Protein AF-A0A7C5MZ43-F1 (afdb_monomer_lite)

Secondary structure (DSSP, 8-state):
--SSSSSSSSSTTHHHHHHHHHHHHHHHHH-S----PPB--SHHHHHHHHHHHHHHTS-HHHHHHHHH-SS-GGGGG-S-SBHHHHHHTHHHHHHHHHHHHHHSSSSTT-EEEEETTEEEE--------GGGGGGTS-HHHHTT-TTHHHHT----PPPTTS-----S-TTTTTSSHHHHSTHHHHHHHHHHHHHHHHHHHHTHHHHHHHH-TT-HHHHHHHHHHHHHHHHHHHHHHHHHHHHHHHHHHH-HHHHHHHHH-HHHHHHHHHHHHHHHHHHHHHHHHHHHHHHHH-S-HHHHHH----HHHHHHHHHHTT--TTTTT--TTSHHHHHHHHHHHHHHHHHHHHHHTTS-TTGGGHHHHHHHHHHH--HHHHHHHHHHS--

Sequence (387 aa):
MRKVFRSFVFIMTINSIKFGVLGLLLLLATFLPAQPGKQYATVAARKAFYMELASKYDSKGVAQILRSDTGNDFEAYLEGHTEAELLGSYGTVIHELLHAYNGQGFGLNSTYFTGPKVRMLVPMTKVFSSQELNTFVRLGLQDSIFRYGIYVAGKQAKARHGKETMLLNTGKANYVASISLGIYGLLEELNAYYFGTLAVWELFDYYQDIYGAETQVAWADYKADVLGNVVAYYEFRLFIAWYLMYAKREHADVYADLVHNLKLRRTFTLLEDRYRDLVDQVAAALPELDRLSGPGVEDLLNYTGSDEEVRAFFAENDIDVEEMGIAPGSAEWEAIRKEYLRAMGEMKAALGEKVDFFHGQAKAQIAFLKATFGPGEAKALANFRIK

Radius of gyration: 26.14 Å; chains: 1; bounding box: 85×42×78 Å

Structure (mmCIF, N/CA/C/O backbone):
data_AF-A0A7C5MZ43-F1
#
_entry.id   AF-A0A7C5MZ43-F1
#
loop_
_atom_site.group_PDB
_atom_site.id
_atom_site.type_symbol
_atom_site.label_atom_id
_atom_site.label_alt_id
_atom_site.label_comp_id
_atom_site.label_asym_id
_atom_site.label_entity_id
_atom_site.label_seq_id
_atom_site.pdbx_PDB_ins_code
_atom_site.Cartn_x
_atom_site.Cartn_y
_atom_site.Cartn_z
_atom_site.occupancy
_atom_site.B_iso_or_equiv
_atom_site.auth_seq_id
_atom_site.auth_comp_id
_atom_site.auth_asym_id
_atom_site.auth_atom_id
_atom_site.pdbx_PDB_model_num
ATOM 1 N N . MET A 1 1 ? 61.414 -8.307 -50.832 1.00 39.94 1 MET A N 1
ATOM 2 C CA . MET A 1 1 ? 60.881 -7.012 -50.337 1.00 39.94 1 MET A CA 1
ATOM 3 C C . MET A 1 1 ? 59.346 -6.904 -50.445 1.00 39.94 1 MET A C 1
ATOM 5 O O . MET A 1 1 ? 58.830 -5.919 -50.944 1.00 39.94 1 MET A O 1
ATOM 9 N N . ARG A 1 2 ? 58.574 -7.896 -49.962 1.00 30.41 2 ARG A N 1
ATOM 10 C CA . ARG A 1 2 ? 57.089 -7.829 -49.937 1.00 30.41 2 ARG A CA 1
ATOM 11 C C . ARG A 1 2 ? 56.436 -8.539 -48.734 1.00 30.41 2 ARG A C 1
ATOM 13 O O . ARG A 1 2 ? 55.241 -8.800 -48.750 1.00 30.41 2 ARG A O 1
ATOM 20 N N . LYS A 1 3 ? 57.203 -8.839 -47.677 1.00 30.58 3 LYS A N 1
ATOM 21 C CA . LYS A 1 3 ? 56.709 -9.564 -46.486 1.00 30.58 3 LYS A CA 1
ATOM 22 C C . LYS A 1 3 ? 56.977 -8.889 -45.133 1.00 30.58 3 LYS A C 1
ATOM 24 O O . LYS A 1 3 ? 56.634 -9.464 -44.116 1.00 30.58 3 LYS A O 1
ATOM 29 N N . VAL A 1 4 ? 57.507 -7.663 -45.111 1.00 32.62 4 VAL A N 1
ATOM 30 C CA . VAL A 1 4 ? 57.779 -6.927 -43.853 1.00 32.62 4 VAL A CA 1
ATOM 31 C C . VAL A 1 4 ? 56.848 -5.716 -43.659 1.00 32.62 4 VAL A C 1
ATOM 33 O O . VAL A 1 4 ? 56.790 -5.147 -42.582 1.00 32.62 4 VAL A O 1
ATOM 36 N N . PHE A 1 5 ? 56.013 -5.375 -44.648 1.00 27.30 5 PHE A N 1
ATOM 37 C CA . PHE A 1 5 ? 55.110 -4.213 -44.564 1.00 27.30 5 PHE A CA 1
ATOM 38 C C . PHE A 1 5 ? 53.638 -4.553 -44.255 1.00 27.30 5 PHE A C 1
ATOM 40 O O . PHE A 1 5 ? 52.798 -3.661 -44.229 1.00 27.30 5 PHE A O 1
ATOM 47 N N . ARG A 1 6 ? 53.303 -5.831 -44.009 1.00 28.03 6 ARG A N 1
ATOM 48 C CA . ARG A 1 6 ? 51.936 -6.262 -43.635 1.00 28.03 6 ARG A CA 1
ATOM 49 C C . ARG A 1 6 ? 51.732 -6.525 -42.139 1.00 28.03 6 ARG A C 1
ATOM 51 O O . ARG A 1 6 ? 50.588 -6.604 -41.715 1.00 28.03 6 ARG A O 1
ATOM 58 N N . SER A 1 7 ? 52.795 -6.572 -41.336 1.00 29.38 7 SER A N 1
ATOM 59 C CA . SER A 1 7 ? 52.682 -6.823 -39.887 1.00 29.38 7 SER A CA 1
ATOM 60 C C . SER A 1 7 ? 52.654 -5.557 -39.027 1.00 29.38 7 SER A C 1
ATOM 62 O O . SER A 1 7 ? 52.386 -5.654 -37.839 1.00 29.38 7 SER A O 1
ATOM 64 N N . PHE A 1 8 ? 52.871 -4.370 -39.605 1.00 28.27 8 PHE A N 1
ATOM 65 C CA . PHE A 1 8 ? 52.854 -3.110 -38.844 1.00 28.27 8 PHE A CA 1
ATOM 66 C C . PHE A 1 8 ? 51.538 -2.324 -38.964 1.00 28.27 8 PHE A C 1
ATOM 68 O O . PHE A 1 8 ? 51.293 -1.414 -38.184 1.00 28.27 8 PHE A O 1
ATOM 75 N N . VAL A 1 9 ? 50.658 -2.705 -39.898 1.00 28.50 9 VAL A N 1
ATOM 76 C CA . VAL A 1 9 ? 49.350 -2.048 -40.102 1.00 28.50 9 VAL A CA 1
ATOM 77 C C . VAL A 1 9 ? 48.182 -2.895 -39.572 1.00 28.50 9 VAL A C 1
ATOM 79 O O . VAL A 1 9 ? 47.095 -2.371 -39.385 1.00 28.50 9 VAL A O 1
ATOM 82 N N . PHE A 1 10 ? 48.394 -4.174 -39.234 1.00 28.84 10 PHE A N 1
ATOM 83 C CA . PHE A 1 10 ? 47.322 -5.056 -38.739 1.00 28.84 10 PHE A CA 1
ATOM 84 C C . PHE A 1 10 ? 47.204 -5.113 -37.202 1.00 28.84 10 PHE A C 1
ATOM 86 O O . PHE A 1 10 ? 46.176 -5.525 -36.679 1.00 28.84 10 PHE A O 1
ATOM 93 N N . ILE A 1 11 ? 48.223 -4.659 -36.460 1.00 29.47 11 ILE A N 1
ATOM 94 C CA . ILE A 1 11 ? 48.206 -4.656 -34.983 1.00 29.47 11 ILE A CA 1
ATOM 95 C C . ILE A 1 11 ? 47.573 -3.371 -34.417 1.00 29.47 11 ILE A C 1
ATOM 97 O O . ILE A 1 11 ? 47.039 -3.385 -33.314 1.00 29.47 11 ILE A O 1
ATOM 101 N N . MET A 1 12 ? 47.509 -2.280 -35.188 1.00 25.52 12 MET A N 1
ATOM 102 C CA . MET A 1 12 ? 46.862 -1.038 -34.735 1.00 25.52 12 MET A CA 1
ATOM 103 C C . MET A 1 12 ? 45.351 -0.954 -35.007 1.00 25.52 12 MET A C 1
ATOM 105 O O . MET A 1 12 ? 44.722 0.008 -34.579 1.00 25.52 12 MET A O 1
ATOM 109 N N . THR A 1 13 ? 44.740 -1.943 -35.667 1.00 31.34 13 THR A N 1
ATOM 110 C CA . THR A 1 13 ? 43.288 -1.934 -35.958 1.00 31.34 13 THR A CA 1
ATOM 111 C C . THR A 1 13 ? 42.478 -2.889 -35.076 1.00 31.34 13 THR A C 1
ATOM 113 O O . THR A 1 13 ? 41.259 -2.783 -35.028 1.00 31.34 13 THR A O 1
ATOM 116 N N . ILE A 1 14 ? 43.121 -3.796 -34.331 1.00 35.47 14 ILE A N 1
ATOM 117 C CA . ILE A 1 14 ? 42.413 -4.742 -33.447 1.00 35.47 14 ILE A CA 1
ATOM 118 C C . ILE A 1 14 ? 42.079 -4.104 -32.086 1.00 35.47 14 ILE A C 1
ATOM 120 O O . ILE A 1 14 ? 41.019 -4.389 -31.530 1.00 35.47 14 ILE A O 1
ATOM 124 N N . ASN A 1 15 ? 42.898 -3.168 -31.593 1.00 36.91 15 ASN A N 1
ATOM 125 C CA . ASN A 1 15 ? 42.630 -2.490 -30.317 1.00 36.91 15 ASN A CA 1
ATOM 126 C C . ASN A 1 15 ? 41.491 -1.462 -30.408 1.00 36.91 15 ASN A C 1
ATOM 128 O O . ASN A 1 15 ? 40.760 -1.274 -29.448 1.00 36.91 15 ASN A O 1
ATOM 132 N N . SER A 1 16 ? 41.255 -0.847 -31.564 1.00 36.78 16 SER A N 1
ATOM 133 C CA . SER A 1 16 ? 40.146 0.100 -31.758 1.00 36.78 16 SER A CA 1
ATOM 134 C C . SER A 1 16 ? 38.808 -0.587 -32.066 1.00 36.78 16 SER A C 1
ATOM 136 O O . SER A 1 16 ? 37.757 -0.024 -31.773 1.00 36.78 16 SER A O 1
ATOM 138 N N . ILE A 1 17 ? 38.824 -1.820 -32.589 1.00 36.81 17 ILE A N 1
ATOM 139 C CA . ILE A 1 17 ? 37.604 -2.593 -32.876 1.00 36.81 17 ILE A CA 1
ATOM 140 C C . ILE A 1 17 ? 37.121 -3.362 -31.636 1.00 36.81 17 ILE A C 1
ATOM 142 O O . ILE A 1 17 ? 35.921 -3.416 -31.407 1.00 36.81 17 ILE A O 1
ATOM 146 N N . LYS A 1 18 ? 38.010 -3.892 -30.782 1.00 41.44 18 LYS A N 1
ATOM 147 C CA . LYS A 1 18 ? 37.591 -4.611 -29.559 1.00 41.44 18 LYS A CA 1
ATOM 148 C C . LYS A 1 18 ? 37.033 -3.685 -28.469 1.00 41.44 18 LYS A C 1
ATOM 150 O O . LYS A 1 18 ? 36.003 -4.004 -27.887 1.00 41.44 18 LYS A O 1
ATOM 155 N N . PHE A 1 19 ? 37.635 -2.510 -28.265 1.00 40.47 19 PHE A N 1
ATOM 156 C CA . PHE A 1 19 ? 37.066 -1.474 -27.387 1.00 40.47 19 PHE A CA 1
ATOM 157 C C . PHE A 1 19 ? 35.831 -0.806 -28.005 1.00 40.47 19 PHE A C 1
ATOM 159 O O . PHE A 1 19 ? 34.907 -0.443 -27.285 1.00 40.47 19 PHE A O 1
ATOM 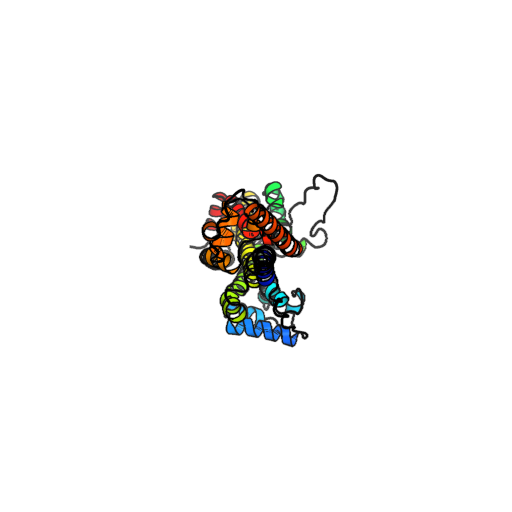166 N N . GLY A 1 20 ? 35.778 -0.710 -29.338 1.00 35.88 20 GLY A N 1
ATOM 167 C CA . GLY A 1 20 ? 34.598 -0.245 -30.060 1.00 35.88 20 GLY A CA 1
ATOM 168 C C . GLY A 1 20 ? 33.407 -1.187 -29.902 1.00 35.88 20 GLY A C 1
ATOM 169 O O . GLY A 1 20 ? 32.319 -0.710 -29.639 1.00 35.88 20 GLY A O 1
ATOM 170 N N . VAL A 1 21 ? 33.600 -2.506 -29.998 1.00 40.31 21 VAL A N 1
ATOM 171 C CA . VAL A 1 21 ? 32.528 -3.507 -29.846 1.00 40.31 21 VAL A CA 1
ATOM 172 C C . VAL A 1 21 ? 32.087 -3.656 -28.390 1.00 40.31 21 VAL A C 1
ATOM 174 O O . VAL A 1 21 ? 30.893 -3.772 -28.154 1.00 40.31 21 VAL A O 1
ATOM 177 N N . LEU A 1 22 ? 33.000 -3.578 -27.414 1.00 39.91 22 LEU A N 1
ATOM 178 C CA . LEU A 1 22 ? 32.638 -3.589 -25.991 1.00 39.91 22 LEU A CA 1
ATOM 179 C C . LEU A 1 22 ? 31.891 -2.308 -25.586 1.00 39.91 22 LEU A C 1
ATOM 181 O O . LEU A 1 22 ? 30.852 -2.382 -24.940 1.00 39.91 22 LEU A O 1
ATOM 185 N N . GLY A 1 23 ? 32.364 -1.144 -26.044 1.00 41.44 23 GLY A N 1
ATOM 186 C CA . GLY A 1 23 ? 31.661 0.128 -25.882 1.00 41.44 23 GLY A CA 1
ATOM 187 C C . GLY A 1 23 ? 30.323 0.159 -26.622 1.00 41.44 23 GLY A C 1
ATOM 188 O O . GLY A 1 23 ? 29.373 0.727 -26.105 1.00 41.44 23 GLY A O 1
ATOM 189 N N . LEU A 1 24 ? 30.213 -0.492 -27.787 1.00 37.00 24 LEU A N 1
ATOM 190 C CA . LEU A 1 24 ? 28.968 -0.621 -28.551 1.00 37.00 24 LEU A CA 1
ATOM 191 C C . LEU A 1 24 ? 27.997 -1.622 -27.911 1.00 37.00 24 LEU A C 1
ATOM 193 O O . LEU A 1 24 ? 26.809 -1.367 -27.963 1.00 37.00 24 LEU A O 1
ATOM 197 N N . LEU A 1 25 ? 28.455 -2.715 -27.293 1.00 41.38 25 LEU A N 1
ATOM 198 C CA . LEU A 1 25 ? 27.604 -3.654 -26.546 1.00 41.38 25 LEU A CA 1
ATOM 199 C C . LEU A 1 25 ? 27.097 -3.025 -25.238 1.00 41.38 25 LEU A C 1
ATOM 201 O O . LEU A 1 25 ? 25.911 -3.124 -24.943 1.00 41.38 25 LEU A O 1
ATOM 205 N N . LEU A 1 26 ? 27.952 -2.279 -24.525 1.00 41.09 26 LEU A N 1
ATOM 206 C CA . LEU A 1 26 ? 27.565 -1.466 -23.363 1.00 41.09 26 LEU A CA 1
ATOM 207 C C . LEU A 1 26 ? 26.634 -0.297 -23.746 1.00 41.09 26 LEU A C 1
ATOM 209 O O . LEU A 1 26 ? 25.702 0.008 -23.004 1.00 41.09 26 LEU A O 1
ATOM 213 N N . LEU A 1 27 ? 26.824 0.332 -24.916 1.00 37.44 27 LEU A N 1
ATOM 214 C CA . LEU A 1 27 ? 25.891 1.338 -25.448 1.00 37.44 27 LEU A CA 1
ATOM 215 C C . LEU A 1 27 ? 24.586 0.719 -25.970 1.00 37.44 27 LEU A C 1
ATOM 217 O O . LEU A 1 27 ? 23.526 1.302 -25.803 1.00 37.44 27 LEU A O 1
ATOM 221 N N . LEU A 1 28 ? 24.619 -0.443 -26.620 1.00 35.75 28 LEU A N 1
ATOM 222 C CA . LEU A 1 28 ? 23.420 -1.077 -27.180 1.00 35.75 28 LEU A CA 1
ATOM 223 C C . LEU A 1 28 ? 22.530 -1.676 -26.085 1.00 35.75 28 LEU A C 1
ATOM 225 O O . LEU A 1 28 ? 21.314 -1.655 -26.242 1.00 35.75 28 LEU A O 1
ATOM 229 N N . ALA A 1 29 ? 23.108 -2.110 -24.960 1.00 41.22 29 ALA A N 1
ATOM 230 C CA . ALA A 1 29 ? 22.352 -2.489 -23.765 1.00 41.22 29 ALA A CA 1
ATOM 231 C C . ALA A 1 29 ? 21.711 -1.283 -23.045 1.00 41.22 29 ALA A C 1
ATOM 233 O O . ALA A 1 29 ? 20.721 -1.446 -22.339 1.00 41.22 29 ALA A O 1
ATOM 234 N N . THR A 1 30 ? 22.230 -0.063 -23.245 1.00 41.06 30 THR A N 1
ATOM 235 C CA . THR A 1 30 ? 21.733 1.172 -22.600 1.00 41.06 30 THR A CA 1
ATOM 236 C C . THR A 1 30 ? 20.897 2.073 -23.522 1.00 41.06 30 THR A C 1
ATOM 238 O O . THR A 1 30 ? 20.233 2.990 -23.041 1.00 41.06 30 THR A O 1
ATOM 241 N N . PHE A 1 31 ? 20.876 1.803 -24.833 1.00 37.84 31 PHE A N 1
ATOM 242 C CA . PHE A 1 31 ? 20.180 2.605 -25.848 1.00 37.84 31 PHE A CA 1
ATOM 243 C C . PHE A 1 31 ? 19.373 1.766 -26.850 1.00 37.84 31 PHE A C 1
ATOM 245 O O . PHE A 1 31 ? 19.272 2.126 -28.027 1.00 37.84 31 PHE A O 1
ATOM 252 N N . LEU A 1 32 ? 18.708 0.691 -26.412 1.00 36.81 32 LEU A N 1
ATOM 253 C CA . LEU A 1 32 ? 17.429 0.397 -27.060 1.00 36.81 32 LEU A CA 1
ATOM 254 C C . LEU A 1 32 ? 16.546 1.617 -26.780 1.00 36.81 32 LEU A C 1
ATOM 256 O O . LEU A 1 32 ? 16.357 1.949 -25.607 1.00 36.81 32 LEU A O 1
ATOM 260 N N . PRO A 1 33 ? 16.072 2.354 -27.806 1.00 35.12 33 PRO A N 1
ATOM 261 C CA . PRO A 1 33 ? 15.159 3.451 -27.555 1.00 35.12 33 PRO A CA 1
ATOM 262 C C . PRO A 1 33 ? 14.014 2.858 -26.749 1.00 35.12 33 PRO A C 1
ATOM 264 O O . PRO A 1 33 ? 13.383 1.904 -27.211 1.00 35.12 33 PRO A O 1
ATOM 267 N N . ALA A 1 34 ? 13.794 3.388 -25.540 1.00 45.41 34 ALA A N 1
ATOM 268 C CA . ALA A 1 34 ? 12.556 3.165 -24.817 1.00 45.41 34 ALA A CA 1
ATOM 269 C C . ALA A 1 34 ? 11.457 3.295 -25.869 1.00 45.41 34 ALA A C 1
ATOM 271 O O . ALA A 1 34 ? 11.379 4.345 -26.519 1.00 45.41 34 ALA A O 1
ATOM 272 N N . GLN A 1 35 ? 10.747 2.192 -26.144 1.00 46.34 35 GLN A N 1
ATOM 273 C CA . GLN A 1 35 ? 9.634 2.167 -27.090 1.00 46.34 35 GLN A CA 1
ATOM 274 C C . GLN A 1 35 ? 8.875 3.474 -26.869 1.00 46.34 35 GLN A C 1
ATOM 276 O O . GLN A 1 35 ? 8.497 3.706 -25.718 1.00 46.34 35 GLN A O 1
ATOM 281 N N . PRO A 1 36 ? 8.771 4.384 -27.862 1.00 50.19 36 PRO A N 1
ATOM 282 C CA . PRO A 1 36 ? 8.165 5.685 -27.633 1.00 50.19 36 PRO A CA 1
ATOM 283 C C . PRO A 1 36 ? 6.770 5.420 -27.088 1.00 50.19 36 PRO A C 1
ATOM 285 O O . PRO A 1 36 ? 5.910 4.913 -27.810 1.00 50.19 36 PRO A O 1
ATOM 288 N N . GLY A 1 37 ? 6.616 5.644 -25.780 1.00 66.81 37 GLY A N 1
ATOM 289 C CA . GLY A 1 37 ? 5.499 5.100 -25.029 1.00 66.81 37 GLY A CA 1
ATOM 290 C C . GLY A 1 37 ? 4.210 5.560 -25.678 1.00 66.81 37 GLY A C 1
ATOM 291 O O . GLY A 1 37 ? 4.070 6.741 -26.017 1.00 66.81 37 GLY A O 1
ATOM 292 N N . LYS A 1 38 ? 3.282 4.628 -25.897 1.00 85.06 38 LYS A N 1
ATOM 293 C CA . LYS A 1 38 ? 1.977 4.951 -26.466 1.00 85.06 38 LYS A CA 1
ATOM 294 C C . LYS A 1 38 ? 1.367 6.095 -25.655 1.00 85.06 38 LYS A C 1
ATOM 296 O O . LYS A 1 38 ? 1.335 6.047 -24.427 1.00 85.06 38 LYS A O 1
ATOM 301 N N . GLN A 1 39 ? 0.950 7.158 -26.337 1.00 90.19 39 GLN A N 1
ATOM 302 C CA . GLN A 1 39 ? 0.338 8.314 -25.690 1.00 90.19 39 GLN A CA 1
ATOM 303 C C . GLN A 1 39 ? -1.179 8.191 -25.704 1.00 90.19 39 GLN A C 1
ATOM 305 O O . GLN A 1 39 ? -1.790 7.857 -26.721 1.00 90.19 39 GLN A O 1
ATOM 310 N N . TYR A 1 40 ? -1.792 8.539 -24.581 1.00 93.69 40 TYR A N 1
ATOM 311 C CA . TYR A 1 40 ? -3.229 8.478 -24.374 1.00 93.69 40 TYR A CA 1
ATOM 312 C C . TYR A 1 40 ? -3.746 9.899 -24.144 1.00 93.69 40 TYR A C 1
ATOM 314 O O . TYR A 1 40 ? -3.916 10.354 -23.016 1.00 93.69 40 TYR A O 1
ATOM 322 N N . ALA A 1 41 ? -3.960 10.635 -25.238 1.00 91.81 41 ALA A N 1
ATOM 323 C CA . ALA A 1 41 ? -4.207 12.080 -25.198 1.00 91.81 41 ALA A CA 1
ATOM 324 C C . ALA A 1 41 ? -5.538 12.486 -24.535 1.00 91.81 41 ALA A C 1
ATOM 326 O O . ALA A 1 41 ? -5.649 13.588 -23.998 1.00 91.81 41 ALA A O 1
ATOM 327 N N . THR A 1 42 ? -6.552 11.620 -24.559 1.00 96.56 42 THR A N 1
ATOM 328 C CA . THR A 1 42 ? -7.888 11.928 -24.029 1.00 96.56 42 THR A CA 1
ATOM 329 C C . THR A 1 42 ? -8.187 11.131 -22.764 1.00 96.56 42 THR A C 1
ATOM 331 O O . THR A 1 42 ? -7.760 9.984 -22.636 1.00 96.56 42 THR A O 1
ATOM 334 N N . VAL A 1 43 ? -9.004 11.705 -21.874 1.00 96.75 43 VAL A N 1
ATOM 335 C CA . VAL A 1 43 ? -9.535 11.020 -20.678 1.00 96.75 43 VAL A CA 1
ATOM 336 C C . VAL A 1 43 ? -10.169 9.678 -21.057 1.00 96.75 43 VAL A C 1
ATOM 338 O O . VAL A 1 43 ? -9.926 8.656 -20.425 1.00 96.75 43 VAL A O 1
ATOM 341 N N . ALA A 1 44 ? -10.941 9.653 -22.150 1.00 96.75 44 ALA A N 1
ATOM 342 C CA . ALA A 1 44 ? -11.579 8.436 -22.642 1.00 96.75 44 ALA A CA 1
ATOM 343 C C . ALA A 1 44 ? -10.563 7.359 -23.063 1.00 96.75 44 ALA A C 1
ATOM 345 O O . ALA A 1 44 ? -10.781 6.185 -22.777 1.00 96.75 44 ALA A O 1
ATOM 346 N N . ALA A 1 45 ? -9.454 7.739 -23.708 1.00 97.12 45 ALA A N 1
ATOM 347 C CA . ALA A 1 45 ? -8.401 6.802 -24.097 1.00 97.12 45 ALA A CA 1
ATOM 348 C C . ALA A 1 45 ? -7.654 6.240 -22.879 1.00 97.12 45 ALA A C 1
ATOM 350 O O . ALA A 1 45 ? -7.397 5.040 -22.833 1.00 97.12 45 ALA A O 1
ATOM 351 N N . ARG A 1 46 ? -7.356 7.078 -21.877 1.00 97.00 46 ARG A N 1
ATOM 352 C CA . ARG A 1 46 ? -6.718 6.645 -20.621 1.00 97.00 46 ARG A CA 1
ATOM 353 C C . ARG A 1 46 ? -7.617 5.713 -19.818 1.00 97.00 46 ARG A C 1
ATOM 355 O O . ARG A 1 46 ? -7.190 4.642 -19.400 1.00 97.00 46 ARG A O 1
ATOM 362 N N . LYS A 1 47 ? -8.900 6.059 -19.696 1.00 96.69 47 LYS A N 1
ATOM 363 C CA . LYS A 1 47 ? -9.891 5.194 -19.051 1.00 96.69 47 LYS A CA 1
ATOM 364 C C . LYS A 1 47 ? -10.051 3.866 -19.781 1.00 96.69 47 LYS A C 1
ATOM 366 O O . LYS A 1 47 ? -10.139 2.827 -19.137 1.00 96.69 47 LYS A O 1
ATOM 371 N N . ALA A 1 48 ? -10.083 3.887 -21.114 1.00 96.88 48 ALA A N 1
ATOM 372 C CA . ALA A 1 48 ? -10.149 2.668 -21.913 1.00 96.88 48 ALA A CA 1
ATOM 373 C C . ALA A 1 48 ? -8.921 1.777 -21.686 1.00 96.88 48 ALA A C 1
ATOM 375 O O . ALA A 1 48 ? -9.094 0.575 -21.525 1.00 96.88 48 ALA A O 1
ATOM 376 N N . PHE A 1 49 ? -7.722 2.360 -21.594 1.00 96.50 49 PHE A N 1
ATOM 377 C CA . PHE A 1 49 ? -6.496 1.630 -21.268 1.00 96.50 49 PHE A CA 1
ATOM 378 C C . PHE A 1 49 ? -6.584 0.935 -19.903 1.00 96.50 49 PHE A C 1
ATOM 380 O O . PHE A 1 49 ? -6.424 -0.278 -19.827 1.00 96.50 49 PHE A O 1
ATOM 387 N N . TYR A 1 50 ? -6.948 1.651 -18.836 1.00 97.56 50 TYR A N 1
ATOM 388 C CA . TYR A 1 50 ? -7.125 1.027 -17.518 1.00 97.56 50 TYR A CA 1
ATOM 389 C C . TYR A 1 50 ? -8.228 -0.027 -17.484 1.00 97.56 50 TYR A C 1
ATOM 391 O O . TYR A 1 50 ? -8.086 -1.048 -16.816 1.00 97.56 50 TYR A O 1
ATOM 399 N N . MET A 1 51 ? -9.327 0.192 -18.207 1.00 96.75 51 MET A N 1
ATOM 400 C CA . MET A 1 51 ? -10.399 -0.794 -18.316 1.00 96.75 51 MET A CA 1
ATOM 401 C C . MET A 1 51 ? -9.956 -2.044 -19.083 1.00 96.75 51 MET A C 1
ATOM 403 O O . MET A 1 51 ? -10.408 -3.137 -18.751 1.00 96.75 51 MET A O 1
ATOM 407 N N . GLU A 1 52 ? -9.083 -1.898 -20.081 1.00 96.06 52 GLU A N 1
ATOM 408 C CA . GLU A 1 52 ? -8.466 -3.015 -20.796 1.00 96.06 52 GLU A CA 1
ATOM 409 C C . GLU A 1 52 ? -7.576 -3.826 -19.852 1.00 96.06 52 GLU A C 1
ATOM 411 O O . GLU A 1 52 ? -7.819 -5.029 -19.717 1.00 96.06 52 GLU A O 1
ATOM 416 N N . LEU A 1 53 ? -6.656 -3.167 -19.130 1.00 96.50 53 LEU A N 1
ATOM 417 C CA . LEU A 1 53 ? -5.808 -3.803 -18.112 1.00 96.50 53 LEU A CA 1
ATOM 418 C C . LEU A 1 53 ? -6.655 -4.589 -17.103 1.00 96.50 53 LEU A C 1
ATOM 420 O O . LEU A 1 53 ? -6.546 -5.815 -17.017 1.00 96.50 53 LEU A O 1
ATOM 424 N N . ALA A 1 54 ? -7.622 -3.900 -16.488 1.00 95.94 54 ALA A N 1
ATOM 425 C CA . ALA A 1 54 ? -8.506 -4.466 -15.477 1.00 95.94 54 ALA A CA 1
ATOM 426 C C . ALA A 1 54 ? -9.368 -5.629 -15.983 1.00 95.94 54 ALA A C 1
ATOM 428 O O . ALA A 1 54 ? -9.846 -6.452 -15.204 1.00 95.94 54 ALA A O 1
ATOM 429 N N . SER A 1 55 ? -9.660 -5.668 -17.284 1.00 95.25 55 SER A N 1
ATOM 430 C CA . SER A 1 55 ? -10.474 -6.729 -17.878 1.00 95.25 55 SER A CA 1
ATOM 431 C C . SER A 1 55 ? -9.665 -7.962 -18.265 1.00 95.25 55 SER A C 1
ATOM 433 O O . SER A 1 55 ? -10.221 -9.063 -18.246 1.00 95.25 55 SER A O 1
ATOM 435 N N . LYS A 1 56 ? -8.396 -7.772 -18.647 1.00 96.44 56 LYS A N 1
ATOM 436 C CA . LYS A 1 56 ? -7.541 -8.828 -19.189 1.00 96.44 56 LYS A CA 1
ATOM 437 C C . LYS A 1 56 ? -6.669 -9.470 -18.110 1.00 96.44 56 LYS A C 1
ATOM 439 O O . LYS A 1 56 ? -6.538 -10.691 -18.136 1.00 96.44 56 LYS A O 1
ATOM 444 N N . TYR A 1 57 ? -6.109 -8.679 -17.198 1.00 96.94 57 TYR A N 1
ATOM 445 C CA . TYR A 1 57 ? -5.080 -9.142 -16.262 1.00 96.94 57 TYR A CA 1
ATOM 446 C C . TYR A 1 57 ? -5.558 -9.144 -14.810 1.00 96.94 57 TYR A C 1
ATOM 448 O O . TYR A 1 57 ? -5.271 -10.086 -14.076 1.00 96.94 57 TYR A O 1
ATOM 456 N N . ASP A 1 58 ? -6.359 -8.157 -14.405 1.00 96.19 58 ASP A N 1
ATOM 457 C CA . ASP A 1 58 ? -6.737 -8.033 -12.999 1.00 96.19 58 ASP A CA 1
ATOM 458 C C . ASP A 1 58 ? -7.917 -8.907 -12.555 1.00 96.19 58 ASP A C 1
ATOM 460 O O . ASP A 1 58 ? -8.821 -9.314 -13.300 1.00 96.19 58 ASP A O 1
ATOM 464 N N . SER A 1 59 ? -7.966 -9.126 -11.246 1.00 94.62 59 SER A N 1
ATOM 465 C CA . SER A 1 59 ? -9.092 -9.732 -10.567 1.00 94.62 59 SER A CA 1
ATOM 466 C C . SER A 1 59 ? -10.367 -8.905 -10.706 1.00 94.62 59 SER A C 1
ATOM 468 O O . SER A 1 59 ? -10.410 -7.677 -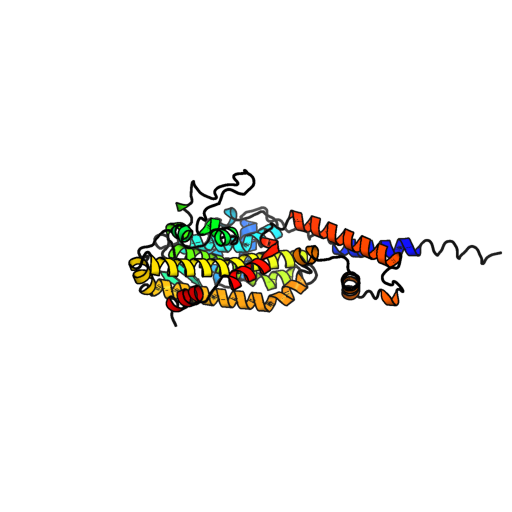10.821 1.00 94.62 59 SER A O 1
ATOM 470 N N . LYS A 1 60 ? -11.495 -9.600 -10.520 1.00 95.06 60 LYS A N 1
ATOM 471 C CA . LYS A 1 60 ? -12.822 -8.969 -10.436 1.00 95.06 60 LYS A CA 1
ATOM 472 C C . LYS A 1 60 ? -12.912 -7.899 -9.341 1.00 95.06 60 LYS A C 1
ATOM 474 O O . LYS A 1 60 ? -13.837 -7.095 -9.395 1.00 95.06 60 LYS A O 1
ATOM 479 N N . GLY A 1 61 ? -12.034 -7.935 -8.334 1.00 95.06 61 GLY A N 1
ATOM 480 C CA . GLY A 1 61 ? -12.004 -6.961 -7.245 1.00 95.06 61 GLY A CA 1
ATOM 481 C C . GLY A 1 61 ? -11.502 -5.606 -7.730 1.00 95.06 61 GLY A C 1
ATOM 482 O O . GLY A 1 61 ? -12.240 -4.626 -7.646 1.00 95.06 61 GLY A O 1
ATOM 483 N N . VAL A 1 62 ? -10.306 -5.587 -8.317 1.00 96.44 62 VAL A N 1
ATOM 484 C CA . VAL A 1 62 ? -9.693 -4.400 -8.933 1.00 96.44 62 VAL A CA 1
ATOM 485 C C . VAL A 1 62 ? -10.604 -3.831 -10.023 1.00 96.44 62 VAL A C 1
ATOM 487 O O . VAL A 1 62 ? -10.989 -2.661 -9.979 1.00 96.44 62 VAL A O 1
ATOM 490 N N . ALA A 1 63 ? -11.105 -4.688 -10.918 1.00 96.06 63 ALA A N 1
ATOM 491 C CA . ALA A 1 63 ? -12.019 -4.267 -11.977 1.00 96.06 63 ALA A CA 1
ATOM 492 C C . ALA A 1 63 ? -13.357 -3.703 -11.464 1.00 96.06 63 ALA A C 1
ATOM 494 O O . ALA A 1 63 ? -14.042 -2.983 -12.193 1.00 96.06 63 ALA A O 1
ATOM 495 N N . GLN A 1 64 ? -13.790 -4.067 -10.252 1.00 95.44 64 GLN A N 1
ATOM 496 C CA . GLN A 1 64 ? -14.994 -3.514 -9.627 1.00 95.44 64 GLN A CA 1
ATOM 497 C C . GLN A 1 64 ? -14.729 -2.117 -9.052 1.00 95.44 64 GLN A C 1
ATOM 499 O O . GLN A 1 64 ? -15.600 -1.257 -9.175 1.00 95.44 64 GLN A O 1
ATOM 504 N N . ILE A 1 65 ? -13.547 -1.887 -8.472 1.00 96.00 65 ILE A N 1
ATOM 505 C CA . ILE A 1 65 ? -13.124 -0.573 -7.967 1.00 96.00 65 ILE A CA 1
ATOM 506 C C . ILE A 1 65 ? -13.033 0.416 -9.128 1.00 96.00 65 ILE A C 1
ATOM 508 O O . ILE A 1 65 ? -13.704 1.446 -9.100 1.00 96.00 65 ILE A O 1
ATOM 512 N N . LEU A 1 66 ? -12.320 0.059 -10.199 1.00 96.12 66 LEU A N 1
ATOM 513 C CA . LEU A 1 66 ? -12.179 0.925 -11.371 1.00 96.12 66 LEU A CA 1
ATOM 514 C C . LEU A 1 66 ? -13.534 1.255 -12.020 1.00 96.12 66 LEU A C 1
ATOM 516 O O . LEU A 1 66 ? -13.804 2.397 -12.377 1.00 96.12 66 LEU A O 1
ATOM 520 N N . ARG A 1 67 ? -14.441 0.273 -12.117 1.00 95.12 67 ARG A N 1
ATOM 521 C CA . ARG A 1 67 ? -15.803 0.487 -12.643 1.00 95.12 67 ARG A CA 1
ATOM 522 C C . ARG A 1 67 ? -16.677 1.384 -11.774 1.00 95.12 67 ARG A C 1
ATOM 524 O O . ARG A 1 67 ? -17.695 1.870 -12.264 1.00 95.12 67 ARG A O 1
ATOM 531 N N . SER A 1 68 ? -16.333 1.556 -10.501 1.00 93.62 68 SER A N 1
ATOM 532 C CA . SER A 1 68 ? -17.085 2.430 -9.602 1.00 93.62 68 SER A CA 1
ATOM 533 C C . SER A 1 68 ? -16.831 3.915 -9.863 1.00 93.62 68 SER A C 1
ATOM 535 O O . SER A 1 68 ? -17.658 4.740 -9.473 1.00 93.62 68 SER A O 1
ATOM 537 N N . ASP A 1 69 ? -15.744 4.243 -10.567 1.00 94.69 69 ASP A N 1
ATOM 538 C CA . ASP A 1 69 ? -15.467 5.590 -11.039 1.00 94.69 69 ASP A CA 1
ATOM 539 C C . ASP A 1 69 ? -16.363 5.937 -12.236 1.00 94.69 69 ASP A C 1
ATOM 541 O O . ASP A 1 69 ? -16.062 5.656 -13.399 1.00 94.69 69 ASP A O 1
ATOM 545 N N . THR A 1 70 ? -17.491 6.580 -11.962 1.00 92.06 70 THR A N 1
ATOM 546 C CA . THR A 1 70 ? -18.365 7.134 -13.006 1.00 92.06 70 THR A CA 1
ATOM 547 C C . THR A 1 70 ? -18.010 8.577 -13.372 1.00 92.06 70 THR A C 1
ATOM 549 O O . THR A 1 70 ? -18.481 9.064 -14.398 1.00 92.06 70 THR A O 1
ATOM 552 N N . GLY A 1 71 ? -17.214 9.258 -12.539 1.00 93.19 71 GLY A N 1
ATOM 553 C CA . GLY A 1 71 ? -16.888 10.685 -12.652 1.00 93.19 71 GLY A CA 1
ATOM 554 C C . GLY A 1 71 ? -15.644 10.990 -13.485 1.00 93.19 71 GLY A C 1
ATOM 555 O O . GLY A 1 71 ? -15.490 12.119 -13.941 1.00 93.19 71 GLY A O 1
ATOM 556 N N . ASN A 1 72 ? -14.818 9.976 -13.761 1.00 95.00 72 ASN A N 1
ATOM 557 C CA . ASN A 1 72 ? -13.440 10.131 -14.234 1.00 95.00 72 ASN A CA 1
ATOM 558 C C . ASN A 1 72 ? -12.525 10.745 -13.165 1.00 95.00 72 ASN A C 1
ATOM 560 O O . ASN A 1 72 ? -11.587 11.466 -13.493 1.00 95.00 72 ASN A O 1
ATOM 564 N N . ASP A 1 73 ? -12.787 10.432 -11.894 1.00 94.19 73 ASP A N 1
ATOM 565 C CA . ASP A 1 73 ? -12.008 10.924 -10.756 1.00 94.19 73 ASP A CA 1
ATOM 566 C C . ASP A 1 73 ? -10.571 10.375 -10.777 1.00 94.19 73 ASP A C 1
ATOM 568 O O . ASP A 1 73 ? -9.663 11.002 -10.240 1.00 94.19 73 ASP A O 1
ATOM 572 N N . PHE A 1 74 ? -10.341 9.252 -11.475 1.00 95.81 74 PHE A N 1
ATOM 573 C CA . PHE A 1 74 ? -9.012 8.662 -11.665 1.00 95.81 74 PHE A CA 1
ATOM 574 C C . PHE A 1 74 ? -7.984 9.643 -12.257 1.00 95.81 74 PHE A C 1
ATOM 576 O O . PHE A 1 74 ? -6.795 9.524 -11.982 1.00 95.81 74 PHE A O 1
ATOM 583 N N . GLU A 1 75 ? -8.437 10.625 -13.044 1.00 96.00 75 GLU A N 1
ATOM 584 C CA . GLU A 1 75 ? -7.582 11.636 -13.677 1.00 96.00 75 GLU A CA 1
ATOM 585 C C . GLU A 1 75 ? -6.817 12.492 -12.664 1.00 96.00 75 GLU A C 1
ATOM 587 O O . GLU A 1 75 ? -5.735 12.981 -12.972 1.00 96.00 75 GLU A O 1
ATOM 592 N N . ALA A 1 76 ? -7.355 12.664 -11.452 1.00 92.75 76 ALA A N 1
ATOM 593 C CA . ALA A 1 76 ? -6.705 13.446 -10.403 1.00 92.75 76 ALA A CA 1
ATOM 594 C C . ALA A 1 76 ? -5.426 12.786 -9.859 1.00 92.75 76 ALA A C 1
ATOM 596 O O . ALA A 1 76 ? -4.653 13.449 -9.168 1.00 92.75 76 ALA A O 1
ATOM 597 N N . TYR A 1 77 ? -5.217 11.504 -10.164 1.00 92.31 77 TYR A N 1
ATOM 598 C CA . TYR A 1 77 ? -4.158 10.669 -9.597 1.00 92.31 77 TYR A CA 1
ATOM 599 C C . TYR A 1 77 ? -3.128 10.212 -10.633 1.00 92.31 77 TYR A C 1
ATOM 601 O O . TYR A 1 77 ? -2.286 9.375 -10.329 1.00 92.31 77 TYR A O 1
ATOM 609 N N . LEU A 1 78 ? -3.206 10.737 -11.858 1.00 92.00 78 LEU A N 1
ATOM 610 C CA . LEU A 1 78 ? -2.260 10.422 -12.919 1.00 92.00 78 LEU A CA 1
ATOM 611 C C . LEU A 1 78 ? -1.016 11.306 -12.834 1.00 92.00 78 LEU A C 1
ATOM 613 O O . LEU A 1 78 ? -1.115 12.524 -12.691 1.00 92.00 78 LEU A O 1
ATOM 617 N N . GLU A 1 79 ? 0.148 10.699 -13.033 1.00 82.31 79 GLU A N 1
ATOM 618 C CA . GLU A 1 79 ? 1.425 11.408 -13.167 1.00 82.31 79 GLU A CA 1
ATOM 619 C C . GLU A 1 79 ? 1.660 11.943 -14.588 1.00 82.31 79 GLU A C 1
ATOM 621 O O . GLU A 1 79 ? 2.461 12.856 -14.793 1.00 82.31 79 GLU A O 1
ATOM 626 N N . GLY A 1 80 ? 0.927 11.420 -15.576 1.00 89.38 80 GLY A N 1
ATOM 627 C CA . GLY A 1 80 ? 1.045 11.835 -16.967 1.00 89.38 80 GLY A CA 1
ATOM 628 C C . GLY A 1 80 ? 0.131 11.069 -17.923 1.00 89.38 80 GLY A C 1
ATOM 629 O O . GLY A 1 80 ? -0.913 10.543 -17.538 1.00 89.38 80 GLY A O 1
ATOM 630 N N . HIS A 1 81 ? 0.491 11.059 -19.207 1.00 92.69 81 HIS A N 1
ATOM 631 C CA . HIS A 1 81 ? -0.363 10.566 -20.299 1.00 92.69 81 HIS A CA 1
ATOM 632 C C . HIS A 1 81 ? 0.329 9.551 -21.225 1.00 92.69 81 HIS A C 1
ATOM 634 O O . HIS A 1 81 ? -0.253 9.143 -22.237 1.00 92.69 81 HIS A O 1
ATOM 640 N N . THR A 1 82 ? 1.568 9.169 -20.930 1.00 91.38 82 THR A N 1
ATOM 641 C CA . THR A 1 82 ? 2.267 8.070 -21.606 1.00 91.38 82 THR A CA 1
ATOM 642 C C . THR A 1 82 ? 1.923 6.735 -20.953 1.00 91.38 82 THR A C 1
ATOM 644 O O . THR A 1 82 ? 1.547 6.688 -19.789 1.00 91.38 82 THR A O 1
ATOM 647 N N . GLU A 1 83 ? 2.070 5.633 -21.687 1.00 91.19 83 GLU A N 1
ATOM 648 C CA . GLU A 1 83 ? 1.844 4.287 -21.148 1.00 91.19 83 GLU A CA 1
ATOM 649 C C . GLU A 1 83 ? 2.615 4.020 -19.850 1.00 91.19 83 GLU A C 1
ATOM 651 O O . GLU A 1 83 ? 2.025 3.530 -18.895 1.00 91.19 83 GLU A O 1
ATOM 656 N N . ALA A 1 84 ? 3.893 4.406 -19.790 1.00 87.12 84 ALA A N 1
ATOM 657 C CA . ALA A 1 84 ? 4.724 4.233 -18.601 1.00 87.12 84 ALA A CA 1
ATOM 658 C C . ALA A 1 84 ? 4.185 5.020 -17.394 1.00 87.12 84 ALA A C 1
ATOM 660 O O . ALA A 1 84 ? 4.068 4.465 -16.307 1.00 87.12 84 ALA A O 1
ATOM 661 N N . GLU A 1 85 ? 3.786 6.281 -17.590 1.00 89.81 85 GLU A N 1
ATOM 662 C CA . GLU A 1 85 ? 3.191 7.107 -16.526 1.00 89.81 85 GLU A CA 1
ATOM 663 C C . GLU A 1 85 ? 1.833 6.553 -16.071 1.00 89.81 85 GLU A C 1
ATOM 665 O O . GLU A 1 85 ? 1.521 6.562 -14.881 1.00 89.81 85 GLU A O 1
ATOM 670 N N . LEU A 1 86 ? 1.022 6.033 -17.000 1.00 94.69 86 LEU A N 1
ATOM 671 C CA . LEU A 1 86 ? -0.253 5.402 -16.660 1.00 94.69 86 LEU A CA 1
ATOM 672 C C . LEU A 1 86 ? -0.051 4.109 -15.871 1.00 94.69 86 LEU A C 1
ATOM 674 O O . LEU A 1 86 ? -0.780 3.891 -14.907 1.00 94.69 86 LEU A O 1
ATOM 678 N N . LEU A 1 87 ? 0.909 3.269 -16.261 1.00 93.69 87 LEU A N 1
ATOM 679 C CA . LEU A 1 87 ? 1.259 2.055 -15.523 1.00 93.69 87 LEU A CA 1
ATOM 680 C C . LEU A 1 87 ? 1.770 2.401 -14.122 1.00 93.69 87 LEU A C 1
ATOM 682 O O . LEU A 1 87 ? 1.244 1.862 -13.155 1.00 93.69 87 LEU A O 1
ATOM 686 N N . GLY A 1 88 ? 2.688 3.367 -14.004 1.00 89.94 88 GLY A N 1
ATOM 687 C CA . GLY A 1 88 ? 3.203 3.833 -12.710 1.00 89.94 88 GLY A CA 1
ATOM 688 C C . GLY A 1 88 ? 2.134 4.459 -11.805 1.00 89.94 88 GLY A C 1
ATOM 689 O O . GLY A 1 88 ? 2.213 4.361 -10.586 1.00 89.94 88 GLY A O 1
ATOM 690 N N . SER A 1 89 ? 1.078 5.040 -12.383 1.00 93.81 89 SER A N 1
ATOM 691 C CA . SER A 1 89 ? -0.051 5.588 -11.616 1.00 93.81 89 SER A CA 1
ATOM 692 C C . SER A 1 89 ? -1.137 4.549 -11.293 1.00 93.81 89 SER A C 1
ATOM 694 O O . SER A 1 89 ? -2.071 4.861 -10.553 1.00 93.81 89 SER A O 1
ATOM 696 N N . TYR A 1 90 ? -1.075 3.330 -11.844 1.00 96.75 90 TYR A N 1
ATOM 697 C CA . TYR A 1 90 ? -2.195 2.382 -11.800 1.00 96.75 90 TYR A CA 1
ATOM 698 C C . TYR A 1 90 ? -2.543 1.944 -10.372 1.00 96.75 90 TYR A C 1
ATOM 700 O O . TYR A 1 90 ? -3.710 2.004 -9.972 1.00 96.75 90 TYR A O 1
ATOM 708 N N . GLY A 1 91 ? -1.536 1.581 -9.571 1.00 96.38 91 GLY A N 1
ATOM 709 C CA . GLY A 1 91 ? -1.725 1.227 -8.162 1.00 96.38 91 GLY A CA 1
ATOM 710 C C . GLY A 1 91 ? -2.333 2.370 -7.345 1.00 96.38 91 GLY A C 1
ATOM 711 O O . GLY A 1 91 ? -3.296 2.156 -6.604 1.00 96.38 91 GLY A O 1
ATOM 712 N N . THR A 1 92 ? -1.833 3.595 -7.538 1.00 94.69 92 THR A N 1
ATOM 713 C CA . THR A 1 92 ? -2.339 4.819 -6.891 1.00 94.69 92 THR A CA 1
ATOM 714 C C . THR A 1 92 ? -3.786 5.109 -7.280 1.00 94.69 92 THR A C 1
ATOM 716 O O . THR A 1 92 ? -4.620 5.393 -6.423 1.00 94.69 92 THR A O 1
ATOM 719 N N . VAL A 1 93 ? -4.132 4.971 -8.560 1.00 97.00 93 VAL A N 1
ATOM 720 C CA . VAL A 1 93 ? -5.508 5.144 -9.038 1.00 97.00 93 VAL A CA 1
ATOM 721 C C . VAL A 1 93 ? -6.448 4.153 -8.357 1.00 97.00 93 VAL A C 1
ATOM 723 O O . VAL A 1 93 ? -7.500 4.548 -7.859 1.00 97.00 93 VAL A O 1
ATOM 726 N N . ILE A 1 94 ? -6.085 2.870 -8.288 1.00 98.06 94 ILE A N 1
ATOM 727 C CA . ILE A 1 94 ? -6.923 1.864 -7.622 1.00 98.06 94 ILE A CA 1
ATOM 728 C C . ILE A 1 94 ? -7.028 2.128 -6.114 1.00 98.06 94 ILE A C 1
ATOM 730 O O . ILE A 1 94 ? -8.119 1.984 -5.555 1.00 98.06 94 ILE A O 1
ATOM 734 N N . HIS A 1 95 ? -5.938 2.549 -5.468 1.00 96.56 95 HIS A N 1
ATOM 735 C CA . HIS A 1 95 ? -5.916 2.953 -4.061 1.00 96.56 95 HIS A CA 1
ATOM 736 C C . HIS A 1 95 ? -6.938 4.065 -3.786 1.00 96.56 95 HIS A C 1
ATOM 738 O O . HIS A 1 95 ? -7.818 3.918 -2.939 1.00 96.56 95 HIS A O 1
ATOM 744 N N . GLU A 1 96 ? -6.876 5.152 -4.546 1.00 94.62 96 GLU A N 1
ATOM 745 C CA . GLU A 1 96 ? -7.702 6.336 -4.315 1.00 94.62 96 GLU A CA 1
ATOM 746 C C . GLU A 1 96 ? -9.171 6.116 -4.703 1.00 94.62 96 GLU A C 1
ATOM 748 O O . GLU A 1 96 ? -10.097 6.529 -3.997 1.00 94.62 96 GLU A O 1
ATOM 753 N N . LEU A 1 97 ? -9.420 5.374 -5.786 1.00 95.31 97 LEU A N 1
ATOM 754 C CA . LEU A 1 97 ? -10.777 4.979 -6.154 1.00 95.31 97 LEU A CA 1
ATOM 755 C C . LEU A 1 97 ? -11.406 4.037 -5.121 1.00 95.31 97 LEU A C 1
ATOM 757 O O . LEU A 1 97 ? -12.630 4.050 -4.961 1.00 95.31 97 LEU A O 1
ATOM 761 N N . LEU A 1 98 ? -10.616 3.240 -4.391 1.00 94.88 98 LEU A N 1
ATOM 762 C CA . LEU A 1 98 ? -11.151 2.418 -3.307 1.00 94.88 98 LEU A CA 1
ATOM 763 C C . LEU A 1 98 ? -11.720 3.283 -2.177 1.00 94.88 98 LEU A C 1
ATOM 765 O O . LEU A 1 98 ? -12.793 2.954 -1.661 1.00 94.88 98 LEU A O 1
ATOM 769 N N . HIS A 1 99 ? -11.048 4.376 -1.810 1.00 92.44 99 HIS A N 1
ATOM 770 C CA . HIS A 1 99 ? -11.536 5.325 -0.801 1.00 92.44 99 HIS A CA 1
ATOM 771 C C . HIS A 1 99 ? -12.911 5.869 -1.194 1.00 92.44 99 HIS A C 1
ATOM 773 O O . HIS A 1 99 ? -13.891 5.747 -0.446 1.00 92.44 99 HIS A O 1
ATOM 779 N N 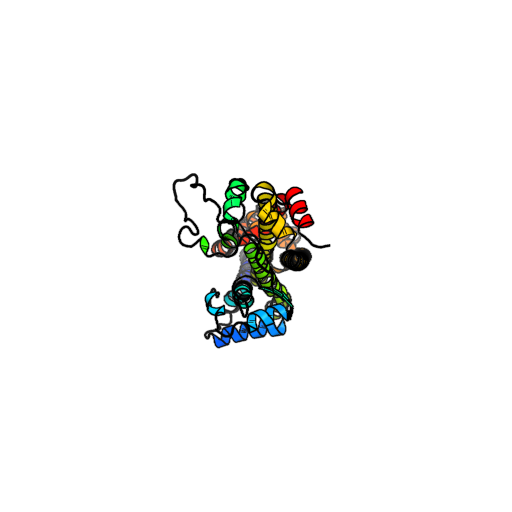. ALA A 1 100 ? -13.024 6.361 -2.432 1.00 90.19 100 ALA A N 1
ATOM 780 C CA . ALA A 1 100 ? -14.289 6.828 -2.993 1.00 90.19 100 ALA A CA 1
ATOM 781 C C . ALA A 1 100 ? -15.354 5.718 -2.995 1.00 90.19 100 ALA A C 1
ATOM 783 O O . ALA A 1 100 ? -16.492 5.940 -2.568 1.00 90.19 100 ALA A O 1
ATOM 784 N N . TYR A 1 101 ? -14.988 4.500 -3.407 1.00 91.38 101 TYR A N 1
ATOM 785 C CA . TYR A 1 101 ? -15.896 3.357 -3.460 1.00 91.38 101 TYR A CA 1
ATOM 786 C C . TYR A 1 101 ? -16.420 2.939 -2.081 1.00 91.38 101 TYR A C 1
ATOM 788 O O . TYR A 1 101 ? -17.609 2.640 -1.909 1.00 91.38 101 TYR A O 1
ATOM 796 N N . ASN A 1 102 ? -15.558 2.954 -1.066 1.00 90.38 102 ASN A N 1
ATOM 797 C CA . ASN A 1 102 ? -15.937 2.687 0.316 1.00 90.38 102 ASN A CA 1
ATOM 798 C C . ASN A 1 102 ? -16.925 3.738 0.843 1.00 90.38 102 ASN A C 1
ATOM 800 O O . ASN A 1 102 ? -17.862 3.370 1.557 1.00 90.38 102 ASN A O 1
ATOM 804 N N . GLY A 1 103 ? -16.797 4.996 0.408 1.00 82.19 103 GLY A N 1
ATOM 805 C CA . GLY A 1 103 ? -17.721 6.092 0.718 1.00 82.19 103 GLY A CA 1
ATOM 806 C C . GLY A 1 103 ? -19.099 6.022 0.038 1.00 82.19 103 GLY A C 1
ATOM 807 O O . GLY A 1 103 ? -20.014 6.740 0.442 1.00 82.19 103 GLY A O 1
ATOM 808 N N . GLN A 1 104 ? -19.306 5.160 -0.967 1.00 76.50 104 GLN A N 1
ATOM 809 C CA . GLN A 1 104 ? -20.583 5.086 -1.691 1.00 76.50 104 GLN A CA 1
ATOM 810 C C . GLN A 1 104 ? -21.691 4.373 -0.891 1.00 76.50 104 GLN A C 1
ATOM 812 O O . GLN A 1 104 ? -21.568 3.198 -0.527 1.00 76.50 104 GLN A O 1
ATOM 817 N N . GLY A 1 105 ? -22.843 5.034 -0.721 1.00 54.09 105 GLY A N 1
ATOM 818 C CA . GLY A 1 105 ? -24.112 4.414 -0.297 1.00 54.09 105 GLY A CA 1
ATOM 819 C C . GLY A 1 105 ? -24.307 4.210 1.210 1.00 54.09 105 GLY A C 1
ATOM 820 O O . GLY A 1 105 ? -25.402 3.845 1.632 1.00 54.09 105 GLY A O 1
ATOM 821 N N . PHE A 1 106 ? -23.294 4.492 2.026 1.00 51.50 106 PHE A N 1
ATOM 822 C CA . PHE A 1 106 ? -23.382 4.511 3.485 1.00 51.50 106 PHE A CA 1
ATOM 823 C C . PHE A 1 106 ? -22.670 5.768 3.984 1.00 51.50 106 PHE A C 1
ATOM 825 O O . PHE A 1 106 ? -21.723 6.219 3.347 1.00 51.50 106 PHE A O 1
ATOM 832 N N . GLY A 1 107 ? -23.140 6.367 5.085 1.00 53.47 107 GLY A N 1
ATOM 833 C CA . GLY A 1 107 ? -22.472 7.529 5.681 1.00 53.47 107 GLY A CA 1
ATOM 834 C C . GLY A 1 107 ? -20.966 7.278 5.833 1.00 53.47 107 GLY A C 1
ATOM 835 O O . GLY A 1 107 ? -20.564 6.145 6.122 1.00 53.47 107 GLY A O 1
ATOM 836 N N . LEU A 1 108 ? -20.170 8.324 5.576 1.00 54.00 108 LEU A N 1
ATOM 837 C CA . LEU A 1 108 ? -18.707 8.282 5.485 1.00 54.00 108 LEU A CA 1
ATOM 838 C C . LEU A 1 108 ? -18.082 7.339 6.535 1.00 54.00 108 LEU A C 1
ATOM 840 O O . LEU A 1 108 ? -18.435 7.388 7.713 1.00 54.00 108 LEU A O 1
ATOM 844 N N . ASN A 1 109 ? -17.122 6.520 6.091 1.00 60.25 109 ASN A N 1
ATOM 845 C CA . ASN A 1 109 ? -16.143 5.804 6.927 1.00 60.25 109 ASN A CA 1
ATOM 846 C C . ASN A 1 109 ? -16.628 4.584 7.724 1.00 60.25 109 ASN A C 1
ATOM 848 O O . ASN A 1 109 ? -16.038 4.219 8.739 1.00 60.25 109 ASN A O 1
ATOM 852 N N . SER A 1 110 ? -17.686 3.919 7.263 1.00 71.00 110 SER A N 1
ATOM 853 C CA . SER A 1 110 ? -18.199 2.706 7.915 1.00 71.00 110 SER A CA 1
ATOM 854 C C . SER A 1 110 ? -18.207 1.471 7.021 1.00 71.00 110 SER A C 1
ATOM 856 O O . SER A 1 110 ? -18.627 0.414 7.473 1.00 71.00 110 SER A O 1
ATOM 858 N N . THR A 1 111 ? -17.759 1.553 5.765 1.00 89.00 111 THR A N 1
ATOM 859 C CA . THR A 1 111 ? -17.823 0.418 4.835 1.00 89.00 111 THR A CA 1
ATOM 860 C C . THR A 1 111 ? -16.458 0.071 4.270 1.00 89.00 111 THR A C 1
ATOM 862 O O . THR A 1 111 ? -15.755 0.941 3.781 1.00 89.00 111 THR A O 1
ATOM 865 N N . TYR A 1 112 ? -16.128 -1.218 4.281 1.00 93.00 112 TYR A N 1
ATOM 866 C CA . TYR A 1 112 ? -14.890 -1.744 3.716 1.00 93.00 112 TYR A CA 1
ATOM 867 C C . TYR A 1 112 ? -15.225 -2.758 2.630 1.00 93.00 112 TYR A C 1
ATOM 869 O O . TYR A 1 112 ? -15.779 -3.828 2.908 1.00 93.00 112 TYR A O 1
ATOM 877 N N . PHE A 1 113 ? -14.916 -2.435 1.380 1.00 94.12 113 PHE A N 1
ATOM 878 C CA . PHE A 1 113 ? -14.842 -3.432 0.325 1.00 94.12 113 PHE A CA 1
ATOM 879 C C . PHE A 1 113 ? -13.670 -4.353 0.629 1.00 94.12 113 PHE A C 1
ATOM 881 O O . PHE A 1 113 ? -12.555 -3.891 0.827 1.00 94.12 113 PHE A O 1
ATOM 888 N N . THR A 1 114 ? -13.942 -5.648 0.719 1.00 90.00 114 THR A N 1
ATOM 889 C CA . THR A 1 114 ? -12.902 -6.643 1.007 1.00 90.00 114 THR A CA 1
ATOM 890 C C . THR A 1 114 ? -12.674 -7.565 -0.175 1.00 90.00 114 THR A C 1
ATOM 892 O O . THR A 1 114 ? -11.621 -8.173 -0.250 1.00 90.00 114 THR A O 1
ATOM 895 N N . GLY A 1 115 ? -13.610 -7.647 -1.124 1.00 88.62 115 GLY A N 1
ATOM 896 C CA . GLY A 1 115 ? -13.487 -8.366 -2.392 1.00 88.62 115 GLY A CA 1
ATOM 897 C C . GLY A 1 115 ? -14.826 -8.413 -3.134 1.00 88.62 115 GLY A C 1
ATOM 898 O O . GLY A 1 115 ? -15.824 -7.909 -2.609 1.00 88.62 115 GLY A O 1
ATOM 899 N N . PRO A 1 116 ? -14.893 -9.029 -4.330 1.00 85.12 116 PRO A N 1
ATOM 900 C CA . PRO A 1 116 ? -16.087 -9.016 -5.173 1.00 85.12 116 PRO A CA 1
ATOM 901 C C . PRO A 1 116 ? -17.358 -9.373 -4.400 1.00 85.12 116 PRO A C 1
ATOM 903 O O . PRO A 1 116 ? -17.448 -10.438 -3.792 1.00 85.12 116 PRO A O 1
ATOM 906 N N . LYS A 1 117 ? -18.351 -8.477 -4.440 1.00 77.75 117 LYS A N 1
ATOM 907 C CA . LYS A 1 117 ? -19.639 -8.591 -3.720 1.00 77.75 117 LYS A CA 1
ATOM 908 C C . LYS A 1 117 ? -19.565 -8.619 -2.181 1.00 77.75 117 LYS A C 1
ATOM 910 O O . LYS A 1 117 ? -20.604 -8.782 -1.546 1.00 77.75 117 LYS A O 1
ATOM 915 N N . VAL A 1 118 ? -18.398 -8.425 -1.565 1.00 86.06 118 VAL A N 1
ATOM 916 C CA . VAL A 1 118 ? -18.231 -8.391 -0.104 1.00 86.06 118 VAL A CA 1
ATOM 917 C C . VAL A 1 118 ? -17.866 -6.977 0.346 1.00 86.06 118 VAL A C 1
ATOM 919 O O . VAL A 1 118 ? -16.712 -6.551 0.265 1.00 86.06 118 VAL A O 1
ATOM 922 N N . ARG A 1 119 ? -18.868 -6.253 0.855 1.00 89.12 119 ARG A N 1
ATOM 923 C CA . ARG A 1 119 ? -18.707 -4.963 1.539 1.00 89.12 119 ARG A CA 1
ATOM 924 C C . ARG A 1 119 ? -19.150 -5.105 2.990 1.00 89.12 119 ARG A C 1
ATOM 926 O O . ARG A 1 119 ? -20.272 -5.525 3.265 1.00 89.12 119 ARG A O 1
ATOM 933 N N . MET A 1 120 ? -18.256 -4.775 3.912 1.00 90.12 120 MET A N 1
ATOM 934 C CA . MET A 1 120 ? -18.469 -4.915 5.347 1.00 90.12 120 MET A CA 1
ATOM 935 C C . MET A 1 120 ? -18.856 -3.566 5.944 1.00 90.12 120 MET A C 1
ATOM 937 O O . MET A 1 120 ? -18.012 -2.682 6.033 1.00 90.12 120 MET A O 1
ATOM 941 N N . LEU A 1 121 ? -20.111 -3.423 6.384 1.00 91.19 121 LEU A N 1
ATOM 942 C CA . LEU A 1 121 ? -20.541 -2.276 7.189 1.00 91.19 121 LEU A CA 1
ATOM 943 C C . LEU A 1 121 ? -20.094 -2.471 8.645 1.00 91.19 121 LEU A C 1
ATOM 945 O O . LEU A 1 121 ? -20.676 -3.289 9.368 1.00 91.19 121 LEU A O 1
ATOM 949 N N . VAL A 1 122 ? -19.091 -1.713 9.066 1.00 91.88 122 VAL A N 1
ATOM 950 C CA . VAL A 1 122 ? -18.476 -1.680 10.391 1.00 91.88 122 VAL A CA 1
ATOM 951 C C . VAL A 1 122 ? -18.980 -0.448 11.161 1.00 91.88 122 VAL A C 1
ATOM 953 O O . VAL A 1 122 ? -18.619 0.677 10.824 1.00 91.88 122 VAL A O 1
ATOM 956 N N . PRO A 1 123 ? -19.805 -0.628 12.211 1.00 90.56 123 PRO A N 1
ATOM 957 C CA . PRO A 1 123 ? -20.195 0.460 13.098 1.00 90.56 123 PRO A CA 1
ATOM 958 C C . PRO A 1 123 ? -18.964 1.053 13.775 1.00 90.56 123 PRO A C 1
ATOM 960 O O . PRO A 1 123 ? -18.180 0.309 14.367 1.00 90.56 123 PRO A O 1
ATOM 963 N N . MET A 1 124 ? -18.807 2.370 13.696 1.00 91.00 124 MET A N 1
ATOM 964 C CA . MET A 1 124 ? -17.731 3.061 14.393 1.00 91.00 124 MET A CA 1
ATOM 965 C C . MET A 1 124 ? -18.024 3.146 15.893 1.00 91.00 124 MET A C 1
ATOM 967 O O . MET A 1 124 ? -19.163 3.346 16.316 1.00 91.00 124 MET A O 1
ATOM 971 N N . THR A 1 125 ? -16.971 3.013 16.687 1.00 93.81 125 THR A N 1
ATOM 972 C CA . THR A 1 125 ? -16.958 3.242 18.138 1.00 93.81 125 THR A CA 1
ATOM 973 C C . THR A 1 125 ? -16.150 4.500 18.438 1.00 93.81 125 THR A C 1
ATOM 975 O O . THR A 1 125 ? -15.588 5.111 17.525 1.00 93.81 125 THR A O 1
ATOM 978 N N . LYS A 1 126 ? -16.053 4.886 19.715 1.00 95.12 126 LYS A N 1
ATOM 979 C CA . LYS A 1 126 ? -15.137 5.953 20.126 1.00 95.12 126 LYS A CA 1
ATOM 980 C C . LYS A 1 126 ? -13.710 5.626 19.669 1.00 95.12 126 LYS A C 1
ATOM 982 O O . LYS A 1 126 ? -13.292 4.468 19.701 1.00 95.12 126 LYS A O 1
ATOM 987 N N . VAL A 1 127 ? -12.984 6.659 19.254 1.00 94.81 127 VAL A N 1
ATOM 988 C CA . VAL A 1 127 ? -11.574 6.606 18.856 1.00 94.81 127 VAL A CA 1
ATOM 989 C C . VAL A 1 127 ? -10.816 7.785 19.449 1.00 94.81 127 VAL A C 1
ATOM 991 O O . VAL A 1 127 ? -11.417 8.776 19.866 1.00 94.81 127 VAL A O 1
ATOM 994 N N . PHE A 1 128 ? -9.495 7.671 19.462 1.00 94.94 128 PHE A N 1
ATOM 995 C CA . PHE A 1 128 ? -8.566 8.774 19.681 1.00 94.94 128 PHE A CA 1
ATOM 996 C C . PHE A 1 128 ? -7.713 8.998 18.424 1.00 94.94 128 PHE A C 1
ATOM 998 O O . PHE A 1 128 ? -7.632 8.120 17.555 1.00 94.94 128 PHE A O 1
ATOM 1005 N N . SER A 1 129 ? -7.098 10.176 18.318 1.00 93.62 129 SER A N 1
ATOM 1006 C CA . SER A 1 129 ? -6.293 10.543 17.150 1.00 93.62 129 SER A CA 1
ATOM 1007 C C . SER A 1 129 ? -5.022 9.703 17.086 1.00 93.62 129 SER A C 1
ATOM 1009 O O . SER A 1 129 ? -4.318 9.565 18.087 1.00 93.62 129 SER A O 1
ATOM 1011 N N . SER A 1 130 ? -4.655 9.204 15.902 1.00 93.75 130 SER A N 1
ATOM 1012 C CA . SER A 1 130 ? -3.392 8.464 15.744 1.00 93.75 130 SER A CA 1
ATOM 1013 C C . SER A 1 130 ? -2.163 9.324 16.082 1.00 93.75 130 SER A C 1
ATOM 1015 O O . SER A 1 130 ? -1.134 8.778 16.465 1.00 93.75 130 SER A O 1
ATOM 1017 N N . GLN A 1 131 ? -2.273 10.660 16.074 1.00 91.81 131 GLN A N 1
ATOM 1018 C CA . GLN A 1 131 ? -1.211 11.567 16.542 1.00 91.81 131 GLN A CA 1
ATOM 1019 C C . GLN A 1 131 ? -0.774 11.325 17.986 1.00 91.81 131 GLN A C 1
ATOM 1021 O O . GLN A 1 131 ? 0.358 11.655 18.349 1.00 91.81 131 GLN A O 1
ATOM 1026 N N . GLU A 1 132 ? -1.633 10.750 18.826 1.00 93.56 132 GLU A N 1
ATOM 1027 C CA . GLU A 1 132 ? -1.276 10.442 20.211 1.00 93.56 132 GLU A CA 1
ATOM 1028 C C . GLU A 1 132 ? -0.158 9.393 20.300 1.00 93.56 132 GLU A C 1
ATOM 1030 O O . GLU A 1 132 ? 0.628 9.408 21.255 1.00 93.56 132 GLU A O 1
ATOM 1035 N N . LEU A 1 133 ? 0.021 8.574 19.253 1.00 93.56 133 LEU A N 1
ATOM 1036 C CA . LEU A 1 133 ? 1.137 7.631 19.134 1.00 93.56 133 LEU A CA 1
ATOM 1037 C C . LEU A 1 133 ? 2.503 8.320 19.162 1.00 93.56 133 LEU A C 1
ATOM 1039 O O . LEU A 1 133 ? 3.488 7.694 19.546 1.00 93.56 133 LEU A O 1
ATOM 1043 N N . ASN A 1 134 ? 2.582 9.623 18.889 1.00 88.75 134 ASN A N 1
ATOM 1044 C CA . ASN A 1 134 ? 3.822 10.388 19.028 1.00 88.75 134 ASN A CA 1
ATOM 1045 C C . ASN A 1 134 ? 4.342 10.465 20.471 1.00 88.75 134 ASN A C 1
ATOM 1047 O O . ASN A 1 134 ? 5.505 10.803 20.684 1.00 88.75 134 ASN A O 1
ATOM 1051 N N . THR A 1 135 ? 3.492 10.175 21.461 1.00 88.75 135 THR A N 1
ATOM 1052 C CA . THR A 1 135 ? 3.878 10.057 22.878 1.00 88.75 135 THR A CA 1
ATOM 1053 C C . THR A 1 135 ? 4.325 8.640 23.255 1.00 88.75 135 THR A C 1
ATOM 1055 O O . THR A 1 135 ? 4.870 8.420 24.335 1.00 88.75 135 THR A O 1
ATOM 1058 N N . PHE A 1 136 ? 4.096 7.677 22.362 1.00 89.31 136 PHE A N 1
ATOM 1059 C CA . PHE A 1 136 ? 4.334 6.253 22.558 1.00 89.31 136 PHE A CA 1
ATOM 1060 C C . PHE A 1 136 ? 5.544 5.743 21.769 1.00 89.31 136 PHE A C 1
ATOM 1062 O O . PHE A 1 136 ? 6.358 4.988 22.298 1.00 89.31 136 PHE A O 1
ATOM 1069 N N . VAL A 1 137 ? 5.680 6.174 20.515 1.00 86.75 137 VAL A N 1
ATOM 1070 C CA . VAL A 1 137 ? 6.730 5.755 19.582 1.00 86.75 137 VAL A CA 1
ATOM 1071 C C . VAL A 1 137 ? 7.956 6.654 19.743 1.00 86.75 137 VAL A C 1
ATOM 1073 O O . VAL A 1 137 ? 7.841 7.878 19.741 1.00 86.75 137 VAL A O 1
ATOM 1076 N N . ARG A 1 138 ? 9.159 6.077 19.861 1.00 81.31 138 ARG A N 1
ATOM 1077 C CA . ARG A 1 138 ? 10.404 6.862 19.990 1.00 81.31 138 ARG A CA 1
ATOM 1078 C C . ARG A 1 138 ? 10.668 7.692 18.728 1.00 81.31 138 ARG A C 1
ATOM 1080 O O . ARG A 1 138 ? 10.536 7.164 17.631 1.00 81.31 138 ARG A O 1
ATOM 1087 N N . LEU A 1 139 ? 11.132 8.937 18.881 1.00 71.06 139 LEU A N 1
ATOM 1088 C CA . LEU A 1 139 ? 11.369 9.874 17.765 1.00 71.06 139 LEU A CA 1
ATOM 1089 C C . LEU A 1 139 ? 12.194 9.265 16.621 1.00 71.06 139 LEU A C 1
ATOM 1091 O O . LEU A 1 139 ? 11.779 9.321 15.474 1.00 71.06 139 LEU A O 1
ATOM 1095 N N . GLY A 1 140 ? 13.292 8.569 16.935 1.00 68.69 140 GLY A N 1
ATOM 1096 C CA . GLY A 1 140 ? 14.115 7.933 15.900 1.00 68.69 140 GLY A CA 1
ATOM 1097 C C . GLY A 1 140 ? 13.393 6.856 15.074 1.00 68.69 140 GLY A C 1
ATOM 1098 O O . GLY A 1 140 ? 13.811 6.598 13.955 1.00 68.69 140 GLY A O 1
ATOM 1099 N N . LEU A 1 141 ? 12.323 6.231 15.588 1.00 77.38 141 LEU A N 1
ATOM 1100 C CA . LEU A 1 141 ? 11.469 5.348 14.776 1.00 77.38 141 LEU A CA 1
ATOM 1101 C C . LEU A 1 141 ? 10.496 6.137 13.907 1.00 77.38 141 LEU A C 1
ATOM 1103 O O . LEU A 1 141 ? 10.258 5.724 12.781 1.00 77.38 141 LEU A O 1
ATOM 1107 N N . GLN A 1 142 ? 9.959 7.251 14.409 1.00 80.56 142 GLN A N 1
ATOM 1108 C CA . GLN A 1 142 ? 9.037 8.100 13.649 1.00 80.56 142 GLN A CA 1
ATOM 1109 C C . GLN A 1 142 ? 9.703 8.598 12.358 1.00 80.56 142 GLN A C 1
ATOM 1111 O O . GLN A 1 142 ? 9.106 8.509 11.293 1.00 80.56 142 GLN A O 1
ATOM 1116 N N . ASP A 1 143 ? 10.965 9.029 12.453 1.00 73.44 143 ASP A N 1
ATOM 1117 C CA . ASP A 1 143 ? 11.741 9.549 11.318 1.00 73.44 143 ASP A CA 1
ATOM 1118 C C . ASP A 1 143 ? 12.217 8.454 10.346 1.00 73.44 143 ASP A C 1
ATOM 1120 O O . ASP A 1 143 ? 12.541 8.741 9.198 1.00 73.44 143 ASP A O 1
ATOM 1124 N N . SER A 1 144 ? 12.273 7.196 10.798 1.00 78.50 144 SER A N 1
ATOM 1125 C CA . SER A 1 144 ? 12.766 6.061 9.997 1.00 78.50 144 SER A CA 1
ATOM 1126 C C . SER A 1 144 ? 11.652 5.321 9.249 1.00 78.50 144 SER A C 1
ATOM 1128 O O . SER A 1 144 ? 11.914 4.352 8.539 1.00 78.50 144 SER A O 1
ATOM 1130 N N . ILE A 1 145 ? 10.392 5.716 9.438 1.00 83.38 145 ILE A N 1
ATOM 1131 C CA . ILE A 1 145 ? 9.240 5.070 8.812 1.00 83.38 145 ILE A CA 1
ATOM 1132 C C . ILE A 1 145 ? 8.618 6.051 7.824 1.00 83.38 145 ILE A C 1
ATOM 1134 O O . ILE A 1 145 ? 8.025 7.051 8.227 1.00 83.38 145 ILE A O 1
ATOM 1138 N N . PHE A 1 146 ? 8.743 5.738 6.535 1.00 83.88 146 PHE A N 1
ATOM 1139 C CA . PHE A 1 146 ? 8.368 6.605 5.419 1.00 83.88 146 PHE A CA 1
ATOM 1140 C C . PHE A 1 146 ? 6.952 7.182 5.564 1.00 83.88 146 PHE A C 1
ATOM 1142 O O . PHE A 1 146 ? 6.758 8.397 5.515 1.00 83.88 146 PHE A O 1
ATOM 1149 N N . ARG A 1 147 ? 5.960 6.329 5.841 1.00 88.12 147 ARG A N 1
ATOM 1150 C CA . ARG A 1 147 ? 4.547 6.741 5.932 1.00 88.12 147 ARG A CA 1
ATOM 1151 C C . ARG A 1 147 ? 4.138 7.318 7.290 1.00 88.12 147 ARG A C 1
ATOM 1153 O O . ARG A 1 147 ? 3.022 7.815 7.435 1.00 88.12 147 ARG A O 1
ATOM 1160 N N . TYR A 1 148 ? 5.011 7.317 8.298 1.00 87.50 148 TYR A N 1
ATOM 1161 C CA . TYR A 1 148 ? 4.630 7.726 9.656 1.00 87.50 148 TYR A CA 1
ATOM 1162 C C . TYR A 1 148 ? 4.207 9.201 9.727 1.00 87.50 148 TYR A C 1
ATOM 1164 O O . TYR A 1 148 ? 3.190 9.540 10.337 1.00 87.50 148 TYR A O 1
ATOM 1172 N N . GLY A 1 149 ? 4.945 10.086 9.052 1.00 81.81 149 GLY A N 1
ATOM 1173 C CA . GLY A 1 149 ? 4.629 11.516 8.994 1.00 81.81 149 GLY A CA 1
ATOM 1174 C C . GLY A 1 149 ? 3.260 11.814 8.376 1.00 81.81 149 GLY A C 1
ATOM 1175 O O . GLY A 1 149 ? 2.572 12.719 8.834 1.00 81.81 149 GLY A O 1
ATOM 1176 N N . ILE A 1 150 ? 2.839 11.027 7.384 1.00 83.69 150 ILE A N 1
ATOM 1177 C CA . ILE A 1 150 ? 1.588 11.243 6.645 1.00 83.69 150 ILE A CA 1
ATOM 1178 C C . ILE A 1 150 ? 0.395 10.656 7.405 1.00 83.69 150 ILE A C 1
ATOM 1180 O O . ILE A 1 150 ? -0.613 11.337 7.578 1.00 83.69 150 ILE A O 1
ATOM 1184 N N . TYR A 1 151 ? 0.519 9.421 7.904 1.00 89.50 151 TYR A N 1
ATOM 1185 C CA . TYR A 1 151 ? -0.634 8.658 8.399 1.00 89.50 151 TYR A CA 1
ATOM 1186 C C . TYR A 1 151 ? -0.770 8.619 9.925 1.00 89.50 151 TYR A C 1
ATOM 1188 O O . TYR A 1 151 ? -1.840 8.284 10.437 1.00 89.50 151 TYR A O 1
ATOM 1196 N N . VAL A 1 152 ? 0.282 8.993 10.657 1.00 88.88 152 VAL A N 1
ATOM 1197 C CA . VAL A 1 152 ? 0.285 9.131 12.126 1.00 88.88 152 VAL A CA 1
ATOM 1198 C C . VAL A 1 152 ? 0.549 10.588 12.543 1.00 88.88 152 VAL A C 1
ATOM 1200 O O . VAL A 1 152 ? 0.408 10.937 13.712 1.00 88.88 152 VAL A O 1
ATOM 1203 N N . ALA A 1 153 ? 0.866 11.474 11.587 1.00 81.00 153 ALA A N 1
ATOM 1204 C CA . ALA A 1 153 ? 1.244 12.869 11.824 1.00 81.00 153 ALA A CA 1
ATOM 1205 C C . ALA A 1 153 ? 2.401 12.999 12.828 1.00 81.00 153 ALA A C 1
ATOM 1207 O O . ALA A 1 153 ? 2.288 13.634 13.880 1.00 81.00 153 ALA A O 1
ATOM 1208 N N . GLY A 1 154 ? 3.524 12.356 12.495 1.00 63.94 154 GLY A N 1
ATOM 1209 C CA . GLY A 1 154 ? 4.760 12.412 13.274 1.00 63.94 154 GLY A CA 1
ATOM 1210 C C . GLY A 1 154 ? 5.265 13.827 13.552 1.00 63.94 154 GLY A C 1
ATOM 1211 O O . GLY A 1 154 ? 5.114 14.740 12.737 1.00 63.94 154 GLY A O 1
ATOM 1212 N N . LYS A 1 155 ? 5.888 14.020 14.722 1.00 58.78 155 LYS A N 1
ATOM 1213 C CA . LYS A 1 155 ? 6.550 15.288 15.048 1.00 58.78 155 LYS A CA 1
ATOM 1214 C C . LYS A 1 155 ? 7.857 15.369 14.271 1.00 58.78 155 LYS A C 1
ATOM 1216 O O . LYS A 1 155 ? 8.807 14.683 14.624 1.00 58.78 155 LYS A O 1
ATOM 1221 N N . GLN A 1 156 ? 7.946 16.269 13.296 1.00 51.22 156 GLN A N 1
ATOM 1222 C CA . GLN A 1 156 ? 9.247 16.643 12.747 1.00 51.22 156 GLN A CA 1
ATOM 1223 C C . GLN A 1 156 ? 10.078 17.312 13.847 1.00 51.22 156 GLN A C 1
ATOM 1225 O O . GLN A 1 156 ? 9.783 18.426 14.294 1.00 51.22 156 GLN A O 1
ATOM 1230 N N . ALA A 1 157 ? 11.115 16.625 14.321 1.00 44.19 157 ALA A N 1
ATOM 1231 C CA . ALA A 1 157 ? 12.161 17.274 15.089 1.00 44.19 157 ALA A CA 1
ATOM 1232 C C . ALA A 1 157 ? 12.917 18.235 14.158 1.00 44.19 157 ALA A C 1
ATOM 1234 O O . ALA A 1 157 ? 13.239 17.894 13.021 1.00 44.19 157 ALA A O 1
ATOM 1235 N N . LYS A 1 158 ? 13.213 19.446 14.643 1.00 40.97 158 LYS A N 1
ATOM 1236 C CA . LYS A 1 158 ? 14.087 20.402 13.950 1.00 40.97 158 LYS A CA 1
ATOM 1237 C C . LYS A 1 158 ? 15.377 19.690 13.527 1.00 40.97 158 LYS A C 1
ATOM 1239 O O . LYS A 1 158 ? 16.136 19.238 14.385 1.00 40.97 158 LYS A O 1
ATOM 1244 N N . ALA A 1 159 ? 15.623 19.595 12.222 1.00 38.31 159 ALA A N 1
ATOM 1245 C CA . ALA A 1 159 ? 16.839 18.996 11.692 1.00 38.31 159 ALA A CA 1
ATOM 1246 C C . ALA A 1 159 ? 18.083 19.743 12.211 1.00 38.31 159 ALA A C 1
ATOM 1248 O O . ALA A 1 159 ? 18.082 20.968 12.359 1.00 38.31 159 ALA A O 1
ATOM 1249 N N . ARG A 1 160 ? 19.170 18.997 12.443 1.00 37.97 160 ARG A N 1
ATOM 1250 C CA . ARG A 1 160 ? 20.464 19.435 13.010 1.00 37.97 160 ARG A CA 1
ATOM 1251 C C . ARG A 1 160 ? 21.204 20.561 12.256 1.00 37.97 160 ARG A C 1
ATOM 1253 O O . ARG A 1 160 ? 22.310 20.906 12.655 1.00 37.97 160 ARG A O 1
ATOM 1260 N N . HIS A 1 161 ? 20.618 21.168 11.222 1.00 40.41 161 HIS A N 1
ATOM 1261 C CA . HIS A 1 161 ? 21.266 22.179 10.374 1.00 40.41 161 HIS A CA 1
ATOM 1262 C C . HIS A 1 161 ? 20.390 23.395 10.024 1.00 40.41 161 HIS A C 1
ATOM 1264 O O . HIS A 1 161 ? 20.631 24.059 9.021 1.00 40.41 161 HIS A O 1
ATOM 1270 N N . GLY A 1 162 ? 19.388 23.730 10.843 1.00 37.72 162 GLY A N 1
ATOM 1271 C CA . GLY A 1 162 ? 18.729 25.044 10.768 1.00 37.72 162 GLY A CA 1
ATOM 1272 C C . GLY A 1 162 ? 17.875 25.311 9.519 1.00 37.72 162 GLY A C 1
ATOM 1273 O O . GLY A 1 162 ? 17.413 26.435 9.346 1.00 37.72 162 GLY A O 1
ATOM 1274 N N . LYS A 1 163 ? 17.619 24.305 8.672 1.00 35.12 163 LYS A N 1
ATOM 1275 C CA . LYS A 1 163 ? 16.558 24.355 7.658 1.00 35.12 163 LYS A CA 1
ATOM 1276 C C . LYS A 1 163 ? 15.301 23.686 8.208 1.00 35.12 163 LYS A C 1
ATOM 1278 O O . LYS A 1 163 ? 15.295 22.489 8.477 1.00 35.12 163 LYS A O 1
ATOM 1283 N N . GLU A 1 164 ? 14.251 24.482 8.386 1.00 41.88 164 GLU A N 1
ATOM 1284 C CA . GLU A 1 164 ? 12.877 24.004 8.535 1.00 41.88 164 GLU A CA 1
ATOM 1285 C C . GLU A 1 164 ? 12.431 23.424 7.190 1.00 41.88 164 GLU A C 1
ATOM 1287 O O . GLU A 1 164 ? 12.177 24.157 6.237 1.00 41.88 164 GLU A O 1
ATOM 1292 N N . THR A 1 165 ? 12.368 22.102 7.086 1.00 38.50 165 THR A N 1
ATOM 1293 C CA . THR A 1 165 ? 11.751 21.423 5.943 1.00 38.50 165 THR A CA 1
ATOM 1294 C C . THR A 1 165 ? 10.380 20.907 6.348 1.00 38.50 165 THR A C 1
ATOM 1296 O O . THR A 1 165 ? 10.268 19.853 6.956 1.00 38.50 165 THR A O 1
ATOM 1299 N N . MET A 1 166 ? 9.383 21.731 6.010 1.00 39.88 166 MET A N 1
ATOM 1300 C CA . MET A 1 166 ? 7.944 21.486 5.852 1.00 39.88 166 MET A CA 1
ATOM 1301 C C . MET A 1 166 ? 7.294 20.446 6.767 1.00 39.88 166 MET A C 1
ATOM 1303 O O . MET A 1 166 ? 7.279 19.253 6.469 1.00 39.88 166 MET A O 1
ATOM 1307 N N . LEU A 1 167 ? 6.583 20.990 7.760 1.00 46.12 167 LEU A N 1
ATOM 1308 C CA . LEU A 1 167 ? 5.343 20.461 8.315 1.00 46.12 167 LEU A CA 1
ATOM 1309 C C . LEU A 1 167 ? 4.477 19.905 7.178 1.00 46.12 167 LEU A C 1
ATOM 1311 O O . LEU A 1 167 ? 3.733 20.653 6.537 1.00 46.12 167 LEU A O 1
ATOM 1315 N N . LEU A 1 168 ? 4.515 18.594 6.945 1.00 41.31 168 LEU A N 1
ATOM 1316 C CA . LEU A 1 168 ? 3.384 17.956 6.297 1.00 41.31 168 LEU A CA 1
ATOM 1317 C C . LEU A 1 168 ? 2.236 18.034 7.305 1.00 41.31 168 LEU A C 1
ATOM 1319 O O . LEU A 1 168 ? 2.064 17.198 8.185 1.00 41.31 168 LEU A O 1
ATOM 1323 N N . ASN A 1 169 ? 1.458 19.103 7.129 1.00 41.78 169 ASN A N 1
ATOM 1324 C CA . ASN A 1 169 ? 0.038 19.190 7.418 1.00 41.78 169 ASN A CA 1
ATOM 1325 C C . ASN A 1 169 ? -0.443 19.967 8.665 1.00 41.78 169 ASN A C 1
ATOM 1327 O O . ASN A 1 169 ? -1.515 19.678 9.179 1.00 41.78 169 ASN A O 1
ATOM 1331 N N . THR A 1 170 ? 0.205 21.047 9.114 1.00 41.47 170 THR A N 1
ATOM 1332 C CA . THR A 1 170 ? -0.405 21.923 10.155 1.00 41.47 170 THR A CA 1
ATOM 1333 C C . THR A 1 170 ? -1.617 22.739 9.682 1.00 41.47 170 THR A C 1
ATOM 1335 O O . THR A 1 170 ? -2.249 23.406 10.496 1.00 41.47 170 THR A O 1
ATOM 1338 N N . GLY A 1 171 ? -1.988 22.655 8.397 1.00 40.62 171 GLY A N 1
ATOM 1339 C CA . GLY A 1 171 ? -3.226 23.232 7.855 1.00 40.62 171 GLY A CA 1
ATOM 1340 C C . GLY A 1 171 ? -4.359 22.229 7.580 1.00 40.62 171 GLY A C 1
ATOM 1341 O O . GLY A 1 171 ? -5.515 22.642 7.533 1.00 40.62 171 GLY A O 1
ATOM 1342 N N . LYS A 1 172 ? -4.066 20.927 7.394 1.00 43.94 172 LYS A N 1
ATOM 1343 C CA . LYS A 1 172 ? -5.071 19.883 7.082 1.00 43.94 172 LYS A CA 1
ATOM 1344 C C . LYS A 1 172 ? -4.799 18.511 7.734 1.00 43.94 172 LYS A C 1
ATOM 1346 O O . LYS A 1 172 ? -5.389 17.528 7.298 1.00 43.94 172 LYS A O 1
ATOM 1351 N N . ALA A 1 173 ? -3.976 18.400 8.785 1.00 42.16 173 ALA A N 1
ATOM 1352 C CA . ALA A 1 173 ? -3.717 17.124 9.487 1.00 42.16 173 ALA A CA 1
ATOM 1353 C C . ALA A 1 173 ? -4.987 16.445 10.038 1.00 42.16 173 ALA A C 1
ATOM 1355 O O . ALA A 1 173 ? -4.960 15.263 10.356 1.00 42.16 173 ALA A O 1
ATOM 1356 N N . ASN A 1 174 ? -6.109 17.167 10.104 1.00 46.34 174 ASN A N 1
ATOM 1357 C CA . ASN A 1 174 ? -7.412 16.623 10.480 1.00 46.34 174 ASN A CA 1
ATOM 1358 C C . ASN A 1 174 ? -8.185 15.959 9.317 1.00 46.34 174 ASN A C 1
ATOM 1360 O O . ASN A 1 174 ? -9.273 15.447 9.562 1.00 46.34 174 ASN A O 1
ATOM 1364 N N . TYR A 1 175 ? -7.672 15.969 8.076 1.00 58.28 175 TYR A N 1
ATOM 1365 C CA . TYR A 1 175 ? -8.373 15.403 6.910 1.00 58.28 175 TYR A CA 1
ATOM 1366 C C . TYR A 1 175 ? -7.971 13.974 6.538 1.00 58.28 175 TYR A C 1
ATOM 1368 O O . TYR A 1 175 ? -8.796 13.282 5.951 1.00 58.28 175 TYR A O 1
ATOM 1376 N N . VAL A 1 176 ? -6.761 13.508 6.871 1.00 76.31 176 VAL A N 1
ATOM 1377 C CA . VAL A 1 176 ? -6.397 12.108 6.585 1.00 76.31 176 VAL A CA 1
ATOM 1378 C C . VAL A 1 176 ? -7.174 11.213 7.545 1.00 76.31 176 VAL A C 1
ATOM 1380 O O . VAL A 1 176 ? -7.069 11.369 8.768 1.00 76.31 176 VAL A O 1
ATOM 1383 N N . ALA A 1 177 ? -7.964 10.291 6.996 1.00 83.12 177 ALA A N 1
ATOM 1384 C CA . ALA A 1 177 ? -8.852 9.428 7.766 1.00 83.12 177 ALA A CA 1
ATOM 1385 C C . ALA A 1 177 ? -8.090 8.650 8.851 1.00 83.12 177 ALA A C 1
ATOM 1387 O O . ALA A 1 177 ? -8.568 8.531 9.979 1.00 83.12 177 ALA A O 1
ATOM 1388 N N . SER A 1 178 ? -6.869 8.190 8.556 1.00 88.12 178 SER A N 1
ATOM 1389 C CA . SER A 1 178 ? -6.000 7.480 9.506 1.00 88.12 178 SER A CA 1
ATOM 1390 C C . SER A 1 178 ? -5.663 8.270 10.771 1.00 88.12 178 SER A C 1
ATOM 1392 O O . SER A 1 178 ? -5.450 7.676 11.830 1.00 88.12 178 SER A O 1
ATOM 1394 N N . ILE A 1 179 ? -5.631 9.601 10.687 1.00 88.62 179 ILE A N 1
ATOM 1395 C CA . ILE A 1 179 ? -5.361 10.478 11.824 1.00 88.62 179 ILE A CA 1
ATOM 1396 C C . ILE A 1 179 ? -6.649 10.721 12.607 1.00 88.62 179 ILE A C 1
ATOM 1398 O O . ILE A 1 179 ? -6.677 10.495 13.817 1.00 88.62 179 ILE A O 1
ATOM 1402 N N . SER A 1 180 ? -7.712 11.171 11.934 1.00 88.00 180 SER A N 1
ATOM 1403 C CA . SER A 1 180 ? -8.935 11.647 12.595 1.00 88.00 180 SER A CA 1
ATOM 1404 C C . SER A 1 180 ? -9.871 10.527 13.054 1.00 88.00 180 SER A C 1
ATOM 1406 O O . SER A 1 180 ? -10.593 10.697 14.035 1.00 88.00 180 SER A O 1
ATOM 1408 N N . LEU A 1 181 ? -9.841 9.369 12.389 1.00 90.88 181 LEU A N 1
ATOM 1409 C CA . LEU A 1 181 ? -10.709 8.220 12.672 1.00 90.88 181 LEU A CA 1
ATOM 1410 C C . LEU A 1 181 ? -9.970 7.076 13.380 1.00 90.88 181 LEU A C 1
ATOM 1412 O O . LEU A 1 181 ? -10.530 5.989 13.554 1.00 90.88 181 LEU A O 1
ATOM 1416 N N . GLY A 1 182 ? -8.714 7.302 13.774 1.00 93.62 182 GLY A N 1
ATOM 1417 C CA . GLY A 1 182 ? -7.892 6.330 14.485 1.00 93.62 182 GLY A CA 1
ATOM 1418 C C . GLY A 1 182 ? -7.779 4.999 13.738 1.00 93.62 182 GLY A C 1
ATOM 1419 O O . GLY A 1 182 ? -7.512 4.955 12.537 1.00 93.62 182 GLY A O 1
ATOM 1420 N N . ILE A 1 183 ? -8.039 3.894 14.441 1.00 96.44 183 ILE A N 1
ATOM 1421 C CA . ILE A 1 183 ? -7.937 2.540 13.876 1.00 96.44 183 ILE A CA 1
ATOM 1422 C C . ILE A 1 183 ? -8.833 2.297 12.652 1.00 96.44 183 ILE A C 1
ATOM 1424 O O . ILE A 1 183 ? -8.463 1.497 11.798 1.00 96.44 183 ILE A O 1
ATOM 1428 N N . TYR A 1 184 ? -9.984 2.972 12.537 1.00 95.56 184 TYR A N 1
ATOM 1429 C CA . TYR A 1 184 ? -10.864 2.811 11.373 1.00 95.56 184 TYR A CA 1
ATOM 1430 C C . TYR A 1 184 ? -10.226 3.395 10.115 1.00 95.56 184 TYR A C 1
ATOM 1432 O O . TYR A 1 184 ? -10.288 2.764 9.062 1.00 95.56 184 TYR A O 1
ATOM 1440 N N . GLY A 1 185 ? -9.572 4.551 10.241 1.00 93.88 185 GLY A N 1
ATOM 1441 C CA . GLY A 1 185 ? -8.821 5.149 9.146 1.00 93.88 185 GLY A CA 1
ATOM 1442 C C . GLY A 1 185 ? -7.542 4.376 8.834 1.00 93.88 185 GLY A C 1
ATOM 1443 O O . GLY A 1 185 ? -7.258 4.118 7.678 1.00 93.88 185 GLY A O 1
ATOM 1444 N N . LEU A 1 186 ? -6.805 3.903 9.847 1.00 96.94 186 LEU A N 1
ATOM 1445 C CA . LEU A 1 186 ? -5.628 3.048 9.617 1.00 96.94 186 LEU A CA 1
ATOM 1446 C C . LEU A 1 186 ? -5.985 1.745 8.880 1.00 96.94 186 LEU A C 1
ATOM 1448 O O . LEU A 1 186 ? -5.212 1.273 8.050 1.00 96.94 186 LEU A O 1
ATOM 1452 N N . LEU A 1 187 ? -7.145 1.154 9.183 1.00 96.94 187 LEU A N 1
ATOM 1453 C CA . LEU A 1 187 ? -7.648 -0.017 8.466 1.00 96.94 187 LEU A CA 1
ATOM 1454 C C . LEU A 1 187 ? -8.090 0.318 7.038 1.00 96.94 187 LEU A C 1
ATOM 1456 O O . LEU A 1 187 ? -8.001 -0.531 6.155 1.00 96.94 187 LEU A O 1
ATOM 1460 N N . GLU A 1 188 ? -8.606 1.521 6.820 1.00 94.75 188 GLU A N 1
ATOM 1461 C CA . GLU A 1 188 ? -9.058 1.963 5.507 1.00 94.75 188 GLU A CA 1
ATOM 1462 C C . GLU A 1 188 ? -7.873 2.194 4.561 1.00 94.75 188 GLU A C 1
ATOM 1464 O O . GLU A 1 188 ? -7.866 1.643 3.463 1.00 94.75 188 GLU A O 1
ATOM 1469 N N . GLU A 1 189 ? -6.792 2.788 5.059 1.00 95.56 189 GLU A N 1
ATOM 1470 C CA . GLU A 1 189 ? -5.524 2.877 4.333 1.00 95.56 189 GLU A CA 1
ATOM 1471 C C . GLU A 1 189 ? -4.900 1.499 4.069 1.00 95.56 189 GLU A C 1
ATOM 1473 O O . GLU A 1 189 ? -4.466 1.215 2.954 1.00 95.56 189 GLU A O 1
ATOM 1478 N N . LEU A 1 190 ? -4.901 0.590 5.058 1.00 97.44 190 LEU A N 1
ATOM 1479 C CA . LEU A 1 190 ? -4.445 -0.794 4.849 1.00 97.44 190 LEU A CA 1
ATOM 1480 C C . LEU A 1 190 ? -5.234 -1.473 3.715 1.00 97.44 190 LEU A C 1
ATOM 1482 O O . LEU A 1 190 ? -4.657 -2.220 2.926 1.00 97.44 190 LEU A O 1
ATOM 1486 N N . ASN A 1 191 ? -6.544 -1.219 3.638 1.00 97.06 191 ASN A N 1
ATOM 1487 C CA . ASN A 1 191 ? -7.411 -1.733 2.581 1.00 97.06 191 ASN A CA 1
ATOM 1488 C C . ASN A 1 191 ? -7.041 -1.149 1.208 1.00 97.06 191 ASN A C 1
ATOM 1490 O O . ASN A 1 191 ? -6.917 -1.890 0.234 1.00 97.06 191 ASN A O 1
ATOM 1494 N N . ALA A 1 192 ? -6.831 0.165 1.136 1.00 96.50 192 ALA A N 1
ATOM 1495 C CA . ALA A 1 192 ? -6.472 0.860 -0.096 1.00 96.50 192 ALA A CA 1
ATOM 1496 C C . ALA A 1 192 ? -5.105 0.436 -0.621 1.00 96.50 192 ALA A C 1
ATOM 1498 O O . ALA A 1 192 ? -4.981 0.083 -1.793 1.00 96.50 192 ALA A O 1
ATOM 1499 N N . TYR A 1 193 ? -4.103 0.333 0.252 1.00 97.62 193 TYR A N 1
ATOM 1500 C CA . TYR A 1 193 ? -2.810 -0.226 -0.128 1.00 97.62 193 TYR A CA 1
ATOM 1501 C C . TYR A 1 193 ? -2.897 -1.694 -0.540 1.00 97.62 193 TYR A C 1
ATOM 1503 O O . TYR A 1 193 ? -2.197 -2.080 -1.470 1.00 97.62 193 TYR A O 1
ATOM 1511 N N . TYR A 1 194 ? -3.750 -2.514 0.084 1.00 98.12 194 TYR A N 1
ATOM 1512 C CA . TYR A 1 194 ? -3.938 -3.897 -0.364 1.00 98.12 194 TYR A CA 1
ATOM 1513 C C . TYR A 1 194 ? -4.411 -3.958 -1.822 1.00 98.12 194 TYR A C 1
ATOM 1515 O O . TYR A 1 194 ? -3.794 -4.652 -2.626 1.00 98.12 194 TYR A O 1
ATOM 1523 N N . PHE A 1 195 ? -5.469 -3.223 -2.181 1.00 98.12 195 PHE A N 1
ATOM 1524 C CA . PHE A 1 195 ? -5.986 -3.245 -3.553 1.00 98.12 195 PHE A CA 1
ATOM 1525 C C . PHE A 1 195 ? -5.075 -2.535 -4.557 1.00 98.12 195 PHE A C 1
ATOM 1527 O O . PHE A 1 195 ? -4.979 -3.011 -5.684 1.00 98.12 195 PHE A O 1
ATOM 1534 N N . GLY A 1 196 ? -4.377 -1.467 -4.157 1.00 97.62 196 GLY A N 1
ATOM 1535 C CA . GLY A 1 196 ? -3.329 -0.853 -4.976 1.00 97.62 196 GLY A CA 1
ATOM 1536 C C . GLY A 1 196 ? -2.195 -1.837 -5.276 1.00 97.62 196 GLY A C 1
ATOM 1537 O O . GLY A 1 196 ? -1.855 -2.041 -6.435 1.00 97.62 196 GLY A O 1
ATOM 1538 N N . THR A 1 197 ? -1.690 -2.545 -4.256 1.00 98.00 197 THR A N 1
ATOM 1539 C CA . THR A 1 197 ? -0.668 -3.596 -4.440 1.00 98.00 197 THR A CA 1
ATOM 1540 C C . THR A 1 197 ? -1.174 -4.720 -5.328 1.00 98.00 197 THR A C 1
ATOM 1542 O O . THR A 1 197 ? -0.439 -5.192 -6.187 1.00 98.00 197 THR A O 1
ATOM 1545 N N . LEU A 1 198 ? -2.411 -5.178 -5.102 1.00 98.31 198 LEU A N 1
ATOM 1546 C CA . LEU A 1 198 ? -3.002 -6.275 -5.860 1.00 98.31 198 LEU A CA 1
ATOM 1547 C C . LEU A 1 198 ? -3.098 -5.916 -7.343 1.00 98.31 198 LEU A C 1
ATOM 1549 O O . LEU A 1 198 ? -2.708 -6.729 -8.166 1.00 98.31 198 LEU A O 1
ATOM 1553 N N . ALA A 1 199 ? -3.554 -4.703 -7.656 1.00 97.88 199 ALA A N 1
ATOM 1554 C CA . ALA A 1 199 ? -3.665 -4.220 -9.025 1.00 97.88 199 ALA A CA 1
ATOM 1555 C C . ALA A 1 199 ? -2.309 -4.193 -9.734 1.00 97.88 199 ALA A C 1
ATOM 1557 O O . ALA A 1 199 ? -2.179 -4.705 -10.834 1.00 97.88 199 ALA A O 1
ATOM 1558 N N . VAL A 1 200 ? -1.268 -3.657 -9.090 1.00 96.81 200 VAL A N 1
ATOM 1559 C CA . VAL A 1 200 ? 0.075 -3.663 -9.690 1.00 96.81 200 VAL A CA 1
ATOM 1560 C C . VAL A 1 200 ? 0.578 -5.098 -9.841 1.00 96.81 200 VAL A C 1
ATOM 1562 O O . VAL A 1 200 ? 1.023 -5.472 -10.915 1.00 96.81 200 VAL A O 1
ATOM 1565 N N . TRP A 1 201 ? 0.459 -5.930 -8.803 1.00 98.06 201 TRP A N 1
ATOM 1566 C CA . TRP A 1 201 ? 0.905 -7.326 -8.829 1.00 98.06 201 TRP A CA 1
ATOM 1567 C C . TRP A 1 201 ? 0.245 -8.159 -9.940 1.00 98.06 201 TRP A C 1
ATOM 1569 O O . TRP A 1 201 ? 0.897 -8.987 -10.574 1.00 98.06 201 TRP A O 1
ATOM 1579 N N . GLU A 1 202 ? -1.044 -7.939 -10.195 1.00 97.62 202 GLU A N 1
ATOM 1580 C CA . GLU A 1 202 ? -1.798 -8.643 -11.237 1.00 97.62 202 GLU A CA 1
ATOM 1581 C C . GLU A 1 202 ? -1.384 -8.216 -12.661 1.00 97.62 202 GLU A C 1
ATOM 1583 O O . GLU A 1 202 ? -1.655 -8.944 -13.617 1.00 97.62 202 GLU A O 1
ATOM 1588 N N . LEU A 1 203 ? -0.620 -7.124 -12.820 1.00 96.69 203 LEU A N 1
ATOM 1589 C CA . LEU A 1 203 ? -0.008 -6.747 -14.097 1.00 96.69 203 LEU A CA 1
ATOM 1590 C C . LEU A 1 203 ? 1.254 -7.550 -14.452 1.00 96.69 203 LEU A C 1
ATOM 1592 O O . LEU A 1 203 ? 1.810 -7.315 -15.522 1.00 96.69 203 LEU A O 1
ATOM 1596 N N . PHE A 1 204 ? 1.708 -8.512 -13.641 1.00 95.69 204 PHE A N 1
ATOM 1597 C CA . PHE A 1 204 ? 2.876 -9.342 -13.985 1.00 95.69 204 PHE A CA 1
ATOM 1598 C C . PHE A 1 204 ? 2.785 -9.923 -15.411 1.00 95.69 204 PHE A C 1
ATOM 1600 O O . PHE A 1 204 ? 3.708 -9.771 -16.214 1.00 95.69 204 PHE A O 1
ATOM 1607 N N . ASP A 1 205 ? 1.634 -10.509 -15.753 1.00 93.44 205 ASP A N 1
ATOM 1608 C CA . ASP A 1 205 ? 1.386 -11.096 -17.075 1.00 93.44 205 ASP A CA 1
ATOM 1609 C C . ASP A 1 205 ? 1.337 -10.029 -18.182 1.00 93.44 205 ASP A C 1
ATOM 1611 O O . ASP A 1 205 ? 1.763 -10.292 -19.304 1.00 93.44 205 ASP A O 1
ATOM 1615 N N . TYR A 1 206 ? 0.883 -8.804 -17.884 1.00 94.75 206 TYR A N 1
ATOM 1616 C CA . TYR A 1 206 ? 0.968 -7.682 -18.827 1.00 94.75 206 TYR A CA 1
ATOM 1617 C C . TYR A 1 206 ? 2.427 -7.346 -19.145 1.00 94.75 206 TYR A C 1
ATOM 1619 O O . TYR A 1 206 ? 2.787 -7.205 -20.315 1.00 94.75 206 TYR A O 1
ATOM 1627 N N . TYR A 1 207 ? 3.279 -7.247 -18.122 1.00 93.69 207 TYR A N 1
ATOM 1628 C CA . TYR A 1 207 ? 4.696 -6.952 -18.324 1.00 93.69 207 TYR A CA 1
ATOM 1629 C C . TYR A 1 207 ? 5.387 -8.065 -19.115 1.00 93.69 207 TYR A C 1
ATOM 1631 O O . TYR A 1 207 ? 6.179 -7.786 -20.018 1.00 93.69 207 TYR A O 1
ATOM 1639 N N . GLN A 1 208 ? 5.025 -9.320 -18.851 1.00 91.31 208 GLN A N 1
ATOM 1640 C CA . GLN A 1 208 ? 5.518 -10.458 -19.614 1.00 91.31 208 GLN A CA 1
ATOM 1641 C C . GLN A 1 208 ? 5.053 -10.433 -21.082 1.00 91.31 208 GLN A C 1
ATOM 1643 O O . GLN A 1 208 ? 5.882 -10.624 -21.973 1.00 91.31 208 GLN A O 1
ATOM 1648 N N . ASP A 1 209 ? 3.769 -10.162 -21.339 1.00 90.62 209 ASP A N 1
ATOM 1649 C CA . ASP A 1 209 ? 3.176 -10.103 -22.684 1.00 90.62 209 ASP A CA 1
ATOM 1650 C C . ASP A 1 209 ? 3.751 -8.956 -23.536 1.00 90.62 209 ASP A C 1
ATOM 1652 O O . ASP A 1 209 ? 3.934 -9.113 -24.746 1.00 90.62 209 ASP A O 1
ATOM 1656 N N . ILE A 1 210 ? 3.992 -7.788 -22.928 1.00 89.31 210 ILE A N 1
ATOM 1657 C CA . ILE A 1 210 ? 4.302 -6.544 -23.651 1.00 89.31 210 ILE A CA 1
ATOM 1658 C C . ILE A 1 210 ? 5.798 -6.244 -23.699 1.00 89.31 210 ILE A C 1
ATOM 1660 O O . ILE A 1 210 ? 6.308 -5.848 -24.749 1.00 89.31 210 ILE A O 1
ATOM 1664 N N . TYR A 1 211 ? 6.508 -6.423 -22.586 1.00 85.06 211 TYR A N 1
ATOM 1665 C CA . TYR A 1 211 ? 7.914 -6.039 -22.474 1.00 85.06 211 TYR A CA 1
ATOM 1666 C C . TYR A 1 211 ? 8.871 -7.229 -22.607 1.00 85.06 211 TYR A C 1
ATOM 1668 O O . TYR A 1 211 ? 10.023 -7.040 -23.009 1.00 85.06 211 TYR A O 1
ATOM 1676 N N . GLY A 1 212 ? 8.413 -8.452 -22.319 1.00 84.38 212 GLY A N 1
ATOM 1677 C CA . GLY A 1 212 ? 9.253 -9.652 -22.337 1.00 84.38 212 GLY A CA 1
ATOM 1678 C C . GLY A 1 212 ? 10.412 -9.588 -21.332 1.00 84.38 212 GLY A C 1
ATOM 1679 O O . GLY A 1 212 ? 10.581 -8.610 -20.610 1.00 84.38 212 GLY A O 1
ATOM 1680 N N . ALA A 1 213 ? 11.239 -10.632 -21.270 1.00 80.31 213 ALA A N 1
ATOM 1681 C CA . ALA A 1 213 ? 12.300 -10.736 -20.258 1.00 80.31 213 ALA A CA 1
ATOM 1682 C C . ALA A 1 213 ? 13.465 -9.738 -20.434 1.00 80.31 213 ALA A C 1
ATOM 1684 O O . ALA A 1 213 ? 14.207 -9.504 -19.488 1.00 80.31 213 ALA A O 1
ATOM 1685 N N . GLU A 1 214 ? 13.618 -9.146 -21.622 1.00 71.50 214 GLU A N 1
ATOM 1686 C CA . GLU A 1 214 ? 14.794 -8.339 -21.989 1.00 71.50 214 GLU A CA 1
ATOM 1687 C C . GLU A 1 214 ? 14.649 -6.841 -21.656 1.00 71.50 214 GLU A C 1
ATOM 1689 O O . GLU A 1 214 ? 15.613 -6.081 -21.734 1.00 71.50 214 GLU A O 1
ATOM 1694 N N . THR A 1 215 ? 13.455 -6.378 -21.273 1.00 78.81 215 THR A N 1
ATOM 1695 C CA . THR A 1 215 ? 13.211 -4.953 -20.985 1.00 78.81 215 THR A CA 1
ATOM 1696 C C . THR A 1 215 ? 13.416 -4.651 -19.498 1.00 78.81 215 THR A C 1
ATOM 1698 O O . THR A 1 215 ? 12.464 -4.404 -18.755 1.00 78.81 215 THR A O 1
ATOM 1701 N N . GLN A 1 216 ? 14.674 -4.660 -19.054 1.00 79.75 216 GLN A N 1
ATOM 1702 C CA . GLN A 1 216 ? 15.037 -4.543 -17.632 1.00 79.75 216 GLN A CA 1
ATOM 1703 C C . GLN A 1 216 ? 14.459 -3.304 -16.937 1.00 79.75 216 GLN A C 1
ATOM 1705 O O . GLN A 1 216 ? 13.998 -3.400 -15.805 1.00 79.75 216 GLN A O 1
ATOM 1710 N N . VAL A 1 217 ? 14.423 -2.152 -17.618 1.00 78.75 217 VAL A N 1
ATOM 1711 C CA . VAL A 1 217 ? 13.886 -0.901 -17.050 1.00 78.75 217 VAL A CA 1
ATOM 1712 C C . VAL A 1 217 ? 12.405 -1.040 -16.685 1.00 78.75 217 VAL A C 1
ATOM 1714 O O . VAL A 1 217 ? 12.016 -0.665 -15.586 1.00 78.75 217 VAL A O 1
ATOM 1717 N N . ALA A 1 218 ? 11.591 -1.652 -17.552 1.00 82.81 218 ALA A N 1
ATOM 1718 C CA . ALA A 1 218 ? 10.171 -1.859 -17.269 1.00 82.81 218 ALA A CA 1
ATOM 1719 C C . ALA A 1 218 ? 9.973 -2.790 -16.061 1.00 82.81 218 ALA A C 1
ATOM 1721 O O . ALA A 1 218 ? 9.142 -2.523 -15.196 1.00 82.81 218 ALA A O 1
ATOM 1722 N N . TRP A 1 219 ? 10.777 -3.852 -15.958 1.00 87.38 219 TRP A N 1
ATOM 1723 C CA . TRP A 1 219 ? 10.756 -4.747 -14.800 1.00 87.38 219 TRP A CA 1
ATOM 1724 C C . TRP A 1 219 ? 11.270 -4.090 -13.519 1.00 87.38 219 TRP A C 1
ATOM 1726 O O . TRP A 1 219 ? 10.773 -4.402 -12.438 1.00 87.38 219 TRP A O 1
ATOM 1736 N N . ALA A 1 220 ? 12.240 -3.179 -13.615 1.00 84.00 220 ALA A N 1
ATOM 1737 C CA . ALA A 1 220 ? 12.721 -2.398 -12.484 1.00 84.00 220 ALA A CA 1
ATOM 1738 C C . ALA A 1 220 ? 11.633 -1.454 -11.954 1.00 84.00 220 ALA A C 1
ATOM 1740 O O . ALA A 1 220 ? 11.400 -1.443 -10.745 1.00 84.00 220 ALA A O 1
ATOM 1741 N N . ASP A 1 221 ? 10.928 -0.748 -12.842 1.00 84.31 221 ASP A N 1
ATOM 1742 C CA . ASP A 1 221 ? 9.807 0.128 -12.484 1.00 84.31 221 ASP A CA 1
ATOM 1743 C C . ASP A 1 221 ? 8.661 -0.679 -11.849 1.00 84.31 221 ASP A C 1
ATOM 1745 O O . ASP A 1 221 ? 8.204 -0.355 -10.753 1.00 84.31 221 ASP A O 1
ATOM 1749 N N . TYR A 1 222 ? 8.274 -1.802 -12.467 1.00 91.62 222 TYR A N 1
ATOM 1750 C CA . TYR A 1 222 ? 7.285 -2.736 -11.916 1.00 91.62 222 TYR A CA 1
ATOM 1751 C C . TYR A 1 222 ? 7.669 -3.230 -10.516 1.00 91.62 222 TYR A C 1
ATOM 1753 O O . TYR A 1 222 ? 6.875 -3.179 -9.574 1.00 91.62 222 TYR A O 1
ATOM 1761 N N . LYS A 1 223 ? 8.915 -3.694 -10.352 1.00 91.19 223 LYS A N 1
ATOM 1762 C CA . LYS A 1 223 ? 9.427 -4.182 -9.067 1.00 91.19 223 LYS A CA 1
ATOM 1763 C C . LYS A 1 223 ? 9.413 -3.076 -8.012 1.00 91.19 223 LYS A C 1
ATOM 1765 O O . LYS A 1 223 ? 9.059 -3.348 -6.863 1.00 91.19 223 LYS A O 1
ATOM 1770 N N . ALA A 1 224 ? 9.809 -1.857 -8.375 1.00 86.00 224 ALA A N 1
ATOM 1771 C CA . ALA A 1 224 ? 9.820 -0.717 -7.467 1.00 86.00 224 ALA A CA 1
ATOM 1772 C C . ALA A 1 224 ? 8.406 -0.371 -6.979 1.00 86.00 224 ALA A C 1
ATOM 1774 O O . ALA A 1 224 ? 8.221 -0.182 -5.775 1.00 86.00 224 ALA A O 1
ATOM 1775 N N . ASP A 1 225 ? 7.416 -0.370 -7.872 1.00 88.31 225 ASP A N 1
ATOM 1776 C CA . ASP A 1 225 ? 6.020 -0.084 -7.529 1.00 88.31 225 ASP A CA 1
ATOM 1777 C C . ASP A 1 225 ? 5.427 -1.170 -6.608 1.00 88.31 225 ASP A C 1
ATOM 1779 O O . ASP A 1 225 ? 4.954 -0.883 -5.500 1.00 88.31 225 ASP A O 1
ATOM 1783 N N . VAL A 1 226 ? 5.570 -2.453 -6.972 1.00 93.00 226 VAL A N 1
ATOM 1784 C CA . VAL A 1 226 ? 5.105 -3.572 -6.130 1.00 93.00 226 VAL A CA 1
ATOM 1785 C C . VAL A 1 226 ? 5.748 -3.520 -4.739 1.00 93.00 226 VAL A C 1
ATOM 1787 O O . VAL A 1 226 ? 5.053 -3.620 -3.723 1.00 93.00 226 VAL A O 1
ATOM 1790 N N . LEU A 1 227 ? 7.071 -3.345 -4.652 1.00 92.00 227 LEU A N 1
ATOM 1791 C CA . LEU A 1 227 ? 7.766 -3.330 -3.362 1.00 92.00 227 LEU A CA 1
ATOM 1792 C C . LEU A 1 227 ? 7.464 -2.074 -2.538 1.00 92.00 227 LEU A C 1
ATOM 1794 O O . LEU A 1 227 ? 7.338 -2.175 -1.314 1.00 92.00 227 LEU A O 1
ATOM 1798 N N . GLY A 1 228 ? 7.308 -0.913 -3.178 1.00 87.06 228 GLY A N 1
ATOM 1799 C CA . GLY A 1 228 ? 6.902 0.333 -2.526 1.00 87.06 228 GLY A CA 1
ATOM 1800 C C . GLY A 1 228 ? 5.547 0.205 -1.831 1.00 87.06 228 GLY A C 1
ATOM 1801 O O . GLY A 1 228 ? 5.358 0.720 -0.720 1.00 87.06 228 GLY A O 1
ATOM 1802 N N . ASN A 1 229 ? 4.634 -0.560 -2.429 1.00 89.88 229 ASN A N 1
ATOM 1803 C CA . ASN A 1 229 ? 3.351 -0.895 -1.832 1.00 89.88 229 ASN A CA 1
ATOM 1804 C C . ASN A 1 229 ? 3.468 -1.977 -0.740 1.00 89.88 229 ASN A C 1
ATOM 1806 O O . ASN A 1 229 ? 2.921 -1.795 0.346 1.00 89.88 229 ASN A O 1
ATOM 1810 N N . VAL A 1 230 ? 4.282 -3.026 -0.923 1.00 95.56 230 VAL A N 1
ATOM 1811 C CA . VAL A 1 230 ? 4.563 -4.030 0.133 1.00 95.56 230 VAL A CA 1
ATOM 1812 C C . VAL A 1 230 ? 5.146 -3.402 1.406 1.00 95.56 230 VAL A C 1
ATOM 1814 O O . VAL A 1 230 ? 4.862 -3.869 2.512 1.00 95.56 230 VAL A O 1
ATOM 1817 N N . VAL A 1 231 ? 5.921 -2.319 1.306 1.00 95.00 231 VAL A N 1
ATOM 1818 C CA . VAL A 1 231 ? 6.357 -1.554 2.490 1.00 95.00 231 VAL A CA 1
ATOM 1819 C C . VAL A 1 231 ? 5.149 -1.083 3.314 1.00 95.00 231 VAL A C 1
ATOM 1821 O O . VAL A 1 231 ? 5.161 -1.222 4.540 1.00 95.00 231 VAL A O 1
ATOM 1824 N N . ALA A 1 232 ? 4.080 -0.609 2.664 1.00 95.75 232 ALA A N 1
ATOM 1825 C CA . ALA A 1 232 ? 2.877 -0.124 3.338 1.00 95.75 232 ALA A CA 1
ATOM 1826 C C . ALA A 1 232 ? 2.204 -1.221 4.180 1.00 95.75 232 ALA A C 1
ATOM 1828 O O . ALA A 1 232 ? 1.756 -0.943 5.292 1.00 95.75 232 ALA A O 1
ATOM 1829 N N . TYR A 1 233 ? 2.193 -2.481 3.724 1.00 98.00 233 TYR A N 1
ATOM 1830 C CA . TYR A 1 233 ? 1.693 -3.605 4.529 1.00 98.00 233 TYR A CA 1
ATOM 1831 C C . TYR A 1 233 ? 2.362 -3.669 5.907 1.00 98.00 233 TYR A C 1
ATOM 1833 O O . TYR A 1 233 ? 1.688 -3.786 6.936 1.00 98.00 233 TYR A O 1
ATOM 1841 N N . TYR A 1 234 ? 3.692 -3.576 5.946 1.00 97.88 234 TYR A N 1
ATOM 1842 C CA . TYR A 1 234 ? 4.432 -3.635 7.202 1.00 97.88 234 TYR A CA 1
ATOM 1843 C C . TYR A 1 234 ? 4.216 -2.380 8.055 1.00 97.88 234 TYR A C 1
ATOM 1845 O O . TYR A 1 234 ? 4.053 -2.500 9.271 1.00 97.88 234 TYR A O 1
ATOM 1853 N N . GLU A 1 235 ? 4.156 -1.198 7.438 1.00 96.94 235 GLU A N 1
ATOM 1854 C CA . GLU A 1 235 ? 3.911 0.067 8.139 1.00 96.94 235 GLU A CA 1
ATOM 1855 C C . GLU A 1 235 ? 2.525 0.103 8.791 1.00 96.94 235 GLU A C 1
ATOM 1857 O O . GLU A 1 235 ? 2.422 0.316 9.999 1.00 96.94 235 GLU A O 1
ATOM 1862 N N . PHE A 1 236 ? 1.453 -0.190 8.052 1.00 98.06 236 PHE A N 1
ATOM 1863 C CA . PHE A 1 236 ? 0.096 -0.137 8.603 1.00 98.06 236 PHE A CA 1
ATOM 1864 C C . PHE A 1 236 ? -0.170 -1.232 9.637 1.00 98.06 236 PHE A C 1
ATOM 1866 O O . PHE A 1 236 ? -0.867 -0.982 10.623 1.00 98.06 236 PHE A O 1
ATOM 1873 N N . ARG A 1 237 ? 0.438 -2.420 9.503 1.00 97.94 237 ARG A N 1
ATOM 1874 C CA . ARG A 1 237 ? 0.402 -3.432 10.576 1.00 97.94 237 ARG A CA 1
ATOM 1875 C C . ARG A 1 237 ? 1.049 -2.927 11.853 1.00 97.94 237 ARG A C 1
ATOM 1877 O O . ARG A 1 237 ? 0.507 -3.149 12.936 1.00 97.94 237 ARG A O 1
ATOM 1884 N N . LEU A 1 238 ? 2.183 -2.245 11.730 1.00 98.00 238 LEU A N 1
ATOM 1885 C CA . LEU A 1 238 ? 2.887 -1.657 12.860 1.00 98.00 238 LEU A CA 1
ATOM 1886 C C . LEU A 1 238 ? 2.064 -0.526 13.497 1.00 98.00 238 LEU A C 1
ATOM 1888 O O . LEU A 1 238 ? 1.885 -0.515 14.713 1.00 98.00 238 LEU A O 1
ATOM 1892 N N . PHE A 1 239 ? 1.474 0.361 12.691 1.00 98.31 239 PHE A N 1
ATOM 1893 C CA . PHE A 1 239 ? 0.633 1.459 13.179 1.00 98.31 239 PHE A CA 1
ATOM 1894 C C . PHE A 1 239 ? -0.611 0.951 13.909 1.00 98.31 239 PHE A C 1
ATOM 1896 O O . PHE A 1 239 ? -0.909 1.423 15.004 1.00 98.31 239 PHE A O 1
ATOM 1903 N N . ILE A 1 240 ? -1.307 -0.047 13.357 1.00 98.69 240 ILE A N 1
ATOM 1904 C CA . ILE A 1 240 ? -2.478 -0.660 14.001 1.00 98.69 240 ILE A CA 1
ATOM 1905 C C . ILE A 1 240 ? -2.073 -1.367 15.300 1.00 98.69 240 ILE A C 1
ATOM 1907 O O . ILE A 1 240 ? -2.769 -1.244 16.309 1.00 98.69 240 ILE A O 1
ATOM 1911 N N . ALA A 1 241 ? -0.937 -2.072 15.316 1.00 98.69 241 ALA A N 1
ATOM 1912 C CA . ALA A 1 241 ? -0.433 -2.710 16.528 1.00 98.69 241 ALA A CA 1
ATOM 1913 C C . ALA A 1 241 ? -0.145 -1.679 17.630 1.00 98.69 241 ALA A C 1
ATOM 1915 O O . ALA A 1 241 ? -0.615 -1.838 18.758 1.00 98.69 241 ALA A O 1
ATOM 1916 N N . TRP A 1 242 ? 0.552 -0.591 17.299 1.00 98.50 242 TRP A N 1
ATOM 1917 C CA . TRP A 1 242 ? 0.815 0.505 18.230 1.00 98.50 242 TRP A CA 1
ATOM 1918 C C . TRP A 1 242 ? -0.458 1.207 18.688 1.00 98.50 242 TRP A C 1
ATOM 1920 O O . TRP A 1 242 ? -0.585 1.487 19.879 1.00 98.50 242 TRP A O 1
ATOM 1930 N N . TYR A 1 243 ? -1.431 1.410 17.797 1.00 98.62 243 TYR A N 1
ATOM 1931 C CA . TYR A 1 243 ? -2.747 1.939 18.152 1.00 98.62 243 TYR A CA 1
ATOM 1932 C C . TYR A 1 243 ? -3.427 1.068 19.209 1.00 98.62 243 TYR A C 1
ATOM 1934 O O . TYR A 1 243 ? -3.854 1.572 20.243 1.00 98.62 243 TYR A O 1
ATOM 1942 N N . LEU A 1 244 ? -3.468 -0.252 19.008 1.00 98.75 244 LEU A N 1
ATOM 1943 C CA . LEU A 1 244 ? -4.060 -1.194 19.962 1.00 98.75 244 LEU A CA 1
ATOM 1944 C C . LEU A 1 244 ? -3.304 -1.229 21.298 1.00 98.75 244 LEU A C 1
ATOM 1946 O O . LEU A 1 244 ? -3.926 -1.288 22.359 1.00 98.75 244 LEU A O 1
ATOM 1950 N N . MET A 1 245 ? -1.970 -1.189 21.263 1.00 98.56 245 MET A N 1
ATOM 1951 C CA . MET A 1 245 ? -1.135 -1.165 22.468 1.00 98.56 245 MET A CA 1
ATOM 1952 C C . MET A 1 245 ? -1.340 0.119 23.274 1.00 98.56 245 MET A C 1
ATOM 1954 O O . MET A 1 245 ? -1.496 0.052 24.494 1.00 98.56 245 MET A O 1
ATOM 1958 N N . TYR A 1 246 ? -1.377 1.267 22.598 1.00 98.38 246 TYR A N 1
ATOM 1959 C CA . TYR A 1 246 ? -1.613 2.564 23.222 1.00 98.38 246 TYR A CA 1
ATOM 1960 C C . TYR A 1 246 ? -3.034 2.670 23.767 1.00 98.38 246 TYR A C 1
ATOM 1962 O O . TYR A 1 246 ? -3.211 3.023 24.930 1.00 98.38 246 TYR A O 1
ATOM 1970 N N . ALA A 1 247 ? -4.035 2.251 22.983 1.00 98.56 247 ALA A N 1
ATOM 1971 C CA . ALA A 1 247 ? -5.426 2.178 23.415 1.00 98.56 247 ALA A CA 1
ATOM 1972 C C . ALA A 1 247 ? -5.547 1.370 24.709 1.00 98.56 247 ALA A C 1
ATOM 1974 O O . ALA A 1 247 ? -6.134 1.818 25.683 1.00 98.56 247 ALA A O 1
ATOM 1975 N N . LYS A 1 248 ? -4.925 0.188 24.762 1.00 98.38 248 LYS A N 1
ATOM 1976 C CA . LYS A 1 248 ? -4.976 -0.670 25.947 1.00 98.38 248 LYS A CA 1
ATOM 1977 C C . LYS A 1 248 ? -4.386 -0.008 27.198 1.00 98.38 248 LYS A C 1
ATOM 1979 O O . LYS A 1 248 ? -4.804 -0.345 28.303 1.00 98.38 248 LYS A O 1
ATOM 1984 N N . ARG A 1 249 ? -3.389 0.865 27.032 1.00 97.81 249 ARG A N 1
ATOM 1985 C CA . ARG A 1 249 ? -2.651 1.494 28.133 1.00 97.81 249 ARG A CA 1
ATOM 1986 C C . ARG A 1 249 ? -3.289 2.802 28.600 1.00 97.81 249 ARG A C 1
ATOM 1988 O O . ARG A 1 249 ? -3.401 3.000 29.801 1.00 97.81 249 ARG A O 1
ATOM 1995 N N . GLU A 1 250 ? -3.699 3.653 27.663 1.00 98.25 250 GLU A N 1
ATOM 1996 C CA . GLU A 1 250 ? -4.127 5.035 27.934 1.00 98.25 250 GLU A CA 1
ATOM 1997 C C . GLU A 1 250 ? -5.632 5.263 27.713 1.00 98.25 250 GLU A C 1
ATOM 1999 O O . GLU A 1 250 ? -6.214 6.149 28.329 1.00 98.25 250 GLU A O 1
ATOM 2004 N N . HIS A 1 251 ? -6.284 4.443 26.879 1.00 98.00 251 HIS A N 1
ATOM 2005 C CA . HIS A 1 251 ? -7.697 4.581 26.491 1.00 98.00 251 HIS A CA 1
ATOM 2006 C C . HIS A 1 251 ? -8.442 3.248 26.638 1.00 98.00 251 HIS A C 1
ATOM 2008 O O . HIS A 1 251 ? -8.925 2.663 25.664 1.00 98.00 251 HIS A O 1
ATOM 2014 N N . ALA A 1 252 ? -8.469 2.706 27.859 1.00 97.69 252 ALA A N 1
ATOM 2015 C CA . ALA A 1 252 ? -8.964 1.351 28.117 1.00 97.69 252 ALA A CA 1
ATOM 2016 C C . ALA A 1 252 ? -10.435 1.139 27.699 1.00 97.69 252 ALA A C 1
ATOM 2018 O O . ALA A 1 252 ? -10.790 0.034 27.286 1.00 97.69 252 ALA A O 1
ATOM 2019 N N . ASP A 1 253 ? -11.266 2.186 27.765 1.00 98.00 253 ASP A N 1
ATOM 2020 C CA . ASP A 1 253 ? -12.641 2.205 27.250 1.00 98.00 253 ASP A CA 1
ATOM 2021 C C . ASP A 1 253 ? -12.668 2.032 25.725 1.00 98.00 253 ASP A C 1
ATOM 2023 O O . ASP A 1 253 ? -13.342 1.137 25.219 1.00 98.00 253 ASP A O 1
ATOM 2027 N N . VAL A 1 254 ? -11.853 2.806 24.999 1.00 98.38 254 VAL A N 1
ATOM 2028 C CA . VAL A 1 254 ? -11.697 2.676 23.543 1.00 98.38 254 VAL A CA 1
ATOM 2029 C C . VAL A 1 254 ? -11.207 1.276 23.190 1.00 98.38 254 VAL A C 1
ATOM 2031 O O . VAL A 1 254 ? -11.791 0.617 22.336 1.00 98.38 254 VAL A O 1
ATOM 2034 N N . TYR A 1 255 ? -10.170 0.769 23.863 1.00 98.62 255 TYR A N 1
ATOM 2035 C CA . TYR A 1 255 ? -9.672 -0.583 23.602 1.00 98.62 255 TYR A CA 1
ATOM 2036 C C . TYR A 1 255 ? -10.753 -1.650 23.815 1.00 98.62 255 TYR A C 1
ATOM 2038 O O . TYR A 1 255 ? -10.880 -2.551 22.984 1.00 98.62 255 TYR A O 1
ATOM 2046 N N . ALA A 1 256 ? -11.541 -1.546 24.892 1.00 98.25 256 ALA A N 1
ATOM 2047 C CA . ALA A 1 256 ? -12.647 -2.457 25.165 1.00 98.25 256 ALA A CA 1
ATOM 2048 C C . ALA A 1 256 ? -13.691 -2.435 24.035 1.00 98.25 256 ALA A C 1
ATOM 2050 O O . ALA A 1 256 ? -14.094 -3.496 23.556 1.00 98.25 256 ALA A O 1
ATOM 2051 N N . ASP A 1 257 ? -14.079 -1.255 23.556 1.00 98.00 257 ASP A N 1
ATOM 2052 C CA . ASP A 1 257 ? -15.016 -1.118 22.437 1.00 98.00 257 ASP A CA 1
ATOM 2053 C C . ASP A 1 257 ? -14.465 -1.745 21.148 1.00 98.00 257 ASP A C 1
ATOM 2055 O O . ASP A 1 257 ? -15.168 -2.490 20.458 1.00 98.00 257 ASP A O 1
ATOM 2059 N N . LEU A 1 258 ? -13.183 -1.518 20.846 1.00 97.50 258 LEU A N 1
ATOM 2060 C CA . LEU A 1 258 ? -12.528 -2.077 19.663 1.00 97.50 258 LEU A CA 1
ATOM 2061 C C . LEU A 1 258 ? -12.480 -3.608 19.697 1.00 97.50 258 LEU A C 1
ATOM 2063 O O . LEU A 1 258 ? -12.788 -4.255 18.693 1.00 97.50 258 LEU A O 1
ATOM 2067 N N . VAL A 1 259 ? -12.129 -4.217 20.838 1.00 97.25 259 VAL A N 1
ATOM 2068 C CA . VAL A 1 259 ? -12.071 -5.686 20.939 1.00 97.25 259 VAL A CA 1
ATOM 2069 C C . VAL A 1 259 ? -13.456 -6.341 20.918 1.00 97.25 259 VAL A C 1
ATOM 2071 O O . VAL A 1 259 ? -13.573 -7.495 20.495 1.00 97.25 259 VAL A O 1
ATOM 2074 N N . HIS A 1 260 ? -14.509 -5.625 21.323 1.00 97.31 260 HIS A N 1
ATOM 2075 C CA . HIS A 1 260 ? -15.894 -6.094 21.222 1.00 97.31 260 HIS A CA 1
ATOM 2076 C C . HIS A 1 260 ? -16.526 -5.824 19.848 1.00 97.31 260 HIS A C 1
ATOM 2078 O O . HIS A 1 260 ? -17.515 -6.472 19.493 1.00 97.31 260 HIS A O 1
ATOM 2084 N N . ASN A 1 261 ? -15.945 -4.941 19.029 1.00 97.12 261 ASN A N 1
ATOM 2085 C CA . ASN A 1 261 ? -16.408 -4.690 17.668 1.00 97.12 261 ASN A CA 1
ATOM 2086 C C . ASN A 1 261 ? -16.041 -5.849 16.725 1.00 97.12 261 ASN A C 1
ATOM 2088 O O . ASN A 1 261 ? -15.047 -5.829 15.994 1.00 97.12 261 ASN A O 1
ATOM 2092 N N . LEU A 1 262 ? -16.889 -6.880 16.713 1.00 96.31 262 LEU A N 1
ATOM 2093 C CA . LEU A 1 262 ? -16.680 -8.089 15.918 1.00 96.31 262 LEU A CA 1
ATOM 2094 C C . LEU A 1 262 ? -16.541 -7.797 14.417 1.00 96.31 262 LEU A C 1
ATOM 2096 O O . LEU A 1 262 ? -15.775 -8.470 13.733 1.00 96.31 262 LEU A O 1
ATOM 2100 N N . LYS A 1 263 ? -17.263 -6.804 13.886 1.00 95.31 263 LYS A N 1
ATOM 2101 C CA . LYS A 1 263 ? -17.207 -6.477 12.455 1.00 95.31 263 LYS A CA 1
ATOM 2102 C C . LYS A 1 263 ? -15.890 -5.813 12.074 1.00 95.31 263 LYS A C 1
ATOM 2104 O O . LYS A 1 263 ? -15.321 -6.186 11.050 1.00 95.31 263 LYS A O 1
ATOM 2109 N N . LEU A 1 264 ? -15.387 -4.901 12.906 1.00 96.50 264 LEU A N 1
ATOM 2110 C CA . LEU A 1 264 ? -14.065 -4.306 12.719 1.00 96.50 264 LEU A CA 1
ATOM 2111 C C . LEU A 1 264 ? -12.988 -5.393 12.731 1.00 96.50 264 LEU A C 1
ATOM 2113 O O . LEU A 1 264 ? -12.207 -5.509 11.791 1.00 96.50 264 LEU A O 1
ATOM 2117 N N . ARG A 1 265 ? -13.008 -6.253 13.752 1.00 97.69 265 ARG A N 1
ATOM 2118 C CA . ARG A 1 265 ? -12.040 -7.345 13.903 1.00 97.69 265 ARG A CA 1
ATOM 2119 C C . ARG A 1 265 ? -12.081 -8.342 12.747 1.00 97.69 265 ARG A C 1
ATOM 2121 O O . ARG A 1 265 ? -11.025 -8.749 12.271 1.00 97.69 265 ARG A O 1
ATOM 2128 N N . ARG A 1 266 ? -13.274 -8.719 12.261 1.00 96.69 266 ARG A N 1
ATOM 2129 C CA . ARG A 1 266 ? -13.436 -9.575 11.064 1.00 96.69 266 ARG A CA 1
ATOM 2130 C C . ARG A 1 266 ? -12.831 -8.923 9.831 1.00 96.69 266 ARG A C 1
ATOM 2132 O O . ARG A 1 266 ? -12.111 -9.584 9.095 1.00 96.69 266 ARG A O 1
ATOM 2139 N N . THR A 1 267 ? -13.116 -7.641 9.635 1.00 96.31 267 THR A N 1
ATOM 2140 C CA . THR A 1 267 ? -12.624 -6.872 8.488 1.00 96.31 267 THR A CA 1
ATOM 2141 C C . THR A 1 267 ? -11.101 -6.768 8.518 1.00 96.31 267 THR A C 1
ATOM 2143 O O . THR A 1 267 ? -10.459 -7.116 7.534 1.00 96.31 267 THR A O 1
ATOM 2146 N N . PHE A 1 268 ? -10.521 -6.409 9.668 1.00 97.56 268 PHE A N 1
ATOM 2147 C CA . PHE A 1 268 ? -9.071 -6.412 9.871 1.00 97.56 268 PHE A CA 1
ATOM 2148 C C . PHE A 1 268 ? -8.453 -7.786 9.608 1.00 97.56 268 PHE A C 1
ATOM 2150 O O . PHE A 1 268 ? -7.490 -7.884 8.860 1.00 97.56 268 PHE A O 1
ATOM 2157 N N . THR A 1 269 ? -9.022 -8.845 10.191 1.00 97.69 269 THR A N 1
ATOM 2158 C CA . THR A 1 269 ? -8.504 -10.215 10.042 1.00 97.69 269 THR A CA 1
ATOM 2159 C C . THR A 1 269 ? -8.447 -10.609 8.568 1.00 97.69 269 THR A C 1
ATOM 2161 O O . THR A 1 269 ? -7.397 -11.033 8.099 1.00 97.69 269 THR A O 1
ATOM 2164 N N . LEU A 1 270 ? -9.550 -10.399 7.839 1.00 96.56 270 LEU A N 1
ATOM 2165 C CA . LEU A 1 270 ? -9.673 -10.746 6.426 1.00 96.56 270 LEU A CA 1
ATOM 2166 C C . LEU A 1 270 ? -8.707 -9.954 5.538 1.00 96.56 270 LEU A C 1
ATOM 2168 O O . LEU A 1 270 ? -8.085 -10.538 4.655 1.00 96.56 270 LEU A O 1
ATOM 2172 N N . LEU A 1 271 ? -8.600 -8.641 5.750 1.00 96.75 271 LEU A N 1
ATOM 2173 C CA . LEU A 1 271 ? -7.709 -7.788 4.963 1.00 96.75 271 LEU A CA 1
ATOM 2174 C C . LEU A 1 271 ? -6.240 -8.089 5.254 1.00 96.75 271 LEU A C 1
ATOM 2176 O O . LEU A 1 271 ? -5.454 -8.207 4.322 1.00 96.75 271 LEU A O 1
ATOM 2180 N N . GLU A 1 272 ? -5.871 -8.274 6.523 1.00 97.31 272 GLU A N 1
ATOM 2181 C CA . GLU A 1 272 ? -4.495 -8.626 6.881 1.00 97.31 272 GLU A CA 1
ATOM 2182 C C . GLU A 1 272 ? -4.111 -10.011 6.361 1.00 97.31 272 GLU A C 1
ATOM 2184 O O . GLU A 1 272 ? -2.988 -10.169 5.898 1.00 97.31 272 GLU A O 1
ATOM 2189 N N . ASP A 1 273 ? -5.034 -10.982 6.358 1.00 97.44 273 ASP A N 1
ATOM 2190 C CA . ASP A 1 273 ? -4.786 -12.297 5.760 1.00 97.44 273 ASP A CA 1
ATOM 2191 C C . ASP A 1 273 ? -4.522 -12.191 4.263 1.00 97.44 273 ASP A C 1
ATOM 2193 O O . ASP A 1 273 ? -3.500 -12.669 3.786 1.00 97.44 273 ASP A O 1
ATOM 2197 N N . ARG A 1 274 ? -5.390 -11.492 3.530 1.00 97.06 274 ARG A N 1
ATOM 2198 C CA . ARG A 1 274 ? -5.232 -11.330 2.080 1.00 97.06 274 ARG A CA 1
ATOM 2199 C C . ARG A 1 274 ? -3.972 -10.569 1.708 1.00 97.06 274 ARG A C 1
ATOM 2201 O O . ARG A 1 274 ? -3.297 -10.938 0.752 1.00 97.06 274 ARG A O 1
ATOM 2208 N N . TYR A 1 275 ? -3.659 -9.511 2.448 1.00 97.88 275 TYR A N 1
ATOM 2209 C CA . TYR A 1 275 ? -2.473 -8.725 2.162 1.00 97.88 275 TYR A CA 1
ATOM 2210 C C . TYR A 1 275 ? -1.203 -9.494 2.548 1.00 97.88 275 TYR A C 1
ATOM 2212 O O . TYR A 1 275 ? -0.232 -9.468 1.802 1.00 97.88 275 TYR A O 1
ATOM 2220 N N . ARG A 1 276 ? -1.215 -10.272 3.638 1.00 98.00 276 ARG A N 1
ATOM 2221 C CA . ARG A 1 276 ? -0.111 -11.189 3.950 1.00 98.00 276 ARG A CA 1
ATOM 2222 C C . ARG A 1 276 ? 0.103 -12.201 2.829 1.00 98.00 276 ARG A C 1
ATOM 2224 O O . ARG A 1 276 ? 1.227 -12.342 2.371 1.00 98.00 276 ARG A O 1
ATOM 2231 N N . ASP A 1 277 ? -0.962 -12.852 2.368 1.00 98.31 277 ASP A N 1
ATOM 2232 C CA . ASP A 1 277 ? -0.871 -13.858 1.309 1.00 98.31 277 ASP A CA 1
ATOM 2233 C C . ASP A 1 277 ? -0.341 -13.244 -0.005 1.00 98.31 277 ASP A C 1
ATOM 2235 O O . ASP A 1 277 ? 0.391 -13.895 -0.748 1.00 98.31 277 ASP A O 1
ATOM 2239 N N . LEU A 1 278 ? -0.672 -11.980 -0.294 1.00 98.25 278 LEU A N 1
ATOM 2240 C CA . LEU A 1 278 ? -0.112 -11.229 -1.422 1.00 98.25 278 LEU A CA 1
ATOM 2241 C C . LEU A 1 278 ? 1.376 -10.903 -1.219 1.00 98.25 278 LEU A C 1
ATOM 2243 O O . LEU A 1 278 ? 2.184 -11.105 -2.119 1.00 98.25 278 LEU A O 1
ATOM 2247 N N . VAL A 1 279 ? 1.762 -10.442 -0.030 1.00 98.19 279 VAL A N 1
ATOM 2248 C CA . VAL A 1 279 ? 3.165 -10.161 0.315 1.00 98.19 279 VAL A CA 1
ATOM 2249 C C . VAL A 1 279 ? 4.018 -11.426 0.228 1.00 98.19 279 VAL A C 1
ATOM 2251 O O . VAL A 1 279 ? 5.152 -11.359 -0.243 1.00 98.19 279 VAL A O 1
ATOM 2254 N N . ASP A 1 280 ? 3.481 -12.576 0.634 1.00 98.19 280 ASP A N 1
ATOM 2255 C CA . ASP A 1 280 ? 4.162 -13.867 0.531 1.00 98.19 280 ASP A CA 1
ATOM 2256 C C . ASP A 1 280 ? 4.337 -14.297 -0.940 1.00 98.19 280 ASP A C 1
ATOM 2258 O O . ASP A 1 280 ? 5.395 -14.815 -1.300 1.00 98.19 280 ASP A O 1
ATOM 2262 N N . GLN A 1 281 ? 3.361 -14.014 -1.813 1.00 98.06 281 GLN A N 1
ATOM 2263 C CA . GLN A 1 281 ? 3.492 -14.221 -3.265 1.00 98.06 281 GLN A CA 1
ATOM 2264 C C . GLN A 1 281 ? 4.582 -13.334 -3.876 1.00 98.06 281 GLN A C 1
ATOM 2266 O O . GLN A 1 281 ? 5.458 -13.842 -4.576 1.00 98.06 281 GLN A O 1
ATOM 2271 N N . VAL A 1 282 ? 4.584 -12.035 -3.557 1.00 97.06 282 VAL A N 1
ATOM 2272 C CA . VAL A 1 282 ? 5.640 -11.110 -4.001 1.00 97.06 282 VAL A CA 1
ATOM 2273 C C . VAL A 1 282 ? 7.005 -11.588 -3.506 1.00 97.06 282 VAL A C 1
ATOM 2275 O O . VAL A 1 282 ? 7.971 -11.619 -4.266 1.00 97.06 282 VAL A O 1
ATOM 2278 N N . ALA A 1 283 ? 7.096 -12.008 -2.242 1.00 95.56 283 ALA A N 1
ATOM 2279 C CA . ALA A 1 283 ? 8.342 -12.491 -1.664 1.00 95.56 283 ALA A CA 1
ATOM 2280 C C . ALA A 1 283 ? 8.860 -13.764 -2.350 1.00 95.56 283 ALA A C 1
ATOM 2282 O O . ALA A 1 283 ? 10.068 -13.914 -2.515 1.00 95.56 283 ALA A O 1
ATOM 2283 N N . ALA A 1 284 ? 7.965 -14.661 -2.768 1.00 96.94 284 ALA A N 1
ATOM 2284 C CA . ALA A 1 284 ? 8.327 -15.856 -3.521 1.00 96.94 284 ALA A CA 1
ATOM 2285 C C . ALA A 1 284 ? 8.813 -15.535 -4.947 1.00 96.94 284 ALA A C 1
ATOM 2287 O O . ALA A 1 284 ? 9.684 -16.235 -5.458 1.00 96.94 284 ALA A O 1
ATOM 2288 N N . ALA A 1 285 ? 8.290 -14.476 -5.571 1.00 95.56 285 ALA A N 1
ATOM 2289 C CA . ALA A 1 285 ? 8.671 -14.052 -6.919 1.00 95.56 285 ALA A CA 1
ATOM 2290 C C . ALA A 1 285 ? 9.877 -13.101 -6.972 1.00 95.56 285 ALA A C 1
ATOM 2292 O O . ALA A 1 285 ? 10.436 -12.891 -8.046 1.00 95.56 285 ALA A O 1
ATOM 2293 N N . LEU A 1 286 ? 10.308 -12.548 -5.833 1.00 91.75 286 LEU A N 1
ATOM 2294 C CA . LEU A 1 286 ? 11.446 -11.626 -5.735 1.00 91.75 286 LEU A CA 1
ATOM 2295 C C . LEU A 1 286 ? 12.706 -12.087 -6.491 1.00 91.75 286 LEU A C 1
ATOM 2297 O O . LEU A 1 286 ? 13.266 -11.254 -7.196 1.00 91.75 286 LEU A O 1
ATOM 2301 N N . PRO A 1 287 ? 13.153 -13.359 -6.405 1.00 91.06 287 PRO A N 1
ATOM 2302 C CA . PRO A 1 287 ? 14.335 -13.803 -7.144 1.00 91.06 287 PRO A CA 1
ATOM 2303 C C . PRO A 1 287 ? 14.186 -13.667 -8.663 1.00 91.06 287 PRO A C 1
ATOM 2305 O O . PRO A 1 287 ? 15.127 -13.266 -9.341 1.00 91.06 287 PRO A O 1
ATOM 2308 N N . GLU A 1 288 ? 13.000 -13.964 -9.197 1.00 92.56 288 GLU A N 1
ATOM 2309 C CA . GLU A 1 288 ? 12.727 -13.816 -10.628 1.00 92.56 288 GLU A CA 1
ATOM 2310 C C . GLU A 1 288 ? 12.598 -12.342 -11.016 1.00 92.56 288 GLU A C 1
ATOM 2312 O O . GLU A 1 288 ? 13.137 -11.926 -12.036 1.00 92.56 288 GLU A O 1
ATOM 2317 N N . LEU A 1 289 ? 11.965 -11.521 -10.174 1.00 91.00 289 LEU A N 1
ATOM 2318 C CA . LEU A 1 289 ? 11.908 -10.075 -10.393 1.00 91.00 289 LEU A CA 1
ATOM 2319 C C . LEU A 1 289 ? 13.294 -9.430 -10.362 1.00 91.00 289 LEU A C 1
ATOM 2321 O O . LEU A 1 289 ? 13.546 -8.526 -11.147 1.00 91.00 289 LEU A O 1
ATOM 2325 N N . ASP A 1 290 ? 14.193 -9.890 -9.491 1.00 87.31 290 ASP A N 1
ATOM 2326 C CA . ASP A 1 290 ? 15.584 -9.436 -9.461 1.00 87.31 290 ASP A CA 1
ATOM 2327 C C . ASP A 1 290 ? 16.332 -9.839 -10.739 1.00 87.31 290 ASP A C 1
ATOM 2329 O O . ASP A 1 290 ? 17.064 -9.022 -11.296 1.00 87.31 290 ASP A O 1
ATOM 2333 N N . ARG A 1 291 ? 16.092 -11.053 -11.2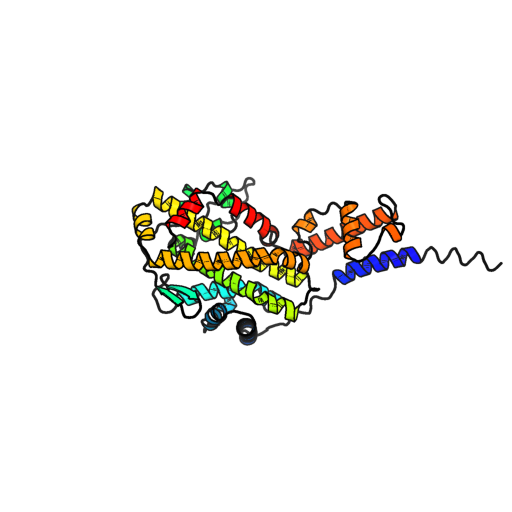58 1.00 87.56 291 ARG A N 1
ATOM 2334 C CA . ARG A 1 291 ? 16.638 -11.496 -12.549 1.00 87.56 291 ARG A CA 1
ATOM 2335 C C . ARG A 1 291 ? 16.124 -10.637 -13.710 1.00 87.56 291 ARG A C 1
ATOM 2337 O O . ARG A 1 291 ? 16.910 -10.232 -14.559 1.00 87.56 291 ARG A O 1
ATOM 2344 N N . LEU A 1 292 ? 14.819 -10.364 -13.749 1.00 87.62 292 LEU A N 1
ATOM 2345 C CA . LEU A 1 292 ? 14.158 -9.610 -14.820 1.00 87.62 292 LEU A CA 1
ATOM 2346 C C . LEU A 1 292 ? 14.500 -8.116 -14.799 1.00 87.62 292 LEU A C 1
ATOM 2348 O O . LEU A 1 292 ? 14.652 -7.506 -15.853 1.00 87.62 292 LEU A O 1
ATOM 2352 N N . SER A 1 293 ? 14.636 -7.515 -13.616 1.00 83.69 293 SER A N 1
ATOM 2353 C CA . SER A 1 293 ? 14.957 -6.090 -13.475 1.00 83.69 293 SER A CA 1
ATOM 2354 C C . SER A 1 293 ? 16.442 -5.767 -13.636 1.00 83.69 293 SER A C 1
ATOM 2356 O O . SER A 1 293 ? 16.802 -4.593 -13.648 1.00 83.69 293 SER A O 1
ATOM 2358 N N . GLY A 1 294 ? 17.308 -6.784 -13.653 1.00 73.12 294 GLY A N 1
ATOM 2359 C CA . GLY A 1 294 ? 18.746 -6.592 -13.498 1.00 73.12 294 GLY A CA 1
ATOM 2360 C C . GLY A 1 294 ? 19.138 -6.065 -12.102 1.00 73.12 294 GLY A C 1
ATOM 2361 O O . GLY A 1 294 ? 18.287 -5.977 -11.201 1.00 73.12 294 GLY A O 1
ATOM 2362 N N . PRO A 1 295 ? 20.428 -5.727 -11.900 1.00 63.88 295 PRO A N 1
ATOM 2363 C CA . PRO A 1 295 ? 20.944 -5.226 -10.627 1.00 63.88 295 PRO A CA 1
ATOM 2364 C C . PRO A 1 295 ? 20.232 -3.934 -10.207 1.00 63.88 295 PRO A C 1
ATOM 2366 O O . PRO A 1 295 ? 20.078 -2.999 -10.993 1.00 63.88 295 PRO A O 1
ATOM 2369 N N . GLY A 1 296 ? 19.796 -3.866 -8.948 1.00 59.75 296 GLY A N 1
ATOM 2370 C CA . GLY A 1 296 ? 19.159 -2.669 -8.404 1.00 59.75 296 GLY A CA 1
ATOM 2371 C C . GLY A 1 296 ? 20.161 -1.531 -8.213 1.00 59.75 296 GLY A C 1
ATOM 2372 O O . GLY A 1 296 ? 21.358 -1.762 -8.099 1.00 59.75 296 GLY A O 1
ATOM 2373 N N . VAL A 1 297 ? 19.683 -0.286 -8.091 1.00 52.78 297 VAL A N 1
ATOM 2374 C CA . VAL A 1 297 ? 20.549 0.888 -7.838 1.00 52.78 297 VAL A CA 1
ATOM 2375 C C . VAL A 1 297 ? 21.457 0.679 -6.621 1.00 52.78 297 VAL A C 1
ATOM 2377 O O . VAL A 1 297 ? 22.598 1.118 -6.632 1.00 52.78 297 VAL A O 1
ATOM 2380 N N . GLU A 1 298 ? 20.991 -0.017 -5.584 1.00 53.47 298 GLU A N 1
ATOM 2381 C CA . GLU A 1 298 ? 21.803 -0.361 -4.411 1.00 53.47 298 GLU A CA 1
ATOM 2382 C C . GLU A 1 298 ? 22.923 -1.362 -4.732 1.00 53.47 298 GLU A C 1
ATOM 2384 O O . GLU A 1 298 ? 24.042 -1.190 -4.250 1.00 53.47 298 GLU A O 1
ATOM 2389 N N . ASP A 1 299 ? 22.665 -2.336 -5.607 1.00 58.56 299 ASP A N 1
ATOM 2390 C CA . ASP A 1 299 ? 23.704 -3.224 -6.129 1.00 58.56 299 ASP A CA 1
ATOM 2391 C C . ASP A 1 299 ? 24.731 -2.380 -6.893 1.00 58.56 299 ASP A C 1
ATOM 2393 O O . ASP A 1 299 ? 25.915 -2.444 -6.577 1.00 58.56 299 ASP A O 1
ATOM 2397 N N . LEU A 1 300 ? 24.271 -1.464 -7.766 1.00 57.34 300 LEU A N 1
ATOM 2398 C CA . LEU A 1 300 ? 25.102 -0.491 -8.502 1.00 57.34 300 LEU A CA 1
ATOM 2399 C C . LEU A 1 300 ? 25.952 0.409 -7.593 1.00 57.34 300 LEU A C 1
ATOM 2401 O O . LEU A 1 300 ? 27.073 0.770 -7.950 1.00 57.34 300 LEU A O 1
ATOM 2405 N N . LEU A 1 301 ? 25.429 0.778 -6.421 1.00 53.72 301 LEU A N 1
ATOM 2406 C CA . LEU A 1 301 ? 26.122 1.586 -5.415 1.00 53.72 301 LEU A CA 1
ATOM 2407 C C . LEU A 1 301 ? 27.221 0.816 -4.678 1.00 53.72 301 LEU A C 1
ATOM 2409 O O . LEU A 1 301 ? 28.136 1.453 -4.152 1.00 53.72 301 LEU A O 1
ATOM 2413 N N . ASN A 1 302 ? 27.127 -0.513 -4.647 1.00 60.09 302 ASN A N 1
ATOM 2414 C CA . ASN A 1 302 ? 28.060 -1.396 -3.959 1.00 60.09 302 ASN A CA 1
ATOM 2415 C C . ASN A 1 302 ? 29.130 -1.993 -4.882 1.00 60.09 302 ASN A C 1
ATOM 2417 O O . ASN A 1 302 ? 30.062 -2.605 -4.365 1.00 60.09 302 ASN A O 1
ATOM 2421 N N . TYR A 1 303 ? 29.055 -1.790 -6.205 1.00 68.75 303 TYR A N 1
ATOM 2422 C CA . TYR A 1 303 ? 30.141 -2.209 -7.092 1.00 68.75 303 TYR A CA 1
ATOM 2423 C C . TYR A 1 303 ? 31.400 -1.400 -6.815 1.00 68.75 303 TYR A C 1
ATOM 2425 O O . TYR A 1 303 ? 31.444 -0.169 -6.900 1.00 68.75 303 TYR A O 1
ATOM 2433 N N . THR A 1 304 ? 32.449 -2.137 -6.497 1.00 76.00 304 THR A N 1
ATOM 2434 C CA . THR A 1 304 ? 33.777 -1.617 -6.190 1.00 76.00 304 THR A CA 1
ATOM 2435 C C . THR A 1 304 ? 34.691 -1.632 -7.414 1.00 76.00 304 THR A C 1
ATOM 2437 O O . THR A 1 304 ? 35.753 -1.007 -7.399 1.00 76.00 304 THR A O 1
ATOM 2440 N N . GLY A 1 305 ? 34.279 -2.323 -8.482 1.00 78.81 305 GLY A N 1
ATOM 2441 C CA . GLY A 1 305 ? 35.133 -2.665 -9.612 1.00 78.81 305 GLY A CA 1
ATOM 2442 C C . GLY A 1 305 ? 36.164 -3.725 -9.232 1.00 78.81 305 GLY A C 1
ATOM 2443 O O . GLY A 1 305 ? 37.281 -3.688 -9.753 1.00 78.81 305 GLY A O 1
ATOM 2444 N N . SER A 1 306 ? 35.828 -4.618 -8.293 1.00 86.75 306 SER A N 1
ATOM 2445 C CA . SER A 1 306 ? 36.706 -5.730 -7.915 1.00 86.75 306 SER A CA 1
ATOM 2446 C C . SER A 1 306 ? 36.948 -6.667 -9.101 1.00 86.75 306 SER A C 1
ATOM 2448 O O . SER A 1 306 ? 36.186 -6.687 -10.070 1.00 86.75 306 SER A O 1
ATOM 2450 N N . ASP A 1 307 ? 38.030 -7.447 -9.045 1.00 86.25 307 ASP A N 1
ATOM 2451 C CA . ASP A 1 307 ? 38.326 -8.419 -10.101 1.00 86.25 307 ASP A CA 1
ATOM 2452 C C . ASP A 1 307 ? 37.196 -9.433 -10.254 1.00 86.25 307 ASP A C 1
ATOM 2454 O O . ASP A 1 307 ? 36.818 -9.771 -11.373 1.00 86.25 307 ASP A O 1
ATOM 2458 N N . GLU A 1 308 ? 36.623 -9.871 -9.138 1.00 83.19 308 GLU A N 1
ATOM 2459 C CA . GLU A 1 308 ? 35.489 -10.782 -9.095 1.00 83.19 308 GLU A CA 1
ATOM 2460 C C . GLU A 1 308 ? 34.239 -10.184 -9.751 1.00 83.19 308 GLU A C 1
ATOM 2462 O O . GLU A 1 308 ? 33.593 -10.865 -10.545 1.00 83.19 308 GLU A O 1
ATOM 2467 N N . GLU A 1 309 ? 33.920 -8.916 -9.480 1.00 79.06 309 GLU A N 1
ATOM 2468 C CA . GLU A 1 309 ? 32.771 -8.223 -10.081 1.00 79.06 309 GLU A CA 1
ATOM 2469 C C . GLU A 1 309 ? 32.931 -8.050 -11.593 1.00 79.06 309 GLU A C 1
ATOM 2471 O O . GLU A 1 309 ? 32.010 -8.339 -12.357 1.00 79.06 309 GLU A O 1
ATOM 2476 N N . VAL A 1 310 ? 34.114 -7.616 -12.038 1.00 79.69 310 VAL A N 1
ATOM 2477 C CA . VAL A 1 310 ? 34.402 -7.445 -13.466 1.00 79.69 310 VAL A CA 1
ATOM 2478 C C . VAL A 1 310 ? 34.341 -8.802 -14.175 1.00 79.69 310 VAL A C 1
ATOM 2480 O O . VAL A 1 310 ? 33.753 -8.899 -15.248 1.00 79.69 310 VAL A O 1
ATOM 2483 N N . ARG A 1 311 ? 34.872 -9.874 -13.568 1.00 82.00 311 ARG A N 1
ATOM 2484 C CA . ARG A 1 311 ? 34.768 -11.247 -14.100 1.00 82.00 311 ARG A CA 1
ATOM 2485 C C . ARG A 1 311 ? 33.324 -11.727 -14.196 1.00 82.00 311 ARG A C 1
ATOM 2487 O O . ARG A 1 311 ? 32.952 -12.272 -15.231 1.00 82.00 311 ARG A O 1
ATOM 2494 N N . ALA A 1 312 ? 32.532 -11.530 -13.143 1.00 75.25 312 ALA A N 1
ATOM 2495 C CA . ALA A 1 312 ? 31.127 -11.925 -13.117 1.00 75.25 312 ALA A CA 1
ATOM 2496 C C . ALA A 1 312 ? 30.340 -11.228 -14.233 1.00 75.25 312 ALA A C 1
ATOM 2498 O O . ALA A 1 312 ? 29.629 -11.896 -14.977 1.00 75.25 312 ALA A O 1
ATOM 2499 N N . PHE A 1 313 ? 30.569 -9.926 -14.431 1.00 76.06 313 PHE A N 1
ATOM 2500 C CA . PHE A 1 313 ? 29.951 -9.166 -15.516 1.00 76.06 313 PHE A CA 1
ATOM 2501 C C . PHE A 1 313 ? 30.244 -9.764 -16.902 1.00 76.06 313 PHE A C 1
ATOM 2503 O O . PHE A 1 313 ? 29.338 -9.907 -17.719 1.00 76.06 313 PHE A O 1
ATOM 2510 N N . PHE A 1 314 ? 31.492 -10.146 -17.187 1.00 76.50 314 PHE A N 1
ATOM 2511 C CA . PHE A 1 314 ? 31.819 -10.784 -18.467 1.00 76.50 314 PHE A CA 1
ATOM 2512 C C . PHE A 1 314 ? 31.226 -12.188 -18.598 1.00 76.50 314 PHE A C 1
ATOM 2514 O O . PHE A 1 314 ? 30.700 -12.521 -19.659 1.00 76.50 314 PHE A O 1
ATOM 2521 N N . ALA A 1 315 ? 31.250 -12.980 -17.525 1.00 71.75 315 ALA A N 1
ATOM 2522 C CA . ALA A 1 315 ? 30.678 -14.322 -17.515 1.00 71.75 315 ALA A CA 1
ATOM 2523 C C . ALA A 1 315 ? 29.158 -14.311 -17.764 1.00 71.75 315 ALA A C 1
ATOM 2525 O O . ALA A 1 315 ? 28.661 -15.145 -18.513 1.00 71.75 315 ALA A O 1
ATOM 2526 N N . GLU A 1 316 ? 28.433 -13.341 -17.202 1.00 66.12 316 GLU A N 1
ATOM 2527 C CA . GLU A 1 316 ? 26.992 -13.136 -17.435 1.00 66.12 316 GLU A CA 1
ATOM 2528 C C . GLU A 1 316 ? 26.654 -12.770 -18.888 1.00 66.12 316 GLU A C 1
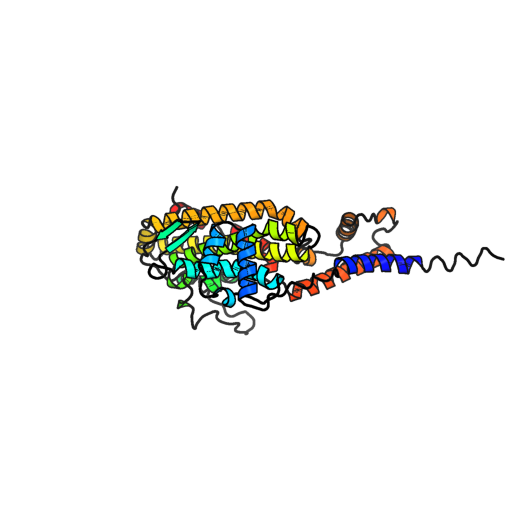ATOM 2530 O O . GLU A 1 316 ? 25.512 -12.922 -19.312 1.00 66.12 316 GLU A O 1
ATOM 2535 N N . ASN A 1 317 ? 27.644 -12.307 -19.654 1.00 65.75 317 ASN A N 1
ATOM 2536 C CA . ASN A 1 317 ? 27.508 -11.931 -21.059 1.00 65.75 317 ASN A CA 1
ATOM 2537 C C . ASN A 1 317 ? 28.181 -12.942 -22.006 1.00 65.75 317 ASN A C 1
ATOM 2539 O O . ASN A 1 317 ? 28.481 -12.595 -23.149 1.00 65.75 317 ASN A O 1
ATOM 2543 N N . ASP A 1 318 ? 28.447 -14.168 -21.539 1.00 75.75 318 ASP A N 1
ATOM 2544 C CA . ASP A 1 318 ? 29.118 -15.237 -22.295 1.00 75.75 318 ASP A CA 1
ATOM 2545 C C . ASP A 1 318 ? 30.508 -14.835 -22.840 1.00 75.75 318 ASP A C 1
ATOM 2547 O O . ASP A 1 318 ? 30.944 -15.283 -23.905 1.00 75.75 318 ASP A O 1
ATOM 2551 N N . ILE A 1 319 ? 31.232 -13.974 -22.114 1.00 75.06 319 ILE A N 1
ATOM 2552 C CA . ILE A 1 319 ? 32.588 -13.536 -22.463 1.00 75.06 319 ILE A CA 1
ATOM 2553 C C . ILE A 1 319 ? 33.596 -14.159 -21.490 1.00 75.06 319 ILE A C 1
ATOM 2555 O O . ILE A 1 319 ? 33.648 -13.810 -20.311 1.00 75.06 319 ILE A O 1
ATOM 2559 N N . ASP A 1 320 ? 34.465 -15.033 -22.002 1.00 81.50 320 ASP A N 1
ATOM 2560 C CA . ASP A 1 320 ? 35.583 -15.596 -21.239 1.00 81.50 320 ASP A CA 1
ATOM 2561 C C . ASP A 1 320 ? 36.841 -14.720 -21.382 1.00 81.50 320 ASP A C 1
ATOM 2563 O O . ASP A 1 320 ? 37.609 -14.796 -22.346 1.00 81.50 320 ASP A O 1
ATOM 2567 N N . VAL A 1 321 ? 37.058 -13.854 -20.395 1.00 78.75 321 VAL A N 1
ATOM 2568 C CA . VAL A 1 321 ? 38.225 -12.959 -20.333 1.00 78.75 321 VAL A CA 1
ATOM 2569 C C . VAL A 1 321 ? 39.558 -13.698 -20.171 1.00 78.75 321 VAL A C 1
ATOM 2571 O O . VAL A 1 321 ? 40.596 -13.170 -20.585 1.00 78.75 321 VAL A O 1
ATOM 2574 N N . GLU A 1 322 ? 39.550 -14.916 -19.620 1.00 79.75 322 GLU A 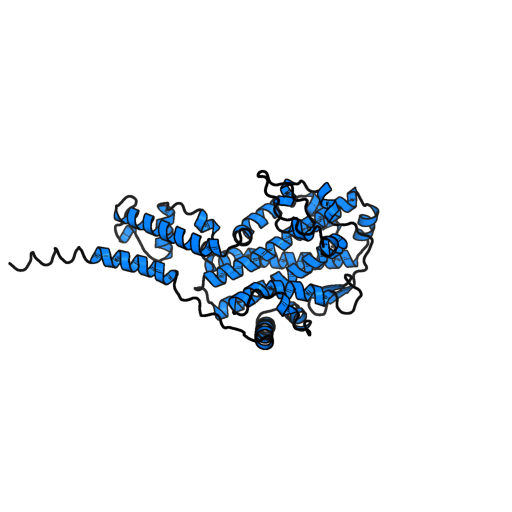N 1
ATOM 2575 C CA . GLU A 1 322 ? 40.754 -15.737 -19.469 1.00 79.75 322 GLU A CA 1
ATOM 2576 C C . GLU A 1 322 ? 41.144 -16.373 -20.811 1.00 79.75 322 GLU A C 1
ATOM 2578 O O . GLU A 1 322 ? 42.321 -16.337 -21.183 1.00 79.75 322 GLU A O 1
ATOM 2583 N N . GLU A 1 323 ? 40.169 -16.840 -21.600 1.00 83.00 323 GLU A N 1
ATOM 2584 C CA . GLU A 1 323 ? 40.389 -17.309 -22.979 1.00 83.00 323 GLU A CA 1
ATOM 2585 C C . GLU A 1 323 ? 40.911 -16.182 -23.890 1.00 83.00 323 GLU A C 1
ATOM 2587 O O . GLU A 1 323 ? 41.739 -16.399 -24.782 1.00 83.00 323 GLU A O 1
ATOM 2592 N N . MET A 1 324 ? 40.504 -14.939 -23.620 1.00 78.88 324 MET A N 1
ATOM 2593 C CA . MET A 1 324 ? 41.013 -13.749 -24.308 1.00 78.88 324 MET A CA 1
ATOM 2594 C C . MET A 1 324 ? 42.439 -13.349 -23.888 1.00 78.88 324 MET A C 1
ATOM 2596 O O . MET A 1 324 ? 43.006 -12.425 -24.480 1.00 78.88 324 MET A O 1
ATOM 2600 N N . GLY A 1 325 ? 43.028 -14.030 -22.898 1.00 84.62 325 GLY A N 1
ATOM 2601 C CA . GLY A 1 325 ? 44.363 -13.745 -22.371 1.00 84.62 325 GLY A CA 1
ATOM 2602 C C . GLY A 1 325 ? 44.444 -12.450 -21.559 1.00 84.62 325 GLY A C 1
ATOM 2603 O O . GLY A 1 325 ? 45.531 -11.888 -21.420 1.00 84.62 325 GLY A O 1
ATOM 2604 N N . ILE A 1 326 ? 43.312 -11.951 -21.051 1.00 82.25 326 ILE A N 1
ATOM 2605 C CA . ILE A 1 326 ? 43.229 -10.697 -20.300 1.00 82.25 326 ILE A CA 1
ATOM 2606 C C . ILE A 1 326 ? 43.226 -11.027 -18.805 1.00 82.25 326 ILE A C 1
ATOM 2608 O O . ILE A 1 326 ? 42.218 -11.444 -18.242 1.00 82.25 326 ILE A O 1
ATOM 2612 N N . ALA A 1 327 ? 44.372 -10.844 -18.153 1.00 87.00 327 ALA A N 1
ATOM 2613 C CA . ALA A 1 327 ? 44.543 -11.172 -16.739 1.00 87.00 327 ALA A CA 1
ATOM 2614 C C . ALA A 1 327 ? 44.364 -9.942 -15.827 1.00 87.00 327 ALA A C 1
ATOM 2616 O O . ALA A 1 327 ? 44.780 -8.845 -16.223 1.00 87.00 327 ALA A O 1
ATOM 2617 N N . PRO A 1 328 ? 43.848 -10.115 -14.593 1.00 87.06 328 PRO A N 1
ATOM 2618 C CA . PRO A 1 328 ? 43.858 -9.078 -13.563 1.00 87.06 328 PRO A CA 1
ATOM 2619 C C . PRO A 1 328 ? 45.215 -8.379 -13.419 1.00 87.06 328 PRO A C 1
ATOM 2621 O O . PRO A 1 328 ? 46.261 -9.029 -13.393 1.00 87.06 328 PRO A O 1
ATOM 2624 N N . GLY A 1 329 ? 45.202 -7.045 -13.360 1.00 84.00 329 GLY A N 1
ATOM 2625 C CA . GLY A 1 329 ? 46.402 -6.204 -13.267 1.00 84.00 329 GLY A CA 1
ATOM 2626 C C . GLY A 1 329 ? 47.161 -5.964 -14.583 1.00 84.00 329 GLY A C 1
ATOM 2627 O O . GLY A 1 329 ? 48.157 -5.238 -14.582 1.00 84.00 329 GLY A O 1
ATOM 2628 N N . SER A 1 330 ? 46.722 -6.535 -15.712 1.00 87.88 330 SER A N 1
ATOM 2629 C CA . SER A 1 330 ? 47.226 -6.153 -17.043 1.00 87.88 330 SER A CA 1
ATOM 2630 C C . SER A 1 330 ? 46.722 -4.766 -17.465 1.00 87.88 330 SER A C 1
ATOM 2632 O O . SER A 1 330 ? 45.710 -4.278 -16.964 1.00 87.88 330 SER A O 1
ATOM 2634 N N . ALA A 1 331 ? 47.404 -4.119 -18.417 1.00 85.31 331 ALA A N 1
ATOM 2635 C CA . ALA A 1 331 ? 46.985 -2.805 -18.913 1.00 85.31 331 ALA A CA 1
ATOM 2636 C C . ALA A 1 331 ? 45.592 -2.858 -19.567 1.00 85.31 331 ALA A C 1
ATOM 2638 O O . ALA A 1 331 ? 44.786 -1.940 -19.413 1.00 85.31 331 ALA A O 1
ATOM 2639 N N . GLU A 1 332 ? 45.306 -3.951 -20.270 1.00 82.88 332 GLU A N 1
ATOM 2640 C CA . GLU A 1 332 ? 44.022 -4.254 -20.889 1.00 82.88 332 GLU A CA 1
ATOM 2641 C C . GLU A 1 332 ? 42.923 -4.454 -19.838 1.00 82.88 332 GLU A C 1
ATOM 2643 O O . GLU A 1 332 ? 41.826 -3.916 -19.991 1.00 82.88 332 GLU A O 1
ATOM 2648 N N . TRP A 1 333 ? 43.227 -5.158 -18.745 1.00 86.50 333 TRP A N 1
ATOM 2649 C CA . TRP A 1 333 ? 42.299 -5.362 -17.634 1.00 86.50 333 TRP A CA 1
ATOM 2650 C C . TRP A 1 333 ? 41.967 -4.069 -16.891 1.00 86.50 333 TRP A C 1
ATOM 2652 O O . TRP A 1 333 ? 40.801 -3.785 -16.637 1.00 86.50 333 TRP A O 1
ATOM 2662 N N . GLU A 1 334 ? 42.967 -3.239 -16.595 1.00 86.62 334 GLU A N 1
ATOM 2663 C CA . GLU A 1 334 ? 42.742 -1.950 -15.931 1.00 86.62 334 GLU A CA 1
ATOM 2664 C C . GLU A 1 334 ? 41.935 -0.985 -16.811 1.00 86.62 334 GLU A C 1
ATOM 2666 O O . GLU A 1 334 ? 41.100 -0.227 -16.313 1.00 86.62 334 GLU A O 1
ATOM 2671 N N . ALA A 1 335 ? 42.130 -1.032 -18.134 1.00 81.69 335 ALA A N 1
ATOM 2672 C CA . ALA A 1 335 ? 41.312 -0.273 -19.075 1.00 81.69 335 ALA A CA 1
ATOM 2673 C C . ALA A 1 335 ? 39.848 -0.743 -19.067 1.00 81.69 335 ALA A C 1
ATOM 2675 O O . ALA A 1 335 ? 38.940 0.088 -19.038 1.00 81.69 335 ALA A O 1
ATOM 2676 N N . ILE A 1 336 ? 39.623 -2.058 -19.037 1.00 81.69 336 ILE A N 1
ATOM 2677 C CA . ILE A 1 336 ? 38.296 -2.668 -18.912 1.00 81.69 336 ILE A CA 1
ATOM 2678 C C . ILE A 1 336 ? 37.635 -2.295 -17.584 1.00 81.69 336 ILE A C 1
ATOM 2680 O O . ILE A 1 336 ? 36.504 -1.824 -17.585 1.00 81.69 336 ILE A O 1
ATOM 2684 N N . ARG A 1 337 ? 38.341 -2.436 -16.457 1.00 83.75 337 ARG A N 1
ATOM 2685 C CA . ARG A 1 337 ? 37.838 -2.074 -15.125 1.00 83.75 337 ARG A CA 1
ATOM 2686 C C . ARG A 1 337 ? 37.457 -0.597 -15.057 1.00 83.75 337 ARG A C 1
ATOM 2688 O O . ARG A 1 337 ? 36.419 -0.245 -14.505 1.00 83.75 337 ARG A O 1
ATOM 2695 N N . LYS A 1 338 ? 38.279 0.284 -15.632 1.00 82.75 338 LYS A N 1
ATOM 2696 C CA . LYS A 1 338 ? 37.988 1.720 -15.695 1.00 82.75 338 LYS A CA 1
ATOM 2697 C C . LYS A 1 338 ? 36.721 2.009 -16.498 1.00 82.75 338 LYS A C 1
ATOM 2699 O O . LYS A 1 338 ? 35.928 2.854 -16.092 1.00 82.75 338 LYS A O 1
ATOM 2704 N N . GLU A 1 339 ? 36.546 1.328 -17.624 1.00 80.56 339 GLU A N 1
ATOM 2705 C CA . GLU A 1 339 ? 35.369 1.486 -18.476 1.00 80.56 339 GLU A CA 1
ATOM 2706 C C . GLU A 1 339 ? 34.107 0.919 -17.821 1.00 80.56 339 GLU A C 1
ATOM 2708 O O . GLU A 1 339 ? 33.065 1.569 -17.832 1.00 80.56 339 GLU A O 1
ATOM 2713 N N . TYR A 1 340 ? 34.230 -0.232 -17.163 1.00 80.06 340 TYR A N 1
ATOM 2714 C CA . TYR A 1 340 ? 33.202 -0.813 -16.311 1.00 80.06 340 TYR A CA 1
ATOM 2715 C C . TYR A 1 340 ? 32.754 0.188 -15.236 1.00 80.06 340 TYR A C 1
ATOM 2717 O O . TYR A 1 340 ? 31.584 0.548 -15.175 1.00 80.06 340 TYR A O 1
ATOM 2725 N N . LEU A 1 341 ? 33.688 0.749 -14.461 1.00 79.31 341 LEU A N 1
ATOM 2726 C CA . LEU A 1 341 ? 33.382 1.762 -13.443 1.00 79.31 341 LEU A CA 1
ATOM 2727 C C . LEU A 1 341 ? 32.748 3.034 -14.031 1.00 79.31 341 LEU A C 1
ATOM 2729 O O . LEU A 1 341 ? 31.865 3.620 -13.402 1.00 79.31 341 LEU A O 1
ATOM 2733 N N . ARG A 1 342 ? 33.166 3.466 -15.230 1.00 80.25 342 ARG A N 1
ATOM 2734 C CA . ARG A 1 342 ? 32.545 4.593 -15.946 1.00 80.25 342 ARG A CA 1
ATOM 2735 C C . ARG A 1 342 ? 31.089 4.284 -16.294 1.00 80.25 342 ARG A C 1
ATOM 2737 O O . ARG A 1 342 ? 30.222 5.087 -15.963 1.00 80.25 342 ARG A O 1
ATOM 2744 N N . ALA A 1 343 ? 30.828 3.127 -16.904 1.00 71.56 343 ALA A N 1
ATOM 2745 C CA . ALA A 1 343 ? 29.487 2.689 -17.285 1.00 71.56 343 ALA A CA 1
ATOM 2746 C C . ALA A 1 343 ? 28.566 2.551 -16.063 1.00 71.56 343 ALA A C 1
ATOM 2748 O O . ALA A 1 343 ? 27.444 3.049 -16.076 1.00 71.56 343 ALA A O 1
ATOM 2749 N N . MET A 1 344 ? 29.066 1.978 -14.966 1.00 68.25 344 MET A N 1
ATOM 2750 C CA . MET A 1 344 ? 28.333 1.884 -13.699 1.00 68.25 344 MET A CA 1
ATOM 2751 C C . MET A 1 344 ? 28.033 3.267 -13.107 1.00 68.25 344 MET A C 1
ATOM 2753 O O . MET A 1 344 ? 26.938 3.503 -12.599 1.00 68.25 344 MET A O 1
ATOM 2757 N N . GLY A 1 345 ? 28.972 4.211 -13.217 1.00 67.38 345 GLY A N 1
ATOM 2758 C CA . GLY A 1 345 ? 28.770 5.607 -12.825 1.00 67.38 345 GLY A CA 1
ATOM 2759 C C . GLY A 1 345 ? 27.710 6.329 -13.664 1.00 67.38 345 GLY A C 1
ATOM 2760 O O . GLY A 1 345 ? 26.898 7.070 -13.112 1.00 67.38 345 GLY A O 1
ATOM 2761 N N . GLU A 1 346 ? 27.683 6.094 -14.975 1.00 66.38 346 GLU A N 1
ATOM 2762 C CA . GLU A 1 346 ? 26.680 6.648 -15.896 1.00 66.38 346 GLU A CA 1
ATOM 2763 C C . GLU A 1 346 ? 25.297 6.042 -15.659 1.00 66.38 346 GLU A C 1
ATOM 2765 O O . GLU A 1 346 ? 24.313 6.774 -15.576 1.00 66.38 346 GLU A O 1
ATOM 2770 N N . MET A 1 347 ? 25.224 4.727 -15.449 1.00 59.81 347 MET A N 1
ATOM 2771 C CA . MET A 1 347 ? 23.986 4.028 -15.110 1.00 59.81 347 MET A CA 1
ATOM 2772 C C . MET A 1 347 ? 23.436 4.503 -13.762 1.00 59.81 347 MET A C 1
ATOM 2774 O O . MET A 1 347 ? 22.250 4.803 -13.641 1.00 59.81 347 MET A O 1
ATOM 2778 N N . LYS A 1 348 ? 24.310 4.692 -12.767 1.00 60.84 348 LYS A N 1
ATOM 2779 C CA . LYS A 1 348 ? 23.962 5.317 -11.486 1.00 60.84 348 LYS A CA 1
ATOM 2780 C C . LYS A 1 348 ? 23.452 6.749 -11.654 1.00 60.84 348 LYS A C 1
ATOM 2782 O O . LYS A 1 348 ? 22.514 7.120 -10.959 1.00 60.84 348 LYS A O 1
ATOM 2787 N N . ALA A 1 349 ? 24.048 7.557 -12.530 1.00 61.62 349 ALA A N 1
ATOM 2788 C CA . ALA A 1 349 ? 23.578 8.919 -12.787 1.00 61.62 349 ALA A CA 1
ATOM 2789 C C . ALA A 1 349 ? 22.195 8.922 -13.464 1.00 61.62 349 ALA A C 1
ATOM 2791 O O . ALA A 1 349 ? 21.309 9.654 -13.035 1.00 61.62 349 ALA A O 1
ATOM 2792 N N . ALA A 1 350 ? 21.986 8.046 -14.450 1.00 56.25 350 ALA A N 1
ATOM 2793 C CA . ALA A 1 350 ? 20.712 7.898 -15.151 1.00 56.25 350 ALA A CA 1
ATOM 2794 C C . ALA A 1 350 ? 19.582 7.383 -14.239 1.00 56.25 350 ALA A C 1
ATOM 2796 O O . ALA A 1 350 ? 18.442 7.830 -14.352 1.00 56.25 350 ALA A O 1
ATOM 2797 N N . LEU A 1 351 ? 19.898 6.466 -13.317 1.00 50.75 351 LEU A N 1
ATOM 2798 C CA . LEU A 1 351 ? 18.942 5.926 -12.345 1.00 50.75 351 LEU A CA 1
ATOM 2799 C C . LEU A 1 351 ? 18.731 6.869 -11.148 1.00 50.75 351 LEU A C 1
ATOM 2801 O O . LEU A 1 351 ? 17.620 6.985 -10.636 1.00 50.75 351 LEU A O 1
ATOM 2805 N N . GLY A 1 352 ? 19.773 7.583 -10.716 1.00 46.69 352 GLY A N 1
ATOM 2806 C CA . GLY A 1 352 ? 19.738 8.497 -9.572 1.00 46.69 352 GLY A CA 1
ATOM 2807 C C . GLY A 1 352 ? 18.922 9.775 -9.792 1.00 46.69 352 GLY A C 1
ATOM 2808 O O . GLY A 1 352 ? 18.513 10.390 -8.812 1.00 46.69 352 GLY A O 1
ATOM 2809 N N . GLU A 1 353 ? 18.654 10.168 -11.042 1.00 45.84 353 GLU A N 1
ATOM 2810 C CA . GLU A 1 353 ? 17.765 11.300 -11.358 1.00 45.84 353 GLU A CA 1
ATOM 2811 C C . GLU A 1 353 ? 16.268 10.937 -11.334 1.00 45.84 353 GLU A C 1
ATOM 2813 O O . GLU A 1 353 ? 15.433 11.840 -11.327 1.00 45.84 353 GLU A O 1
ATOM 2818 N N . LYS A 1 354 ? 15.912 9.643 -11.305 1.00 44.53 354 LYS A N 1
ATOM 2819 C CA . LYS A 1 354 ? 14.513 9.172 -11.382 1.00 44.53 354 LYS A CA 1
ATOM 2820 C C . LYS A 1 354 ? 14.050 8.333 -10.196 1.00 44.53 354 LYS A C 1
ATOM 2822 O O . LYS A 1 354 ? 12.855 8.272 -9.931 1.00 44.53 354 LYS A O 1
ATOM 2827 N N . VAL A 1 355 ? 14.965 7.687 -9.478 1.00 40.03 355 VAL A N 1
ATOM 2828 C CA . VAL A 1 355 ? 14.614 6.875 -8.313 1.00 40.03 355 VAL A CA 1
ATOM 2829 C C . VAL A 1 355 ? 14.635 7.767 -7.079 1.00 40.03 355 VAL A C 1
ATOM 2831 O O . VAL A 1 355 ? 15.688 8.008 -6.487 1.00 40.03 355 VAL A O 1
ATOM 2834 N N . ASP A 1 356 ? 13.461 8.258 -6.679 1.00 47.47 356 ASP A N 1
ATOM 2835 C CA . ASP A 1 356 ? 13.291 8.866 -5.363 1.00 47.47 356 ASP A CA 1
ATOM 2836 C C . ASP A 1 356 ? 13.882 7.936 -4.295 1.00 47.47 356 ASP A C 1
ATOM 2838 O O . ASP A 1 356 ? 13.637 6.726 -4.290 1.00 47.47 356 ASP A O 1
ATOM 2842 N N . PHE A 1 357 ? 14.656 8.517 -3.376 1.00 40.72 357 PHE A N 1
ATOM 2843 C CA . PHE A 1 357 ? 15.455 7.849 -2.338 1.00 40.72 357 PHE A CA 1
ATOM 2844 C C . PHE A 1 357 ? 14.730 6.706 -1.588 1.00 40.72 357 PHE A C 1
ATOM 2846 O O . PHE A 1 357 ? 15.376 5.781 -1.102 1.00 40.72 357 PHE A O 1
ATOM 2853 N N . PHE A 1 358 ? 13.394 6.732 -1.526 1.00 44.88 358 PHE A N 1
ATOM 2854 C CA . PHE A 1 358 ? 12.564 5.726 -0.859 1.00 44.88 358 PHE A CA 1
ATOM 2855 C C . PHE A 1 358 ? 12.113 4.556 -1.753 1.00 44.88 358 PHE A C 1
ATOM 2857 O O . PHE A 1 358 ? 11.981 3.441 -1.246 1.00 44.88 358 PHE A O 1
ATOM 2864 N N . HIS A 1 359 ? 11.953 4.750 -3.068 1.00 47.88 359 HIS A N 1
ATOM 2865 C CA . HIS A 1 359 ? 11.656 3.658 -4.009 1.00 47.88 359 HIS A CA 1
ATOM 2866 C C . HIS A 1 359 ? 12.881 2.755 -4.222 1.00 47.88 359 HIS A C 1
ATOM 2868 O O . HIS A 1 359 ? 12.749 1.547 -4.409 1.00 47.88 359 HIS A O 1
ATOM 2874 N N . GLY A 1 360 ? 14.088 3.313 -4.078 1.00 56.78 360 GLY A N 1
ATOM 2875 C CA . GLY A 1 360 ? 15.345 2.570 -4.194 1.00 56.78 360 GLY A CA 1
ATOM 2876 C C . GLY A 1 360 ? 15.696 1.661 -3.007 1.00 56.78 360 GLY A C 1
ATOM 2877 O O . GLY A 1 360 ? 16.649 0.898 -3.121 1.00 56.78 360 GLY A O 1
ATOM 2878 N N . GLN A 1 361 ? 14.970 1.723 -1.879 1.00 73.00 361 GLN A N 1
ATOM 2879 C CA . GLN A 1 361 ? 15.339 1.024 -0.631 1.00 73.00 361 GLN A CA 1
ATOM 2880 C C . GLN A 1 361 ? 14.213 0.180 -0.015 1.00 73.00 361 GLN A C 1
ATOM 2882 O O . GLN A 1 361 ? 14.263 -0.173 1.166 1.00 73.00 361 GLN A O 1
ATOM 2887 N N . ALA A 1 362 ? 13.192 -0.193 -0.791 1.00 84.06 362 ALA A N 1
ATOM 2888 C CA . ALA A 1 362 ? 12.041 -0.933 -0.270 1.00 84.06 362 ALA A CA 1
ATOM 2889 C C . ALA A 1 362 ? 12.437 -2.227 0.477 1.00 84.06 362 ALA A C 1
ATOM 2891 O O . ALA A 1 362 ? 11.888 -2.519 1.540 1.00 84.06 362 ALA A O 1
ATOM 2892 N N . LYS A 1 363 ? 13.451 -2.964 -0.005 1.00 84.50 363 LYS A N 1
ATOM 2893 C CA . LYS A 1 363 ? 13.989 -4.160 0.675 1.00 84.50 363 LYS A CA 1
ATOM 2894 C C . LYS A 1 363 ? 14.554 -3.837 2.064 1.00 84.50 363 LYS A C 1
ATOM 2896 O O . LYS A 1 363 ? 14.209 -4.514 3.036 1.00 84.50 363 LYS A O 1
ATOM 2901 N N . ALA A 1 364 ? 15.377 -2.793 2.170 1.00 80.69 364 ALA A N 1
ATOM 2902 C CA . ALA A 1 364 ? 15.946 -2.344 3.437 1.00 80.69 364 ALA A CA 1
ATOM 2903 C C . ALA A 1 364 ? 14.850 -1.870 4.405 1.00 80.69 364 ALA A C 1
ATOM 2905 O O . ALA A 1 364 ? 14.851 -2.253 5.578 1.00 80.69 364 ALA A O 1
ATOM 2906 N N . GLN A 1 365 ? 13.859 -1.128 3.903 1.00 83.81 365 GLN A N 1
ATOM 2907 C CA . GLN A 1 365 ? 12.722 -0.670 4.697 1.00 83.81 365 GLN A CA 1
ATOM 2908 C C . GLN A 1 365 ? 11.871 -1.841 5.211 1.00 83.81 365 GLN A C 1
ATOM 2910 O O . GLN A 1 365 ? 11.515 -1.876 6.388 1.00 83.81 365 GLN A O 1
ATOM 2915 N N . ILE A 1 366 ? 11.594 -2.848 4.375 1.00 89.50 366 ILE A N 1
ATOM 2916 C CA . ILE A 1 366 ? 10.897 -4.078 4.784 1.00 89.50 366 ILE A CA 1
ATOM 2917 C C . ILE A 1 366 ? 11.678 -4.802 5.887 1.00 89.50 366 ILE A C 1
ATOM 2919 O O . ILE A 1 366 ? 11.089 -5.209 6.891 1.00 89.50 366 ILE A O 1
ATOM 2923 N N . ALA A 1 367 ? 12.996 -4.962 5.731 1.00 85.19 367 ALA A N 1
ATOM 2924 C CA . ALA A 1 367 ? 13.839 -5.606 6.736 1.00 85.19 367 ALA A CA 1
ATOM 2925 C C . ALA A 1 367 ? 13.820 -4.838 8.070 1.00 85.19 367 ALA A C 1
ATOM 2927 O O . ALA A 1 367 ? 13.622 -5.436 9.131 1.00 85.19 367 ALA A O 1
ATOM 2928 N N . PHE A 1 368 ? 13.943 -3.510 8.014 1.00 84.69 368 PHE A N 1
ATOM 2929 C CA . PHE A 1 368 ? 13.853 -2.628 9.173 1.00 84.69 368 PHE A CA 1
ATOM 2930 C C . PHE A 1 368 ? 12.497 -2.734 9.888 1.00 84.69 368 PHE A C 1
ATOM 2932 O O . PHE A 1 368 ? 12.446 -2.874 11.114 1.00 84.69 368 PHE A O 1
ATOM 2939 N N . LEU A 1 369 ? 11.390 -2.724 9.141 1.00 91.12 369 LEU A N 1
ATOM 2940 C CA . LEU A 1 369 ? 10.044 -2.837 9.703 1.00 91.12 369 LEU A CA 1
ATOM 2941 C C . LEU A 1 369 ? 9.802 -4.214 10.329 1.00 91.12 369 LEU A C 1
ATOM 2943 O O . LEU A 1 369 ? 9.256 -4.291 11.428 1.00 91.12 369 LEU A O 1
ATOM 2947 N N . LYS A 1 370 ? 10.267 -5.298 9.692 1.00 90.94 370 LYS A N 1
ATOM 2948 C CA . LYS A 1 370 ? 10.231 -6.653 10.272 1.00 90.94 370 LYS A CA 1
ATOM 2949 C C . LYS A 1 370 ? 11.003 -6.726 11.588 1.00 90.94 370 LYS A C 1
ATOM 2951 O O . LYS A 1 370 ? 10.494 -7.294 12.547 1.00 90.94 370 LYS A O 1
ATOM 2956 N N . ALA A 1 371 ? 12.196 -6.134 11.649 1.00 83.12 371 ALA A N 1
ATOM 2957 C CA . ALA A 1 371 ? 13.006 -6.098 12.867 1.00 83.12 371 ALA A CA 1
ATOM 2958 C C . ALA A 1 371 ? 12.375 -5.231 13.972 1.00 83.12 371 ALA A C 1
ATOM 2960 O O . ALA A 1 371 ? 12.531 -5.519 15.157 1.00 83.12 371 ALA A O 1
ATOM 2961 N N . THR A 1 372 ? 11.648 -4.181 13.585 1.00 86.75 372 THR A N 1
ATOM 2962 C CA . THR A 1 372 ? 10.911 -3.308 14.509 1.00 86.75 372 THR A CA 1
ATOM 2963 C C . THR A 1 372 ? 9.645 -3.980 15.051 1.00 86.75 372 THR A C 1
ATOM 2965 O O . THR A 1 372 ? 9.226 -3.686 16.169 1.00 86.75 372 THR A O 1
ATOM 2968 N N . PHE A 1 373 ? 9.037 -4.892 14.289 1.00 92.12 373 PHE A N 1
ATOM 2969 C CA . PHE A 1 373 ? 7.806 -5.586 14.661 1.00 92.12 373 PHE A CA 1
ATOM 2970 C C . PHE A 1 373 ? 8.068 -6.693 15.699 1.00 92.12 373 PHE A C 1
ATOM 2972 O O . PHE A 1 373 ? 8.364 -7.842 15.367 1.00 92.12 373 PHE A O 1
ATOM 2979 N N . GLY A 1 374 ? 7.968 -6.337 16.981 1.00 92.00 374 GLY A N 1
ATOM 2980 C CA . GLY A 1 374 ? 8.325 -7.202 18.099 1.00 92.00 374 GLY A CA 1
ATOM 2981 C C . GLY A 1 374 ? 7.198 -8.104 18.629 1.00 92.00 374 GLY A C 1
ATOM 2982 O O . GLY A 1 374 ? 6.069 -8.123 18.127 1.00 92.00 374 GLY A O 1
ATOM 2983 N N . PRO A 1 375 ? 7.476 -8.861 19.713 1.00 95.88 375 PRO A N 1
ATOM 2984 C CA . PRO A 1 375 ? 6.488 -9.732 20.355 1.00 95.88 375 PRO A CA 1
ATOM 2985 C C . PRO A 1 375 ? 5.268 -8.985 20.913 1.00 95.88 375 PRO A C 1
ATOM 2987 O O . PRO A 1 375 ? 4.183 -9.560 21.007 1.00 95.88 375 PRO A O 1
ATOM 2990 N N . GLY A 1 376 ? 5.437 -7.717 21.308 1.00 97.38 376 GLY A N 1
ATOM 2991 C CA . GLY A 1 376 ? 4.351 -6.876 21.813 1.00 97.38 376 GLY A CA 1
ATOM 2992 C C . GLY A 1 376 ? 3.334 -6.560 20.721 1.00 97.38 376 GLY A C 1
ATOM 2993 O O . GLY A 1 376 ? 2.137 -6.790 20.906 1.00 97.38 376 GLY A O 1
ATOM 2994 N N . GLU A 1 377 ? 3.829 -6.124 19.567 1.00 97.81 377 GLU A N 1
ATOM 2995 C CA . GLU A 1 377 ? 3.056 -5.818 18.369 1.00 97.81 377 GLU A CA 1
ATOM 2996 C C . GLU A 1 377 ? 2.349 -7.072 17.843 1.00 97.81 377 GLU A C 1
ATOM 2998 O O . GLU A 1 377 ? 1.134 -7.067 17.632 1.00 97.81 377 GLU A O 1
ATOM 3003 N N . ALA A 1 378 ? 3.080 -8.188 17.734 1.00 97.56 378 ALA A N 1
ATOM 3004 C CA . ALA A 1 378 ? 2.520 -9.474 17.328 1.00 97.56 378 ALA A CA 1
ATOM 3005 C C . ALA A 1 378 ? 1.379 -9.921 18.254 1.00 97.56 378 ALA A C 1
ATOM 3007 O O . ALA A 1 378 ? 0.315 -10.337 17.790 1.00 97.56 378 ALA A O 1
ATOM 3008 N N . LYS A 1 379 ? 1.562 -9.789 19.574 1.00 98.19 379 LYS A N 1
ATOM 3009 C CA . LYS A 1 379 ? 0.530 -10.122 20.564 1.00 98.19 379 LYS A CA 1
ATOM 3010 C C . LYS A 1 379 ? -0.676 -9.186 20.475 1.00 98.19 379 LYS A C 1
ATOM 3012 O O . LYS A 1 379 ? -1.803 -9.648 20.650 1.00 98.19 379 LYS A O 1
ATOM 3017 N N . ALA A 1 380 ? -0.466 -7.893 20.230 1.00 98.31 380 ALA A N 1
ATOM 3018 C CA . ALA A 1 380 ? -1.550 -6.929 20.065 1.00 98.31 380 ALA A CA 1
ATOM 3019 C C . ALA A 1 380 ? -2.439 -7.300 18.871 1.00 98.31 380 ALA A C 1
ATOM 3021 O O . ALA A 1 380 ? -3.653 -7.433 19.042 1.00 98.31 380 ALA A O 1
ATOM 3022 N N . LEU A 1 381 ? -1.835 -7.578 17.708 1.00 98.12 381 LEU A N 1
ATOM 3023 C CA . LEU A 1 381 ? -2.581 -8.026 16.531 1.00 98.12 381 LEU A CA 1
ATOM 3024 C C . LEU A 1 381 ? -3.250 -9.384 16.766 1.00 98.12 381 LEU A C 1
ATOM 3026 O O . LEU A 1 381 ? -4.431 -9.531 16.473 1.00 98.12 381 LEU A O 1
ATOM 3030 N N . ALA A 1 382 ? -2.555 -10.361 17.356 1.00 97.50 382 ALA A N 1
ATOM 3031 C CA . ALA A 1 382 ? -3.119 -11.688 17.616 1.00 97.50 382 ALA A CA 1
ATOM 3032 C C . ALA A 1 382 ? -4.362 -11.650 18.525 1.00 97.50 382 ALA A C 1
ATOM 3034 O O . ALA A 1 382 ? -5.304 -12.408 18.307 1.00 97.50 382 ALA A O 1
ATOM 3035 N N . ASN A 1 383 ? -4.392 -10.757 19.521 1.00 96.81 383 ASN A N 1
ATOM 3036 C CA . ASN A 1 383 ? -5.569 -10.571 20.377 1.00 96.81 383 ASN A CA 1
ATOM 3037 C C . ASN A 1 383 ? -6.735 -9.905 19.635 1.00 96.81 383 ASN A C 1
ATOM 3039 O O . ASN A 1 383 ? -7.896 -10.125 19.980 1.00 96.81 383 ASN A O 1
ATOM 3043 N N . PHE A 1 384 ? -6.425 -9.064 18.649 1.00 98.12 384 PHE A N 1
ATOM 3044 C CA . PHE A 1 384 ? -7.418 -8.339 17.870 1.00 98.12 384 PHE A CA 1
ATOM 3045 C C . PHE A 1 384 ? -7.989 -9.173 16.719 1.00 98.12 384 PHE A C 1
ATOM 3047 O O . PHE A 1 384 ? -9.171 -9.048 16.397 1.00 98.12 384 PHE A O 1
ATOM 3054 N N . ARG A 1 385 ? -7.198 -10.084 16.145 1.00 97.50 385 ARG A N 1
ATOM 3055 C CA . ARG A 1 385 ? -7.651 -11.030 15.119 1.00 97.50 385 ARG A CA 1
ATOM 3056 C C . ARG A 1 385 ? -8.763 -11.946 15.637 1.00 97.50 385 ARG A C 1
ATOM 3058 O O . ARG A 1 385 ? -8.950 -12.130 16.845 1.00 97.50 385 ARG A O 1
ATOM 3065 N N . ILE A 1 386 ? -9.530 -12.499 14.707 1.00 94.81 386 ILE A N 1
ATOM 3066 C CA . ILE A 1 386 ? -10.504 -13.563 14.967 1.00 94.81 386 ILE A CA 1
ATOM 3067 C C . ILE A 1 386 ? -9.904 -14.866 14.452 1.00 94.81 386 ILE A C 1
ATOM 3069 O O . ILE A 1 386 ? -9.307 -14.879 13.380 1.00 94.81 386 ILE A O 1
ATOM 3073 N N . LYS A 1 387 ? -10.018 -15.921 15.258 1.00 83.12 387 LYS A N 1
ATOM 3074 C CA . LYS A 1 387 ? -9.549 -17.264 14.914 1.00 83.12 387 LYS A CA 1
ATOM 3075 C C . LYS A 1 387 ? -10.570 -18.020 14.085 1.00 83.12 387 LYS A C 1
ATOM 3077 O O . LYS A 1 387 ? -11.781 -17.800 14.330 1.00 83.12 387 LYS A O 1
#

pLDDT: mean 80.01, std 21.04, range [25.52, 98.75]

Foldseek 3Di:
DPPPPPPPVVVVPVVCVVVVVVVVVLVVLVDPPPPQFDFQPDLVSLLVVLLVLCVPQADPFLNVLSVLPPPSCLVVQFPHGGPLSSLLSNLVSSLVSQLVVQPPPDHHLQWHDLGVPDIFRFDADDAAFLLVCLVVDDLVVCVLQPCSCPQSVHDDDDPPPPDDDDRPPPPNSCPQCSGVRPLSSLLSSLRSLLSSLRSLVSCPVVCCVPVNLSNLQSLLSSLLSNLLSLLSLLVSLLSNLSSLVCCVPPVVVNNVVLLPRPSSQASSQSSNVSSVVSSVVSVVCVVVSCSSNDHALVSLVPDPLDPVVLCVVCVVVVHDCVVVVNDPPDPVSVVSSVVVNVSSVVVNVVVVVPDDPSSRCSVVSVVVSVVVCDPSSVVSSVSSHDD